Protein AF-A0A8C5HHT7-F1 (afdb_monomer)

Organism: Gouania willdenowi (NCBI:txid441366)

Structure (mmCIF, N/CA/C/O backbone):
data_AF-A0A8C5HHT7-F1
#
_entry.id   AF-A0A8C5HHT7-F1
#
loop_
_atom_site.group_PDB
_atom_site.id
_atom_site.type_symbol
_atom_site.label_atom_id
_atom_site.label_alt_id
_atom_site.label_comp_id
_atom_site.label_asym_id
_atom_site.label_entity_id
_atom_site.label_seq_id
_atom_site.pdbx_PDB_ins_code
_atom_site.Cartn_x
_atom_site.Cartn_y
_atom_site.Cartn_z
_atom_site.occupancy
_atom_site.B_iso_or_equiv
_atom_site.auth_seq_id
_atom_site.auth_comp_id
_atom_site.auth_asym_id
_atom_site.auth_atom_id
_atom_site.pdbx_PDB_model_num
ATOM 1 N N . MET A 1 1 ? 52.603 33.675 46.090 1.00 27.39 1 MET A N 1
ATOM 2 C CA . MET A 1 1 ? 52.675 33.431 44.634 1.00 27.39 1 MET A CA 1
ATOM 3 C C . MET A 1 1 ? 52.262 31.987 44.374 1.00 27.39 1 MET A C 1
ATOM 5 O O . MET A 1 1 ? 52.882 31.112 44.956 1.00 27.39 1 MET A O 1
ATOM 9 N N . TYR A 1 2 ? 51.151 31.808 43.638 1.00 26.16 2 TYR A N 1
ATOM 10 C CA . TYR A 1 2 ? 50.825 30.792 42.606 1.00 26.16 2 TYR A CA 1
ATOM 11 C C . TYR A 1 2 ? 51.716 29.531 42.473 1.00 26.16 2 TYR A C 1
ATOM 13 O O . TYR A 1 2 ? 52.927 29.668 42.537 1.00 26.16 2 TYR A O 1
ATOM 21 N N . THR A 1 3 ? 51.298 28.306 42.106 1.00 28.31 3 THR A N 1
ATOM 22 C CA . THR A 1 3 ? 50.046 27.519 41.890 1.00 28.31 3 THR A CA 1
ATOM 23 C C . THR A 1 3 ? 50.476 26.220 41.163 1.00 28.31 3 THR A C 1
ATOM 25 O O . THR A 1 3 ? 51.341 26.347 40.308 1.00 28.31 3 THR A O 1
ATOM 28 N N . LEU A 1 4 ? 49.760 25.091 41.374 1.00 27.69 4 LEU A N 1
ATOM 29 C CA . LEU A 1 4 ? 49.322 24.048 40.387 1.00 27.69 4 LEU A CA 1
ATOM 30 C C . LEU A 1 4 ? 50.412 23.299 39.556 1.00 27.69 4 LEU A C 1
ATOM 32 O O . LEU A 1 4 ? 51.443 23.858 39.237 1.00 27.69 4 LEU A O 1
ATOM 36 N N . LYS A 1 5 ? 50.292 22.053 39.066 1.00 24.30 5 LYS A N 1
ATOM 37 C CA . LYS A 1 5 ? 49.227 21.040 38.886 1.00 24.30 5 LYS A CA 1
ATOM 38 C C . LYS A 1 5 ? 49.927 19.733 38.441 1.00 24.30 5 LYS A C 1
ATOM 40 O O . LYS A 1 5 ? 50.866 19.818 37.658 1.00 24.30 5 LYS A O 1
ATOM 45 N N . HIS A 1 6 ? 49.427 18.555 38.815 1.00 22.86 6 HIS A N 1
ATOM 46 C CA . HIS A 1 6 ? 49.635 17.309 38.056 1.00 22.86 6 HIS A CA 1
ATOM 47 C C . HIS A 1 6 ? 48.533 16.309 38.414 1.00 22.86 6 HIS A C 1
ATOM 49 O O . HIS A 1 6 ? 48.326 16.046 39.592 1.00 22.86 6 HIS A O 1
ATOM 55 N N . GLU A 1 7 ? 47.860 15.736 37.415 1.00 23.72 7 GLU A N 1
ATOM 56 C CA . GLU A 1 7 ? 47.109 14.490 37.583 1.00 23.72 7 GLU A CA 1
ATOM 57 C C . GLU A 1 7 ? 46.971 13.767 36.238 1.00 23.72 7 GLU A C 1
ATOM 59 O O . GLU A 1 7 ? 46.416 14.290 35.271 1.00 23.72 7 GLU A O 1
ATOM 64 N N . SER A 1 8 ? 47.527 12.559 36.171 1.00 21.00 8 SER A N 1
ATOM 65 C CA . SER A 1 8 ? 47.179 11.493 35.225 1.00 21.00 8 SER A CA 1
ATOM 66 C C . SER A 1 8 ? 47.713 10.198 35.831 1.00 21.00 8 SER A C 1
ATOM 68 O O . SER A 1 8 ? 48.926 10.088 35.995 1.00 21.00 8 SER A O 1
ATOM 70 N N . ILE A 1 9 ? 46.860 9.226 36.167 1.00 25.23 9 ILE A N 1
ATOM 71 C CA . ILE A 1 9 ? 47.320 7.870 36.499 1.00 25.23 9 ILE A CA 1
ATOM 72 C C . ILE A 1 9 ? 46.430 6.815 35.833 1.00 25.23 9 ILE A C 1
ATOM 74 O O . ILE A 1 9 ? 45.208 6.803 35.958 1.00 25.23 9 ILE A O 1
ATOM 78 N N . TYR A 1 10 ? 47.140 5.945 35.117 1.00 22.02 10 TYR A N 1
ATOM 79 C CA . TYR A 1 10 ? 46.788 4.647 34.560 1.00 22.02 10 TYR A CA 1
ATOM 80 C C . TYR A 1 10 ? 46.412 3.613 35.639 1.00 22.02 10 TYR A C 1
ATOM 82 O O . TYR A 1 10 ? 47.063 3.529 36.675 1.00 22.02 10 TYR A O 1
ATOM 90 N N . PHE A 1 11 ? 45.464 2.726 35.330 1.00 22.64 11 PHE A N 1
ATOM 91 C CA . PHE A 1 11 ? 45.356 1.397 35.956 1.00 22.64 11 PHE A CA 1
ATOM 92 C C . PHE A 1 11 ? 46.316 0.413 35.272 1.00 22.64 11 PHE A C 1
ATOM 94 O O . PHE A 1 11 ? 46.563 0.573 34.070 1.00 22.64 11 PHE A O 1
ATOM 101 N N . PRO A 1 12 ? 46.835 -0.615 35.983 1.00 30.12 12 PRO A N 1
ATOM 102 C CA . PRO A 1 12 ? 46.270 -1.961 35.763 1.00 30.12 12 PRO A CA 1
ATOM 103 C C . PRO A 1 12 ? 46.412 -2.995 36.927 1.00 30.12 12 PRO A C 1
ATOM 105 O O . PRO A 1 12 ? 47.106 -2.763 37.909 1.00 30.12 12 PRO A O 1
ATOM 108 N N . VAL A 1 13 ? 45.812 -4.185 36.699 1.00 22.97 13 VAL A N 1
ATOM 109 C CA . VAL A 1 13 ? 46.287 -5.557 37.057 1.00 22.97 13 VAL A CA 1
ATOM 110 C C . VAL A 1 13 ? 45.857 -6.249 38.388 1.00 22.97 13 VAL A C 1
ATOM 112 O O . VAL A 1 13 ? 46.323 -5.940 39.473 1.00 22.97 13 VAL A O 1
ATOM 115 N N . HIS A 1 14 ? 45.043 -7.306 38.182 1.00 23.66 14 HIS A N 1
ATOM 116 C CA . HIS A 1 14 ? 45.068 -8.709 38.675 1.00 23.66 14 HIS A CA 1
ATOM 117 C C . HIS A 1 14 ? 44.703 -9.196 40.109 1.00 23.66 14 HIS A C 1
ATOM 119 O O . HIS A 1 14 ? 45.307 -8.852 41.111 1.00 23.66 14 HIS A O 1
ATOM 125 N N . HIS A 1 15 ? 43.809 -10.206 40.064 1.00 23.88 15 HIS A N 1
ATOM 126 C CA . HIS A 1 15 ? 43.691 -11.493 40.790 1.00 23.88 15 HIS A CA 1
ATOM 127 C C . HIS A 1 15 ? 43.529 -11.602 42.330 1.00 23.88 15 HIS A C 1
ATOM 129 O O . HIS A 1 15 ? 44.487 -11.578 43.084 1.00 23.88 15 HIS A O 1
ATOM 135 N N . ALA A 1 16 ? 42.313 -12.047 42.690 1.00 23.44 16 ALA A N 1
ATOM 136 C CA . ALA A 1 16 ? 41.980 -13.367 43.266 1.00 23.44 16 ALA A CA 1
ATOM 137 C C . ALA A 1 16 ? 41.905 -13.608 44.799 1.00 23.44 16 ALA A C 1
ATOM 139 O O . ALA A 1 16 ? 42.794 -13.280 45.568 1.00 23.44 16 ALA A O 1
ATOM 140 N N . PHE A 1 17 ? 40.851 -14.376 45.128 1.00 22.27 17 PHE A N 1
ATOM 141 C CA . PHE A 1 17 ? 40.592 -15.268 46.274 1.00 22.27 17 PHE A CA 1
ATOM 142 C C . PHE A 1 17 ? 40.062 -14.751 47.635 1.00 22.27 17 PHE A C 1
ATOM 144 O O . PHE A 1 17 ? 40.579 -13.835 48.254 1.00 22.27 17 PHE A O 1
ATOM 151 N N . HIS A 1 18 ? 39.078 -15.539 48.108 1.00 23.36 18 HIS A N 1
ATOM 152 C CA . HIS A 1 18 ? 38.628 -15.842 49.479 1.00 23.36 18 HIS A CA 1
ATOM 153 C C . HIS A 1 18 ? 37.491 -15.065 50.185 1.00 23.36 18 HIS A C 1
ATOM 155 O O . HIS A 1 18 ? 37.649 -13.981 50.720 1.00 23.36 18 HIS A O 1
ATOM 161 N N . SER A 1 19 ? 36.346 -15.766 50.248 1.00 21.31 19 SER A N 1
ATOM 162 C CA . SER A 1 19 ? 35.599 -16.231 51.436 1.00 21.31 19 SER A CA 1
ATOM 163 C C . SER A 1 19 ? 35.216 -15.298 52.596 1.00 21.31 19 SER A C 1
ATOM 165 O O . SER A 1 19 ? 36.049 -14.668 53.231 1.00 21.31 19 SER A O 1
ATOM 167 N N . MET A 1 20 ? 33.970 -15.545 53.023 1.00 20.56 20 MET A N 1
ATOM 168 C CA . MET A 1 20 ? 33.403 -15.477 54.376 1.00 20.56 20 MET A CA 1
ATOM 169 C C . MET A 1 20 ? 32.785 -14.161 54.876 1.00 20.56 20 MET A C 1
ATOM 171 O O . MET A 1 20 ? 33.430 -13.157 55.145 1.00 20.56 20 MET A O 1
ATOM 175 N N . SER A 1 21 ? 31.470 -14.286 55.086 1.00 22.47 21 SER A N 1
ATOM 176 C CA . SER A 1 21 ? 30.575 -13.519 55.949 1.00 22.47 21 SER A CA 1
ATOM 177 C C . SER A 1 21 ? 31.152 -13.187 57.325 1.00 22.47 21 SER A C 1
ATOM 179 O O . SER A 1 21 ? 31.913 -13.991 57.853 1.00 22.47 21 SER A O 1
ATOM 181 N N . ILE A 1 22 ? 30.611 -12.140 57.978 1.00 24.45 22 ILE A N 1
ATOM 182 C CA . ILE A 1 22 ? 30.045 -12.200 59.348 1.00 24.45 22 ILE A CA 1
ATOM 183 C C . ILE A 1 22 ? 29.486 -10.836 59.828 1.00 24.45 22 ILE A C 1
ATOM 185 O O . ILE A 1 22 ? 30.224 -9.866 59.908 1.00 24.45 22 ILE A O 1
ATOM 189 N N . LYS A 1 23 ? 28.202 -10.864 60.261 1.00 23.80 23 LYS A N 1
ATOM 190 C CA . LYS A 1 23 ? 27.564 -10.178 61.429 1.00 23.80 23 LYS A CA 1
ATOM 191 C C . LYS A 1 23 ? 27.488 -8.634 61.415 1.00 23.80 23 LYS A C 1
ATOM 193 O O . LYS A 1 23 ? 28.425 -7.971 61.025 1.00 23.80 23 LYS A O 1
ATOM 198 N N . ARG A 1 24 ? 26.452 -7.939 61.912 1.00 24.64 24 ARG A N 1
ATOM 199 C CA . ARG A 1 24 ? 25.537 -8.053 63.088 1.00 24.64 24 ARG A CA 1
ATOM 200 C C . ARG A 1 24 ? 24.637 -6.773 63.006 1.00 24.64 24 ARG A C 1
ATOM 202 O O . ARG A 1 24 ? 25.071 -5.819 62.386 1.00 24.64 24 ARG A O 1
ATOM 209 N N . LYS A 1 25 ? 23.464 -6.564 63.618 1.00 22.53 25 LYS A N 1
ATOM 210 C CA . LYS A 1 25 ? 22.625 -7.265 64.599 1.00 22.53 25 LYS A CA 1
ATOM 211 C C . LYS A 1 25 ? 21.262 -6.538 64.672 1.00 22.53 25 LYS A C 1
ATOM 213 O O . LYS A 1 25 ? 21.177 -5.337 64.461 1.00 22.53 25 LYS A O 1
ATOM 218 N N . VAL A 1 26 ? 20.254 -7.312 65.048 1.00 23.33 26 VAL A N 1
ATOM 219 C CA . VAL A 1 26 ? 18.851 -7.001 65.372 1.00 23.33 26 VAL A CA 1
ATOM 220 C C . VAL A 1 26 ? 18.696 -6.270 66.719 1.00 23.33 26 VAL A C 1
ATOM 222 O O . VAL A 1 26 ? 19.456 -6.583 67.634 1.00 23.33 26 VAL A O 1
ATOM 225 N N . SER A 1 27 ? 17.664 -5.420 66.877 1.00 20.89 27 SER A N 1
ATOM 226 C CA . SER A 1 27 ? 16.714 -5.436 68.022 1.00 20.89 27 SER A CA 1
ATOM 227 C C . SER A 1 27 ? 15.599 -4.387 67.872 1.00 20.89 27 SER A C 1
ATOM 229 O O . SER A 1 27 ? 15.909 -3.217 67.702 1.00 20.89 27 SER A O 1
ATOM 231 N N . PHE A 1 28 ? 14.323 -4.783 67.976 1.00 21.70 28 PHE A N 1
ATOM 232 C CA . PHE A 1 28 ? 13.414 -4.353 69.056 1.00 21.70 28 PHE A CA 1
ATOM 233 C C . PHE A 1 28 ? 12.138 -5.218 69.060 1.00 21.70 28 PHE A C 1
ATOM 235 O O . PHE A 1 28 ? 11.624 -5.611 68.015 1.00 21.70 28 PHE A O 1
ATOM 242 N N . LYS A 1 29 ? 11.672 -5.565 70.266 1.00 22.52 29 LYS A N 1
ATOM 243 C CA . LYS A 1 29 ? 10.615 -6.543 70.564 1.00 22.52 29 LYS A CA 1
ATOM 244 C C . LYS A 1 29 ? 9.430 -5.830 71.241 1.00 22.52 29 LYS A C 1
ATOM 246 O O . LYS A 1 29 ? 9.617 -5.233 72.291 1.00 22.52 29 LYS A O 1
ATOM 251 N N . ILE A 1 30 ? 8.258 -5.930 70.607 1.00 26.72 30 ILE A N 1
ATOM 252 C CA . ILE A 1 30 ? 6.866 -6.053 71.105 1.00 26.72 30 ILE A CA 1
ATOM 253 C C . ILE A 1 30 ? 6.465 -5.328 72.410 1.00 26.72 30 ILE A C 1
ATOM 255 O O . ILE A 1 30 ? 6.916 -5.717 73.486 1.00 26.72 30 ILE A O 1
ATOM 259 N N . LYS A 1 31 ? 5.426 -4.473 72.330 1.00 22.64 31 LYS A N 1
ATOM 260 C CA . LYS A 1 31 ? 4.270 -4.499 73.254 1.00 22.64 31 LYS A CA 1
ATOM 261 C C . LYS A 1 31 ? 3.055 -3.709 72.733 1.00 22.64 31 LYS A C 1
ATOM 263 O O . LYS A 1 31 ? 3.162 -2.549 72.368 1.00 22.64 31 LYS A O 1
ATOM 268 N N . ASP A 1 32 ? 1.921 -4.389 72.841 1.00 23.92 32 ASP A N 1
ATOM 269 C CA . ASP A 1 32 ? 0.562 -3.902 73.085 1.00 23.92 32 ASP A CA 1
ATOM 270 C C . ASP A 1 32 ? -0.441 -3.542 71.976 1.00 23.92 32 ASP A C 1
ATOM 272 O O . ASP A 1 32 ? -0.144 -3.037 70.897 1.00 23.92 32 ASP A O 1
ATOM 276 N N . LYS A 1 33 ? -1.672 -3.928 72.327 1.00 27.88 33 LYS A N 1
ATOM 277 C CA . LYS A 1 33 ? -2.928 -3.991 71.581 1.00 27.88 33 LYS A CA 1
ATOM 278 C C . LYS A 1 33 ? -3.506 -2.607 71.259 1.00 27.88 33 LYS A C 1
ATOM 280 O O . LYS A 1 33 ? -3.199 -1.617 71.908 1.00 27.88 33 LYS A O 1
ATOM 285 N N . SER A 1 34 ? -4.505 -2.632 70.370 1.00 26.14 34 SER A N 1
ATOM 286 C CA . SER A 1 34 ? -5.540 -1.612 70.121 1.00 26.14 34 SER A CA 1
ATOM 287 C C . SER A 1 34 ? -5.146 -0.389 69.281 1.00 26.14 34 SER A C 1
ATOM 289 O O . SER A 1 34 ? -4.580 0.572 69.778 1.00 26.14 34 SER A O 1
ATOM 291 N N . ASN A 1 35 ? -5.519 -0.410 67.994 1.00 25.34 35 ASN A N 1
ATOM 292 C CA . ASN A 1 35 ? -6.307 0.645 67.333 1.00 25.34 35 ASN A CA 1
ATOM 293 C C . ASN A 1 35 ? -6.354 0.416 65.817 1.00 25.34 35 ASN A C 1
ATOM 295 O O . ASN A 1 35 ? -5.503 0.872 65.060 1.00 25.34 35 ASN A O 1
ATOM 299 N N . MET A 1 36 ? -7.405 -0.269 65.370 1.00 22.73 36 MET A N 1
ATOM 300 C CA . MET A 1 36 ? -7.797 -0.314 63.966 1.00 22.73 36 MET A CA 1
ATOM 301 C C . MET A 1 36 ? -8.635 0.944 63.691 1.00 22.73 36 MET A C 1
ATOM 303 O O . MET A 1 36 ? -9.828 0.976 63.986 1.00 22.73 36 MET A O 1
ATOM 307 N N . ARG A 1 37 ? -8.010 2.018 63.190 1.00 23.33 37 ARG A N 1
ATOM 308 C CA . ARG A 1 37 ? -8.741 3.173 62.646 1.00 23.33 37 ARG A CA 1
ATOM 309 C C . ARG A 1 37 ? -9.033 2.928 61.171 1.00 23.33 37 ARG A C 1
ATOM 311 O O . ARG A 1 37 ? -8.178 3.079 60.308 1.00 23.33 37 ARG A O 1
ATOM 318 N N . VAL A 1 38 ? -10.279 2.545 60.934 1.00 22.14 38 VAL A N 1
ATOM 319 C CA . VAL A 1 38 ? -10.974 2.592 59.650 1.00 22.14 38 VAL A CA 1
ATOM 320 C C . VAL A 1 38 ? -11.179 4.062 59.273 1.00 22.14 38 VAL A C 1
ATOM 322 O O . VAL A 1 38 ? -11.833 4.790 60.019 1.00 22.14 38 VAL A O 1
ATOM 325 N N . ILE A 1 39 ? -10.667 4.497 58.121 1.00 23.69 39 ILE A N 1
ATOM 326 C CA . ILE A 1 39 ? -11.154 5.711 57.453 1.00 23.69 39 ILE A CA 1
ATOM 327 C C . ILE A 1 39 ? -12.006 5.263 56.267 1.00 23.69 39 ILE A C 1
ATOM 329 O O . ILE A 1 39 ? -11.535 4.618 55.335 1.00 23.69 39 ILE A O 1
ATOM 333 N N . LYS A 1 40 ? -13.299 5.570 56.393 1.00 22.20 40 LYS A N 1
ATOM 334 C CA . LYS A 1 40 ? -14.370 5.392 55.413 1.00 22.20 40 LYS A CA 1
ATOM 335 C C . LYS A 1 40 ? -14.135 6.283 54.189 1.00 22.20 40 LYS A C 1
ATOM 337 O O . LYS A 1 40 ? -13.880 7.469 54.365 1.00 22.20 40 LYS A O 1
ATOM 342 N N . TYR A 1 41 ? -14.419 5.762 52.997 1.00 23.52 41 TYR A N 1
ATOM 343 C CA . TYR A 1 41 ? -15.106 6.548 51.971 1.00 23.52 41 TYR A CA 1
ATOM 344 C C . TYR A 1 41 ? -16.543 6.039 51.851 1.00 23.52 41 TYR A C 1
ATOM 346 O O . TYR A 1 41 ? -16.806 4.840 51.777 1.00 23.52 41 TYR A O 1
ATOM 354 N N . LEU A 1 42 ? -17.463 6.989 51.967 1.00 22.48 42 LEU A N 1
ATOM 355 C CA . LEU A 1 42 ? -18.904 6.830 52.056 1.00 22.48 42 LEU A CA 1
ATOM 356 C C . LEU A 1 42 ? -19.476 6.912 50.631 1.00 22.48 42 LEU A C 1
ATOM 358 O O . LEU A 1 42 ? -19.337 7.952 49.997 1.00 22.48 42 LEU A O 1
ATOM 362 N N . PHE A 1 43 ? -20.147 5.869 50.146 1.00 23.94 43 PHE A N 1
ATOM 363 C CA . PHE A 1 43 ? -21.143 6.015 49.080 1.00 23.94 43 PHE A CA 1
ATOM 364 C C . PHE A 1 43 ? -22.513 5.720 49.687 1.00 23.94 43 PHE A C 1
ATOM 366 O O . PHE A 1 43 ? -22.836 4.586 50.035 1.00 23.94 43 PHE A O 1
ATOM 373 N N . LEU A 1 44 ? -23.285 6.788 49.882 1.00 22.30 44 LEU A N 1
ATOM 374 C CA . LEU A 1 44 ? -24.693 6.748 50.257 1.00 22.30 44 LEU A CA 1
ATOM 375 C C . LEU A 1 44 ? -25.510 6.396 49.012 1.00 22.30 44 LEU A C 1
ATOM 377 O O . LEU A 1 44 ? -25.632 7.215 48.107 1.00 22.30 44 LEU A O 1
ATOM 381 N N . THR A 1 45 ? -26.106 5.208 48.985 1.00 26.17 45 THR A N 1
ATOM 382 C CA . THR A 1 45 ? -27.359 4.987 48.254 1.00 26.17 45 THR A CA 1
ATOM 383 C C . THR A 1 45 ? -28.344 4.287 49.179 1.00 26.17 45 THR A C 1
ATOM 385 O O . THR A 1 45 ? -28.040 3.305 49.854 1.00 26.17 45 THR A O 1
ATOM 388 N N . SER A 1 46 ? -29.511 4.902 49.285 1.00 23.00 46 SER A N 1
ATOM 389 C CA . SER A 1 46 ? -30.557 4.637 50.258 1.00 23.00 46 SER A CA 1
ATOM 390 C C . SER A 1 46 ? -31.533 3.603 49.696 1.00 23.00 46 SER A C 1
ATOM 392 O O . SER A 1 46 ? -32.176 3.873 48.686 1.00 23.00 46 SER A O 1
ATOM 394 N N . CYS A 1 47 ? -31.721 2.462 50.365 1.00 23.92 47 CYS A N 1
ATOM 395 C CA . CYS A 1 47 ? -32.980 1.711 50.287 1.00 23.92 47 CYS A CA 1
ATOM 396 C C . CYS A 1 47 ? -33.185 0.819 51.531 1.00 23.92 47 CYS A C 1
ATOM 398 O O . CYS A 1 47 ? -32.220 0.196 51.978 1.00 23.92 47 CYS A O 1
ATOM 400 N N . PRO A 1 48 ? -34.395 0.756 52.129 1.00 31.89 48 PRO A N 1
ATOM 401 C CA . PRO A 1 48 ? -34.595 0.147 53.441 1.00 31.89 48 PRO A CA 1
ATOM 402 C C . PRO A 1 48 ? -35.297 -1.225 53.386 1.00 31.89 48 PRO A C 1
ATOM 404 O O . PRO A 1 48 ? -36.350 -1.349 52.769 1.00 31.89 48 PRO A O 1
ATOM 407 N N . ARG A 1 49 ? -34.775 -2.201 54.148 1.00 26.44 49 ARG A N 1
ATOM 408 C CA . ARG A 1 49 ? -35.451 -3.062 55.162 1.00 26.44 49 ARG A CA 1
ATOM 409 C C . ARG A 1 49 ? -34.882 -4.501 55.241 1.00 26.44 49 ARG A C 1
ATOM 411 O O . ARG A 1 49 ? -34.304 -4.971 54.269 1.00 26.44 49 ARG A O 1
ATOM 418 N N . PRO A 1 50 ? -34.990 -5.167 56.417 1.00 32.09 50 PRO A N 1
ATOM 419 C CA . PRO A 1 50 ? -34.140 -6.295 56.824 1.00 32.09 50 PRO A CA 1
ATOM 420 C C . PRO A 1 50 ? -34.870 -7.658 56.842 1.00 32.09 50 PRO A C 1
ATOM 422 O O . PRO A 1 50 ? -36.069 -7.697 56.587 1.00 32.09 50 PRO A O 1
ATOM 425 N N . THR A 1 51 ? -34.142 -8.710 57.274 1.00 24.11 51 THR A N 1
ATOM 426 C CA . THR A 1 51 ? -34.487 -10.145 57.528 1.00 24.11 51 THR A CA 1
ATOM 427 C C . THR A 1 51 ? -33.986 -11.078 56.407 1.00 24.11 51 THR A C 1
ATOM 429 O O . THR A 1 51 ? -34.140 -10.752 55.245 1.00 24.11 51 THR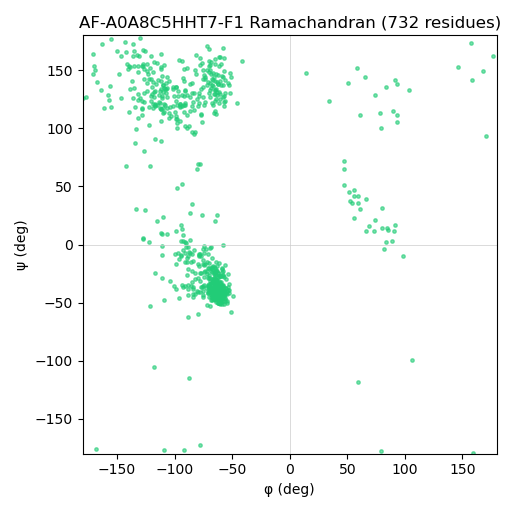 A O 1
ATOM 432 N N . GLN A 1 52 ? -33.324 -12.225 56.609 1.00 23.84 52 GLN A N 1
ATOM 433 C CA . GLN A 1 52 ? -32.944 -13.033 57.773 1.00 23.84 52 GLN A CA 1
ATOM 434 C C . GLN A 1 52 ? -31.975 -14.155 57.279 1.00 23.84 52 GLN A C 1
ATOM 436 O O . GLN A 1 52 ? -31.951 -14.465 56.095 1.00 23.84 52 GLN A O 1
ATOM 441 N N . TYR A 1 53 ? -31.253 -14.793 58.209 1.00 24.16 53 TYR A N 1
ATOM 442 C CA . TYR A 1 53 ? -30.529 -16.083 58.120 1.00 24.16 53 TYR A CA 1
ATOM 443 C C . TYR A 1 53 ? -29.152 -16.196 57.427 1.00 24.16 53 TYR A C 1
ATOM 445 O O . TYR A 1 53 ? -28.983 -16.155 56.215 1.00 24.16 53 TYR A O 1
ATOM 453 N N . ARG A 1 54 ? -28.163 -16.486 58.289 1.00 20.62 54 ARG A N 1
ATOM 454 C CA . ARG A 1 54 ? -26.881 -17.140 58.001 1.00 20.62 54 ARG A CA 1
ATOM 455 C C . ARG A 1 54 ? -27.111 -18.585 57.541 1.00 20.62 54 ARG A C 1
ATOM 457 O O . ARG A 1 54 ? -27.726 -19.346 58.280 1.00 20.62 54 ARG A O 1
ATOM 464 N N . PHE A 1 55 ? -26.457 -18.981 56.454 1.00 22.78 55 PHE A N 1
ATOM 465 C CA . PHE A 1 55 ? -25.867 -20.312 56.306 1.00 22.78 55 PHE A CA 1
ATOM 466 C C . PHE A 1 55 ? -24.435 -20.146 55.792 1.00 22.78 55 PHE A C 1
ATOM 468 O O . PHE A 1 55 ? -24.185 -19.466 54.801 1.00 22.78 55 PHE A O 1
ATOM 475 N N . VAL A 1 56 ? -23.490 -20.717 56.535 1.00 22.03 56 VAL A N 1
ATOM 476 C CA . VAL A 1 56 ? -22.080 -20.823 56.164 1.00 22.03 56 VAL A CA 1
ATOM 477 C C . VAL A 1 56 ? -21.920 -22.156 55.447 1.00 22.03 56 VAL A C 1
ATOM 479 O O . VAL A 1 56 ? -22.064 -23.204 56.068 1.00 22.03 56 VAL A O 1
ATOM 482 N N . THR A 1 57 ? -21.597 -22.120 54.160 1.00 22.44 57 THR A N 1
ATOM 483 C CA . THR A 1 57 ? -21.054 -23.269 53.428 1.00 22.44 57 THR A CA 1
ATOM 484 C C . THR A 1 57 ? -19.787 -22.819 52.721 1.00 22.44 57 THR A C 1
ATOM 486 O O . THR A 1 57 ? -19.823 -21.990 51.814 1.00 22.44 57 THR A O 1
ATOM 489 N N . HIS A 1 58 ? -18.655 -23.347 53.185 1.00 21.61 58 HIS A N 1
ATOM 490 C CA . HIS A 1 58 ? -17.357 -23.207 52.545 1.00 21.61 58 HIS A CA 1
ATOM 491 C C . HIS A 1 58 ? -17.388 -23.883 51.169 1.00 21.61 58 HIS A C 1
ATOM 493 O O . HIS A 1 58 ? -17.443 -25.106 51.093 1.00 21.61 58 HIS A O 1
ATOM 499 N N . PHE A 1 59 ? -17.298 -23.097 50.097 1.00 21.55 59 PHE A N 1
ATOM 500 C CA . PHE A 1 59 ? -16.853 -23.589 48.796 1.00 21.55 59 PHE A CA 1
ATOM 501 C C . PHE A 1 59 ? -15.441 -23.066 48.538 1.00 21.55 59 PHE A C 1
ATOM 503 O O . PHE A 1 59 ? -15.199 -21.861 48.494 1.00 21.55 59 PHE A O 1
ATOM 510 N N . TRP A 1 60 ? -14.504 -24.002 48.413 1.00 21.66 60 TRP A N 1
ATOM 511 C CA . TRP A 1 60 ? -13.178 -23.764 47.861 1.00 21.66 60 TRP A CA 1
ATOM 512 C C . TRP A 1 60 ? -13.328 -23.413 46.376 1.00 21.66 60 TRP A C 1
ATOM 514 O O . TRP A 1 60 ? -13.740 -24.256 45.583 1.00 21.66 60 TRP A O 1
ATOM 524 N N . VAL A 1 61 ? -13.000 -22.177 46.001 1.00 22.73 61 VAL A N 1
ATOM 525 C CA . VAL A 1 61 ? -12.848 -21.769 44.597 1.00 22.73 61 VAL A CA 1
ATOM 526 C C . VAL A 1 61 ? -11.352 -21.823 44.258 1.00 22.73 61 VAL A C 1
ATOM 528 O O . VAL A 1 61 ? -10.557 -21.248 45.008 1.00 22.73 61 VAL A O 1
ATOM 531 N N . PRO A 1 62 ? -10.929 -22.505 43.175 1.00 23.44 62 PRO A N 1
ATOM 532 C CA . PRO A 1 62 ? -9.529 -22.541 42.763 1.00 23.44 62 PRO A CA 1
ATOM 533 C C . PRO A 1 62 ? -9.002 -21.139 42.435 1.00 23.44 62 PRO A C 1
ATOM 535 O O . PRO A 1 62 ? -9.671 -20.327 41.799 1.00 23.44 62 PRO A O 1
ATOM 538 N N . THR A 1 63 ? -7.761 -20.879 42.830 1.00 24.98 63 THR A N 1
ATOM 539 C CA . THR A 1 63 ? -7.020 -19.605 42.807 1.00 24.98 63 THR A CA 1
ATOM 540 C C . THR A 1 63 ? -6.723 -19.001 41.419 1.00 24.98 63 THR A C 1
ATOM 542 O O . THR A 1 63 ? -5.853 -18.140 41.305 1.00 24.98 63 THR A O 1
ATOM 545 N N . HIS A 1 64 ? -7.451 -19.372 40.362 1.00 26.89 64 HIS A N 1
ATOM 546 C CA . HIS A 1 64 ? -7.228 -18.854 39.004 1.00 26.89 64 HIS A CA 1
ATOM 547 C C . HIS A 1 64 ? -8.090 -17.641 38.604 1.00 26.89 64 HIS A C 1
ATOM 549 O O . HIS A 1 64 ? -7.792 -17.009 37.597 1.00 26.89 64 HIS A O 1
ATOM 555 N N . GLN A 1 65 ? -9.091 -17.244 39.397 1.00 25.75 65 GLN A N 1
ATOM 556 C CA . GLN A 1 65 ? -10.023 -16.151 39.047 1.00 25.75 65 GLN A CA 1
ATOM 557 C C . GLN A 1 65 ? -9.638 -14.741 39.549 1.00 25.75 65 GLN A C 1
ATOM 559 O O . GLN A 1 65 ? -10.385 -13.793 39.337 1.00 25.75 65 GLN A O 1
ATOM 564 N N . LEU A 1 66 ? -8.487 -14.568 40.211 1.00 25.03 66 LEU A N 1
ATOM 565 C CA . LEU A 1 66 ? -8.146 -13.329 40.938 1.00 25.03 66 LEU A CA 1
ATOM 566 C C . LEU A 1 66 ? -6.992 -12.503 40.340 1.00 25.03 66 LEU A C 1
ATOM 568 O O . LEU A 1 66 ? -6.530 -11.559 40.979 1.00 25.03 66 LEU A O 1
ATOM 572 N N . ARG A 1 67 ? -6.511 -12.811 39.127 1.00 27.75 67 ARG A N 1
ATOM 573 C CA . ARG A 1 67 ? -5.313 -12.145 38.575 1.00 27.75 67 ARG A CA 1
ATOM 574 C C . ARG A 1 67 ? -5.529 -10.750 37.967 1.00 27.75 67 ARG A C 1
ATOM 576 O O . ARG A 1 67 ? -4.546 -10.030 37.856 1.00 27.75 67 ARG A O 1
ATOM 583 N N . ILE A 1 68 ? -6.756 -10.322 37.647 1.00 33.38 68 ILE A N 1
ATOM 584 C CA . ILE A 1 68 ? -6.988 -9.050 36.914 1.00 33.38 68 ILE A CA 1
ATOM 585 C C . ILE A 1 68 ? -7.650 -7.947 37.766 1.00 33.38 68 ILE A C 1
ATOM 587 O O . ILE A 1 68 ? -7.653 -6.779 37.393 1.00 33.38 68 ILE A O 1
ATOM 591 N N . THR A 1 69 ? -8.130 -8.235 38.978 1.00 25.52 69 THR A N 1
ATOM 592 C CA . THR A 1 69 ? -8.826 -7.221 39.801 1.00 25.52 69 THR A CA 1
ATOM 593 C C . THR A 1 69 ? -7.929 -6.158 40.454 1.00 25.52 69 THR A C 1
ATOM 595 O O . THR A 1 69 ? -8.455 -5.269 41.115 1.00 25.52 69 THR A O 1
ATOM 598 N N . ALA A 1 70 ? -6.602 -6.207 40.289 1.00 24.95 70 ALA A N 1
ATOM 599 C CA . ALA A 1 70 ? -5.676 -5.302 40.986 1.00 24.95 70 ALA A CA 1
ATOM 600 C C . ALA A 1 70 ? -4.963 -4.260 40.096 1.00 24.95 70 ALA A C 1
ATOM 602 O O . ALA A 1 70 ? -4.209 -3.454 40.629 1.00 24.95 70 ALA A O 1
ATOM 603 N N . LEU A 1 71 ? -5.195 -4.240 38.775 1.00 27.14 71 LEU A N 1
ATOM 604 C CA . LEU A 1 71 ? -4.496 -3.329 37.843 1.00 27.14 71 LEU A CA 1
ATOM 605 C C . LEU A 1 71 ? -5.421 -2.413 37.017 1.00 27.14 71 LEU A C 1
ATOM 607 O O . LEU A 1 71 ? -4.942 -1.627 36.207 1.00 27.14 71 LEU A O 1
ATOM 611 N N . THR A 1 72 ? -6.739 -2.458 37.224 1.00 31.20 72 THR A N 1
ATOM 612 C CA . THR A 1 72 ? -7.715 -1.734 36.386 1.00 31.20 72 THR A CA 1
ATOM 613 C C . THR A 1 72 ? -8.135 -0.360 36.919 1.00 31.20 72 THR A C 1
ATOM 615 O O . THR A 1 72 ? -9.160 0.159 36.482 1.00 31.20 72 THR A O 1
ATOM 618 N N . SER A 1 73 ? -7.406 0.258 37.855 1.00 26.39 73 SER A N 1
ATOM 619 C CA . SER A 1 73 ? -7.828 1.556 38.408 1.00 26.39 73 SER A CA 1
ATOM 620 C C . SER A 1 73 ? -7.677 2.745 37.449 1.00 26.39 73 SER A C 1
ATOM 622 O O . SER A 1 73 ? -8.331 3.749 37.695 1.00 26.39 73 SER A O 1
ATOM 624 N N . ASP A 1 74 ? -6.927 2.630 36.341 1.00 28.86 74 ASP A N 1
ATOM 625 C CA . ASP A 1 74 ? -6.618 3.790 35.477 1.00 28.86 74 ASP A CA 1
ATOM 626 C C . ASP A 1 74 ? -6.935 3.639 33.972 1.00 28.86 74 ASP A C 1
ATOM 628 O O . ASP A 1 74 ? -6.663 4.555 33.200 1.00 28.86 74 ASP A O 1
ATOM 632 N N . VAL A 1 75 ? -7.559 2.544 33.508 1.00 34.41 75 VAL A N 1
ATOM 633 C CA . VAL A 1 75 ? -7.931 2.400 32.079 1.00 34.41 75 VAL A CA 1
ATOM 634 C C . VAL A 1 75 ? -9.360 1.880 31.932 1.00 34.41 75 VAL A C 1
ATOM 636 O O . VAL A 1 75 ? -9.625 0.686 31.833 1.00 34.41 75 VAL A O 1
ATOM 639 N N . CYS A 1 76 ? -10.320 2.801 31.927 1.00 37.84 76 CYS A N 1
ATOM 640 C CA . CYS A 1 76 ? -11.732 2.481 31.760 1.00 37.84 76 CYS A CA 1
ATOM 641 C C . CYS A 1 76 ? -12.054 2.371 30.255 1.00 37.84 76 CYS A C 1
ATOM 643 O O . CYS A 1 76 ? -12.272 3.392 29.609 1.00 37.84 76 CYS A O 1
ATOM 645 N N . VAL A 1 77 ? -12.078 1.167 29.671 1.00 49.50 77 VAL A N 1
ATOM 646 C CA . VAL A 1 77 ? -12.421 0.933 28.245 1.00 49.50 77 VAL A CA 1
ATOM 647 C C . VAL A 1 77 ? -13.925 0.660 28.085 1.00 49.50 77 VAL A C 1
ATOM 649 O O . VAL A 1 77 ? -14.510 -0.040 28.908 1.00 49.50 77 VAL A O 1
ATOM 652 N N . SER A 1 78 ? -14.571 1.182 27.031 1.00 46.78 78 SER A N 1
ATOM 653 C CA . SER A 1 78 ? -16.031 1.077 26.808 1.00 46.78 78 SER A CA 1
ATOM 654 C C . SER A 1 78 ? -16.562 -0.358 26.810 1.00 46.78 78 SER A C 1
ATOM 656 O O . SER A 1 78 ? -17.639 -0.612 27.344 1.00 46.78 78 SER A O 1
ATOM 658 N N . VAL A 1 79 ? -15.786 -1.295 26.261 1.00 50.94 79 VAL A N 1
ATOM 659 C CA . VAL A 1 79 ? -16.114 -2.728 26.196 1.00 50.94 79 VAL A CA 1
ATOM 660 C C . VAL A 1 79 ? -16.130 -3.405 27.583 1.00 50.94 79 VAL A C 1
ATOM 662 O O . VAL A 1 79 ? -16.823 -4.402 27.757 1.00 50.94 79 VAL A O 1
ATOM 665 N N . CYS A 1 80 ? -15.463 -2.829 28.591 1.00 41.97 80 CYS A N 1
ATOM 666 C CA . CYS A 1 80 ? -15.368 -3.373 29.953 1.00 41.97 80 CYS A CA 1
ATOM 667 C C . CYS A 1 80 ? -16.522 -2.928 30.883 1.00 41.97 80 CYS A C 1
ATOM 669 O O . CYS A 1 80 ? -16.686 -3.454 31.986 1.00 41.97 80 CYS A O 1
ATOM 671 N N . ASN A 1 81 ? -17.363 -1.970 30.465 1.00 43.53 81 ASN A N 1
ATOM 672 C CA . ASN A 1 81 ? -18.489 -1.539 31.296 1.00 43.53 81 ASN A CA 1
ATOM 673 C C . ASN A 1 81 ? -19.514 -2.676 31.449 1.00 43.53 81 ASN A C 1
ATOM 675 O O . ASN A 1 81 ? -20.145 -3.084 30.478 1.00 43.53 81 ASN A O 1
ATOM 679 N N . ARG A 1 82 ? -19.773 -3.105 32.693 1.00 37.50 82 ARG A N 1
ATOM 680 C CA . ARG A 1 82 ? -20.862 -4.024 33.104 1.00 37.50 82 ARG A CA 1
ATOM 681 C C . ARG A 1 82 ? -22.287 -3.474 32.862 1.00 37.50 82 ARG A C 1
ATOM 683 O O . ARG A 1 82 ? -23.220 -3.870 33.548 1.00 37.50 82 ARG A O 1
ATOM 690 N N . CYS A 1 83 ? -22.468 -2.558 31.912 1.00 33.28 83 CYS A N 1
ATOM 691 C CA . CYS A 1 83 ? -23.756 -1.957 31.552 1.00 33.28 83 CYS A CA 1
ATOM 692 C C . CYS A 1 83 ? -24.403 -2.609 30.316 1.00 33.28 83 CYS A C 1
ATOM 694 O O . CYS A 1 83 ? -25.347 -2.051 29.764 1.00 33.28 83 CYS A O 1
ATOM 696 N N . PHE A 1 84 ? -23.900 -3.754 29.845 1.00 40.56 84 PHE A N 1
ATOM 697 C CA . PHE A 1 84 ? -24.511 -4.474 28.730 1.00 40.56 84 PHE A CA 1
ATOM 698 C C . PHE A 1 84 ? -25.569 -5.469 29.229 1.00 40.56 84 PHE A C 1
ATOM 700 O O . PHE A 1 84 ? -25.273 -6.314 30.068 1.00 40.56 84 PHE A O 1
ATOM 707 N N . ASN A 1 85 ? -26.780 -5.414 28.659 1.00 38.88 85 ASN A N 1
ATOM 708 C CA . ASN A 1 85 ? -27.836 -6.419 28.873 1.00 38.88 85 ASN A CA 1
ATOM 709 C C . ASN A 1 85 ? -27.529 -7.778 28.191 1.00 38.88 85 ASN A C 1
ATOM 711 O O . ASN A 1 85 ? -28.237 -8.749 28.435 1.00 38.88 85 ASN A O 1
ATOM 715 N N . LEU A 1 86 ? -26.475 -7.856 27.364 1.00 50.16 86 LEU A N 1
ATOM 716 C CA . LEU A 1 86 ? -25.901 -9.072 26.766 1.00 50.16 86 LEU A CA 1
ATOM 717 C C . LEU A 1 86 ? -24.380 -8.900 26.632 1.00 50.16 86 LEU A C 1
ATOM 719 O O . LEU A 1 86 ? -23.928 -7.923 26.033 1.00 50.16 86 LEU A O 1
ATOM 723 N N . SER A 1 87 ? -23.578 -9.828 27.160 1.00 65.38 87 SER A N 1
ATOM 724 C CA . SER A 1 87 ? -22.119 -9.764 27.001 1.00 65.38 87 SER A CA 1
ATOM 725 C C . SER A 1 87 ? -21.708 -10.050 25.544 1.00 65.38 87 SER A C 1
ATOM 727 O O . SER A 1 87 ? -22.348 -10.872 24.882 1.00 65.38 87 SER A O 1
ATOM 729 N N . PRO A 1 88 ? -20.612 -9.452 25.027 1.00 67.75 88 PRO A N 1
ATOM 730 C CA . PRO A 1 88 ? -20.081 -9.783 23.698 1.00 67.75 88 PRO A CA 1
ATOM 731 C C . PRO A 1 88 ? -19.845 -11.289 23.505 1.00 67.75 88 PRO A C 1
ATOM 733 O O . PRO A 1 88 ? -20.079 -11.828 22.428 1.00 67.75 88 PRO A O 1
ATOM 736 N N . SER A 1 89 ? -19.447 -11.992 24.570 1.00 69.62 89 SER A N 1
ATOM 737 C CA . SER A 1 89 ? -19.277 -13.447 24.578 1.00 69.62 89 SER A CA 1
ATOM 738 C C . SER A 1 89 ? -20.577 -14.215 24.324 1.00 69.62 89 SER A C 1
ATOM 740 O O . SER A 1 89 ? -20.539 -15.246 23.656 1.00 69.62 89 SER A O 1
ATOM 742 N N . GLN A 1 90 ? -21.721 -13.714 24.796 1.00 78.00 90 GLN A N 1
ATOM 743 C CA . GLN A 1 90 ? -23.025 -14.339 24.580 1.00 78.00 90 GLN A CA 1
ATOM 744 C C . GLN A 1 90 ? -23.522 -14.112 23.149 1.00 78.00 90 GLN A C 1
ATOM 746 O O . GLN A 1 90 ? -23.916 -15.062 22.481 1.00 78.00 90 GLN A O 1
ATOM 751 N N . ALA A 1 91 ? -23.379 -12.891 22.622 1.00 83.06 91 ALA A N 1
ATOM 752 C CA . ALA A 1 91 ? -23.691 -12.606 21.220 1.00 83.06 91 ALA A CA 1
ATOM 753 C C . ALA A 1 91 ? -22.860 -13.471 20.254 1.00 83.06 91 ALA A C 1
ATOM 755 O O . ALA A 1 91 ? -23.384 -13.963 19.255 1.00 83.06 91 ALA A O 1
ATOM 756 N N . VAL A 1 92 ? -21.577 -13.694 20.568 1.00 85.38 92 VAL A N 1
ATOM 757 C CA . VAL A 1 92 ? -20.713 -14.603 19.800 1.00 85.38 92 VAL A CA 1
ATOM 758 C C . VAL A 1 92 ? -21.101 -16.062 20.016 1.00 85.38 92 VAL A C 1
ATOM 760 O O . VAL A 1 92 ? -21.001 -16.845 19.083 1.00 85.38 92 VAL A O 1
ATOM 763 N N . HIS A 1 93 ? -21.549 -16.466 21.204 1.00 86.38 93 HIS A N 1
ATOM 764 C CA . HIS A 1 93 ? -22.000 -17.836 21.446 1.00 86.38 93 HIS A CA 1
ATOM 765 C C . HIS A 1 93 ? -23.217 -18.197 20.582 1.00 86.38 93 HIS A C 1
ATOM 767 O O . HIS A 1 93 ? -23.193 -19.226 19.902 1.00 86.38 93 HIS A O 1
ATOM 773 N N . ASP A 1 94 ? -24.212 -17.313 20.535 1.00 88.50 94 ASP A N 1
ATOM 774 C CA . ASP A 1 94 ? -25.508 -17.577 19.899 1.00 88.50 94 ASP A CA 1
ATOM 775 C C . ASP A 1 94 ? -25.472 -17.456 18.369 1.00 88.50 94 ASP A C 1
ATOM 777 O O . ASP A 1 94 ? -26.329 -18.004 17.682 1.00 88.50 94 ASP A O 1
ATOM 781 N N . ASN A 1 95 ? -24.454 -16.785 17.821 1.00 90.94 95 ASN A N 1
ATOM 782 C CA . ASN A 1 95 ? -24.335 -16.532 16.388 1.00 90.94 95 ASN A CA 1
ATOM 783 C C . ASN A 1 95 ? -23.054 -17.132 15.812 1.00 90.94 95 ASN A C 1
ATOM 785 O O . ASN A 1 95 ? -21.996 -17.131 16.442 1.00 90.94 95 ASN A O 1
ATOM 789 N N . GLN A 1 96 ? -23.136 -17.656 14.592 1.00 93.56 96 GLN A N 1
ATOM 790 C CA . GLN A 1 96 ? -21.954 -18.146 13.885 1.00 93.56 96 GLN A CA 1
ATOM 791 C C . GLN A 1 96 ? -21.167 -16.998 13.238 1.00 93.56 96 GLN A C 1
ATOM 793 O O . GLN A 1 96 ? -19.937 -16.991 13.286 1.00 93.56 96 GLN A O 1
ATOM 798 N N . ILE A 1 97 ? -21.882 -16.019 12.674 1.00 95.12 97 ILE A N 1
ATOM 799 C CA . ILE A 1 97 ? -21.325 -14.779 12.131 1.00 95.12 97 ILE A CA 1
ATOM 800 C C . ILE A 1 97 ? -21.881 -13.605 12.936 1.00 95.12 97 ILE A C 1
ATOM 802 O O . ILE A 1 97 ? -23.089 -13.531 13.154 1.00 95.12 97 ILE A O 1
ATOM 806 N N . LEU A 1 98 ? -21.015 -12.688 13.365 1.00 94.56 98 LEU A N 1
ATOM 807 C CA . LEU A 1 98 ? -21.407 -11.481 14.093 1.00 94.56 98 LEU A CA 1
ATOM 808 C C . LEU A 1 98 ? -20.726 -10.248 13.497 1.00 94.56 98 LEU A C 1
ATOM 810 O O . LEU A 1 98 ? -19.500 -10.215 13.357 1.00 94.56 98 LEU A O 1
ATOM 814 N N . ILE A 1 99 ? -21.512 -9.215 13.197 1.00 94.00 99 ILE A N 1
ATOM 815 C CA . ILE A 1 99 ? -20.989 -7.909 12.791 1.00 94.00 99 ILE A CA 1
ATOM 816 C C . ILE A 1 99 ? -20.884 -7.037 14.039 1.00 94.00 99 ILE A C 1
ATOM 818 O O . ILE A 1 99 ? -21.891 -6.767 14.686 1.00 94.00 99 ILE A O 1
ATOM 822 N N . VAL A 1 100 ? -19.685 -6.576 14.389 1.00 91.50 100 VAL A N 1
ATOM 823 C CA . VAL A 1 100 ? -19.478 -5.696 15.547 1.00 91.50 100 VAL A CA 1
ATOM 824 C C . VAL A 1 100 ? -19.124 -4.295 15.077 1.00 91.50 100 VAL A C 1
ATOM 826 O O . VAL A 1 100 ? -18.105 -4.075 14.419 1.00 91.50 100 VAL A O 1
ATOM 829 N N . ILE A 1 101 ? -19.944 -3.326 15.467 1.00 88.62 101 ILE A N 1
ATOM 830 C CA . ILE A 1 101 ? -19.673 -1.910 15.240 1.00 88.62 101 ILE A CA 1
ATOM 831 C C . ILE A 1 101 ? -19.150 -1.306 16.528 1.00 88.62 101 ILE A C 1
ATOM 833 O O . ILE A 1 101 ? -19.716 -1.503 17.599 1.00 88.62 101 ILE A O 1
ATOM 837 N N . GLY A 1 102 ? -18.108 -0.501 16.422 1.00 82.56 102 GLY A N 1
ATOM 838 C CA . GLY A 1 102 ? -17.712 0.378 17.510 1.00 82.56 102 GLY A CA 1
ATOM 839 C C . GLY A 1 102 ? -16.666 1.364 17.039 1.00 82.56 102 GLY A C 1
ATOM 840 O O . GLY A 1 102 ? -15.848 1.061 16.170 1.00 82.56 102 GLY A O 1
ATOM 841 N N . GLU A 1 103 ? -16.653 2.544 17.637 1.00 75.62 103 GLU A N 1
ATOM 842 C CA . GLU A 1 103 ? -15.681 3.580 17.301 1.00 75.62 103 GLU A CA 1
ATOM 843 C C . GLU A 1 103 ? -14.244 3.113 17.559 1.00 75.62 103 GLU A C 1
ATOM 845 O O . GLU A 1 103 ? -13.972 2.139 18.274 1.00 75.62 103 GLU A O 1
ATOM 850 N N . THR A 1 104 ? -13.280 3.791 16.953 1.00 73.38 104 THR A N 1
ATOM 851 C CA . THR A 1 104 ? -11.869 3.535 17.237 1.00 73.38 104 THR A CA 1
ATOM 852 C C . THR A 1 104 ? -11.572 3.869 18.702 1.00 73.38 104 THR A C 1
ATOM 854 O O . THR A 1 104 ? -12.067 4.863 19.223 1.00 73.38 104 THR A O 1
ATOM 857 N N . GLY A 1 105 ? -10.759 3.053 19.374 1.00 71.19 105 GLY A N 1
ATOM 858 C CA . GLY A 1 105 ? -10.461 3.237 20.801 1.00 71.19 105 GLY A CA 1
ATOM 859 C C . GLY A 1 105 ? -11.520 2.670 21.756 1.00 71.19 105 GLY A C 1
ATOM 860 O O . GLY A 1 105 ? -11.287 2.625 22.957 1.00 71.19 105 GLY A O 1
ATOM 861 N N . SER A 1 106 ? -12.638 2.134 21.250 1.00 74.94 106 SER A N 1
ATOM 862 C CA . SER A 1 106 ? -13.633 1.433 22.084 1.00 74.94 106 SER A CA 1
ATOM 863 C C . SER A 1 106 ? -13.135 0.105 22.673 1.00 74.94 106 SER A C 1
ATOM 865 O O . SER A 1 106 ? -13.783 -0.441 23.561 1.00 74.94 106 SER A O 1
ATOM 867 N N . GLY A 1 107 ? -11.989 -0.405 22.208 1.00 78.50 107 GLY A N 1
ATOM 868 C CA . GLY A 1 107 ? -11.394 -1.658 22.678 1.00 78.50 107 GLY A CA 1
ATOM 869 C C . GLY A 1 107 ? -11.801 -2.904 21.892 1.00 78.50 107 GLY A C 1
ATOM 870 O O . GLY A 1 107 ? -11.591 -4.001 22.393 1.00 78.50 107 GLY A O 1
ATOM 871 N N . LYS A 1 108 ? -12.361 -2.772 20.676 1.00 85.69 108 LYS A N 1
ATOM 872 C CA . LYS A 1 108 ? -12.775 -3.922 19.841 1.00 85.69 108 LYS A CA 1
ATOM 873 C C . LYS A 1 108 ? -11.655 -4.953 19.694 1.00 85.69 108 LYS A C 1
ATOM 875 O O . LYS A 1 108 ? -11.800 -6.094 20.103 1.00 85.69 108 LYS A O 1
ATOM 880 N N . THR A 1 109 ? -10.517 -4.525 19.165 1.00 85.94 109 THR A N 1
ATOM 881 C CA . THR A 1 109 ? -9.377 -5.389 18.840 1.00 85.94 109 THR A CA 1
ATOM 882 C C . THR A 1 109 ? -8.667 -5.957 20.063 1.00 85.94 109 THR A C 1
ATOM 884 O O . THR A 1 109 ? -8.158 -7.077 20.033 1.00 85.94 109 THR A O 1
ATOM 887 N N . THR A 1 110 ? -8.576 -5.156 21.125 1.00 85.94 110 THR A N 1
ATOM 888 C CA . THR A 1 110 ? -7.803 -5.501 22.319 1.00 85.94 110 THR A CA 1
ATOM 889 C C . THR A 1 110 ? -8.611 -6.369 23.270 1.00 85.94 110 THR A C 1
ATOM 891 O O . THR A 1 110 ? -8.091 -7.363 23.755 1.00 85.94 110 THR A O 1
ATOM 894 N N . GLN A 1 111 ? -9.877 -6.033 23.526 1.00 89.38 111 GLN A N 1
ATOM 895 C CA . GLN A 1 111 ? -10.673 -6.668 24.579 1.00 89.38 111 GLN A CA 1
ATOM 896 C C . GLN A 1 111 ? -11.501 -7.857 24.075 1.00 89.38 111 GLN A C 1
ATOM 898 O O . GLN A 1 111 ? -11.617 -8.851 24.787 1.00 89.38 111 GLN A O 1
ATOM 903 N N . ILE A 1 112 ? -12.051 -7.808 22.850 1.00 90.69 112 ILE A N 1
ATOM 904 C CA . ILE A 1 112 ? -12.919 -8.892 22.345 1.00 90.69 112 ILE A CA 1
ATOM 905 C C . ILE A 1 112 ? -12.145 -10.212 22.264 1.00 90.69 112 ILE A C 1
ATOM 907 O O . ILE A 1 112 ? -12.640 -11.239 22.715 1.00 90.69 112 ILE A O 1
ATOM 911 N N . THR A 1 113 ? -10.919 -10.199 21.744 1.00 93.19 113 THR A N 1
ATOM 912 C CA . THR A 1 113 ? -10.072 -11.399 21.645 1.00 93.19 113 THR A CA 1
ATOM 913 C C . THR A 1 113 ? -9.758 -12.010 23.014 1.00 93.19 113 THR A C 1
ATOM 915 O O . THR A 1 113 ? -9.812 -13.231 23.152 1.00 93.19 113 THR A O 1
ATOM 918 N N . GLN A 1 114 ? -9.491 -11.180 24.029 1.00 92.00 114 GLN A N 1
ATOM 919 C CA . GLN A 1 114 ? -9.241 -11.621 25.405 1.00 92.00 114 GLN A CA 1
ATOM 920 C C . GLN A 1 114 ? -10.498 -12.250 26.020 1.00 92.00 114 GLN A C 1
ATOM 922 O O . GLN A 1 114 ? -10.432 -13.361 26.540 1.00 92.00 114 GLN A O 1
ATOM 927 N N . TYR A 1 115 ? -11.669 -11.623 25.865 1.00 90.81 115 TYR A N 1
ATOM 928 C CA . TYR A 1 115 ? -12.934 -12.191 26.351 1.00 90.81 115 TYR A CA 1
ATOM 929 C C . TYR A 1 115 ? -13.289 -13.520 25.687 1.00 90.81 115 TYR A C 1
ATOM 931 O O . TYR A 1 115 ? -13.851 -14.406 26.328 1.00 90.81 115 TYR A O 1
ATOM 939 N N . LEU A 1 116 ? -12.961 -13.683 24.405 1.00 91.25 116 LEU A N 1
ATOM 940 C CA . LEU A 1 116 ? -13.153 -14.950 23.702 1.00 91.25 116 LEU A CA 1
ATOM 941 C C . LEU A 1 116 ? -12.187 -16.032 24.198 1.00 91.25 116 LEU A C 1
ATOM 943 O O . LEU A 1 116 ? -12.577 -17.197 24.295 1.00 91.25 116 LEU A O 1
ATOM 947 N N . ALA A 1 117 ? -10.955 -15.661 24.549 1.00 90.44 117 ALA A N 1
ATOM 948 C CA . ALA A 1 117 ? -10.015 -16.586 25.167 1.00 90.44 117 ALA A CA 1
ATOM 949 C C . ALA A 1 117 ? -10.498 -17.040 26.552 1.00 90.44 117 ALA A C 1
ATOM 951 O O . ALA A 1 117 ? -10.547 -18.241 26.815 1.00 90.44 117 ALA A O 1
ATOM 952 N N . GLU A 1 118 ? -10.955 -16.108 27.391 1.00 89.38 118 GLU A N 1
ATOM 953 C CA . GLU A 1 118 ? -11.516 -16.399 28.719 1.00 89.38 118 GLU A CA 1
ATOM 954 C C . GLU A 1 118 ? -12.808 -17.224 28.656 1.00 89.38 118 GLU A C 1
ATOM 956 O O . GLU A 1 118 ? -13.047 -18.075 29.513 1.00 89.38 118 GLU A O 1
ATOM 961 N N . ALA A 1 119 ? -13.623 -17.032 27.614 1.00 88.69 119 ALA A N 1
ATOM 962 C CA . ALA A 1 119 ? -14.819 -17.836 27.361 1.00 88.69 119 ALA A CA 1
ATOM 963 C C . ALA A 1 119 ? -14.509 -19.291 26.939 1.00 88.69 119 ALA A C 1
ATOM 965 O O . ALA A 1 119 ? -15.433 -20.086 26.766 1.00 88.69 119 ALA A O 1
ATOM 966 N N . GLY A 1 120 ? -13.230 -19.656 26.778 1.00 88.44 120 GLY A N 1
ATOM 967 C CA . GLY A 1 120 ? -12.784 -21.031 26.549 1.00 88.44 120 GLY A CA 1
ATOM 968 C C . GLY A 1 120 ? -12.683 -21.449 25.080 1.00 88.44 120 GLY A C 1
ATOM 969 O O . GLY A 1 120 ? -12.501 -22.635 24.798 1.00 88.44 120 GLY A O 1
ATOM 970 N N . TYR A 1 121 ? -12.764 -20.516 24.125 1.00 88.50 121 TYR A N 1
ATOM 971 C CA . TYR A 1 121 ? -12.628 -20.851 22.699 1.00 88.50 121 TYR A CA 1
ATOM 972 C C . TYR A 1 121 ? -11.215 -21.312 22.319 1.00 88.50 121 TYR A C 1
ATOM 974 O O . TYR A 1 121 ? -11.060 -22.081 21.370 1.00 88.50 121 TYR A O 1
ATOM 982 N N . THR A 1 122 ? -10.201 -20.927 23.097 1.00 89.12 122 THR A N 1
ATOM 983 C CA . THR A 1 122 ? -8.799 -21.337 22.907 1.00 89.12 122 THR A CA 1
ATOM 984 C C . THR A 1 122 ? -8.563 -22.832 23.126 1.00 89.12 122 THR A C 1
ATOM 986 O O . THR A 1 122 ? -7.596 -23.380 22.605 1.00 89.12 122 THR A O 1
ATOM 989 N N . ALA A 1 123 ? -9.468 -23.527 23.826 1.00 86.94 123 ALA A N 1
ATOM 990 C CA . ALA A 1 123 ? -9.407 -24.981 23.981 1.00 86.94 123 ALA A CA 1
ATOM 991 C C . ALA A 1 123 ? -9.749 -25.743 22.685 1.00 86.94 123 ALA A C 1
ATOM 993 O O . ALA A 1 123 ? -9.409 -26.918 22.559 1.00 86.94 123 ALA A O 1
ATOM 994 N N . ARG A 1 124 ? -10.435 -25.096 21.730 1.00 84.12 124 ARG A N 1
ATOM 995 C CA . ARG A 1 124 ? -10.869 -25.704 20.455 1.00 84.12 124 ARG A CA 1
ATOM 996 C C . ARG A 1 124 ? -9.945 -25.379 19.283 1.00 84.12 124 ARG A C 1
ATOM 998 O O . ARG A 1 124 ? -10.025 -26.027 18.248 1.00 84.12 124 ARG A O 1
ATOM 1005 N N . GLY A 1 125 ? -9.103 -24.363 19.429 1.00 91.00 125 GLY A N 1
ATOM 1006 C CA . GLY A 1 125 ? -8.237 -23.841 18.380 1.00 91.00 125 GLY A CA 1
ATOM 1007 C C . GLY A 1 125 ? -7.800 -22.417 18.703 1.00 91.00 125 GLY A C 1
ATOM 1008 O O . GLY A 1 125 ? -8.174 -21.852 19.727 1.00 91.00 125 GLY A O 1
ATOM 1009 N N . LYS A 1 126 ? -7.012 -21.812 17.820 1.00 95.50 126 LYS A N 1
ATOM 1010 C CA . LYS A 1 126 ? -6.519 -20.442 17.991 1.00 95.50 126 LYS A CA 1
ATOM 1011 C C . LYS A 1 126 ? -7.611 -19.415 17.693 1.00 95.50 126 LYS A C 1
ATOM 1013 O O . LYS A 1 126 ? -8.537 -19.668 16.918 1.00 95.50 126 LYS A O 1
ATOM 1018 N N . ILE A 1 127 ? -7.459 -18.229 18.271 1.00 96.75 127 ILE A N 1
ATOM 1019 C CA . ILE A 1 127 ? -8.222 -17.032 17.910 1.00 96.75 127 ILE A CA 1
ATOM 1020 C C . ILE A 1 127 ? -7.332 -16.192 16.998 1.00 96.75 127 ILE A C 1
ATOM 1022 O O . ILE A 1 127 ? -6.281 -15.708 17.423 1.00 96.75 127 ILE A O 1
ATOM 1026 N N . GLY A 1 128 ? -7.732 -16.042 15.738 1.00 96.81 128 GLY A N 1
ATOM 1027 C CA . GLY A 1 128 ? -7.026 -15.212 14.766 1.00 96.81 128 GLY A CA 1
ATOM 1028 C C . GLY A 1 128 ? -7.697 -13.852 14.628 1.00 96.81 128 GLY A C 1
ATOM 1029 O O . GLY A 1 128 ? -8.872 -13.791 14.290 1.00 96.81 128 GLY A O 1
ATOM 1030 N N . CYS A 1 129 ? -6.968 -12.763 14.853 1.00 96.88 129 CYS A N 1
ATOM 1031 C CA . CYS A 1 129 ? -7.442 -11.407 14.577 1.00 96.88 129 CYS A CA 1
ATOM 1032 C C . CYS A 1 129 ? -6.633 -10.815 13.427 1.00 96.88 129 CYS A C 1
ATOM 1034 O O . CYS A 1 129 ? -5.407 -10.710 13.527 1.00 96.88 129 CYS A O 1
ATOM 1036 N N . THR A 1 130 ? -7.298 -10.414 12.347 1.00 96.00 130 THR A N 1
ATOM 1037 C CA . THR A 1 130 ? -6.626 -9.738 11.239 1.00 96.00 130 THR A CA 1
ATOM 1038 C C . THR A 1 130 ? -6.601 -8.231 11.441 1.00 96.00 130 THR A C 1
ATOM 1040 O O . THR A 1 130 ? -7.438 -7.666 12.141 1.00 96.00 130 THR A O 1
ATOM 1043 N N . GLN A 1 131 ? -5.589 -7.593 10.868 1.00 91.38 131 GLN A N 1
ATOM 1044 C CA . GLN A 1 131 ? -5.400 -6.153 10.834 1.00 91.38 131 GLN A CA 1
ATOM 1045 C C . GLN A 1 131 ? -4.894 -5.758 9.444 1.00 91.38 131 GLN A C 1
ATOM 1047 O O . GLN A 1 131 ? -3.903 -6.333 8.977 1.00 91.38 131 GLN A O 1
ATOM 1052 N N . PRO A 1 132 ? -5.447 -4.715 8.807 1.00 86.62 132 PRO A N 1
ATOM 1053 C CA . PRO A 1 132 ? -4.978 -4.283 7.492 1.00 86.62 132 PRO A CA 1
ATOM 1054 C C . PRO A 1 132 ? -3.535 -3.753 7.540 1.00 86.62 132 PRO A C 1
ATOM 1056 O O . PRO A 1 132 ? -2.787 -3.835 6.562 1.00 86.62 132 PRO A O 1
ATOM 1059 N N . ARG A 1 133 ? -3.084 -3.247 8.700 1.00 84.31 133 ARG A N 1
ATOM 1060 C CA . ARG A 1 133 ? -1.770 -2.605 8.850 1.00 84.31 133 ARG A CA 1
ATOM 1061 C C . ARG A 1 133 ? -0.813 -3.396 9.735 1.00 84.31 133 ARG A C 1
ATOM 1063 O O . ARG A 1 133 ? -1.114 -3.739 10.873 1.00 84.31 133 ARG A O 1
ATOM 1070 N N . ARG A 1 134 ? 0.420 -3.570 9.240 1.00 82.94 134 ARG A N 1
ATOM 1071 C CA . ARG A 1 134 ? 1.514 -4.279 9.940 1.00 82.94 134 ARG A CA 1
ATOM 1072 C C . ARG A 1 134 ? 1.796 -3.713 11.333 1.00 82.94 134 ARG A C 1
ATOM 1074 O O . ARG A 1 134 ? 1.886 -4.469 12.289 1.00 82.94 134 ARG A O 1
ATOM 1081 N N . VAL A 1 135 ? 1.928 -2.388 11.438 1.00 78.31 135 VAL A N 1
ATOM 1082 C CA . VAL A 1 135 ? 2.256 -1.720 12.709 1.00 78.31 135 VAL A CA 1
ATOM 1083 C C . VAL A 1 135 ? 1.146 -1.932 13.735 1.00 78.31 135 VAL A C 1
ATOM 1085 O O . VAL A 1 135 ? 1.458 -2.228 14.881 1.00 78.31 135 VAL A O 1
ATOM 1088 N N . ALA A 1 136 ? -0.121 -1.867 13.308 1.00 81.56 136 ALA A N 1
ATOM 1089 C CA . ALA A 1 136 ? -1.268 -2.112 14.176 1.00 81.56 136 ALA A CA 1
ATOM 1090 C C . ALA A 1 136 ? -1.278 -3.556 14.702 1.00 81.56 136 ALA A C 1
ATOM 1092 O O . ALA A 1 136 ? -1.404 -3.757 15.906 1.00 81.56 136 ALA A O 1
ATOM 1093 N N . ALA A 1 137 ? -1.050 -4.554 13.838 1.00 87.19 137 ALA A N 1
ATOM 1094 C CA . ALA A 1 137 ? -0.957 -5.956 14.259 1.00 87.19 137 ALA A CA 1
ATOM 1095 C C . ALA A 1 137 ? 0.119 -6.167 15.342 1.00 87.19 137 ALA A C 1
ATOM 1097 O O . ALA A 1 137 ? -0.146 -6.795 16.364 1.00 87.19 137 ALA A O 1
ATOM 1098 N N . MET A 1 138 ? 1.313 -5.593 15.148 1.00 84.19 138 MET A N 1
ATOM 1099 C CA . MET A 1 138 ? 2.422 -5.697 16.106 1.00 84.19 138 MET A CA 1
ATOM 1100 C C . MET A 1 138 ? 2.131 -4.965 17.420 1.00 84.19 138 MET A C 1
ATOM 1102 O O . MET A 1 138 ? 2.353 -5.515 18.499 1.00 84.19 138 MET A O 1
ATOM 1106 N N . SER A 1 139 ? 1.655 -3.717 17.347 1.00 80.94 139 SER A N 1
ATOM 1107 C CA . SER A 1 139 ? 1.418 -2.890 18.534 1.00 80.94 139 SER A CA 1
ATOM 1108 C C . SER A 1 139 ? 0.271 -3.431 19.377 1.00 80.94 139 SER A C 1
ATOM 1110 O O . SER A 1 139 ? 0.380 -3.450 20.600 1.00 80.94 139 SER A O 1
ATOM 1112 N N . VAL A 1 140 ? -0.802 -3.904 18.735 1.00 87.56 140 VAL A N 1
ATOM 1113 C CA . VAL A 1 140 ? -1.937 -4.520 19.427 1.00 87.56 140 VAL A CA 1
ATOM 1114 C C . VAL A 1 140 ? -1.514 -5.836 20.068 1.00 87.56 140 VAL A C 1
ATOM 1116 O O . VAL A 1 140 ? -1.798 -6.027 21.244 1.00 87.56 140 VAL A O 1
ATOM 1119 N N . ALA A 1 141 ? -0.778 -6.701 19.363 1.00 91.81 141 ALA A N 1
ATOM 1120 C CA . ALA A 1 141 ? -0.280 -7.945 19.952 1.00 91.81 141 ALA A CA 1
ATOM 1121 C C . ALA A 1 141 ? 0.606 -7.689 21.173 1.00 91.81 141 ALA A C 1
ATOM 1123 O O . ALA A 1 141 ? 0.432 -8.330 22.207 1.00 91.81 141 ALA A O 1
ATOM 1124 N N . LYS A 1 142 ? 1.515 -6.709 21.083 1.00 87.56 142 LYS A N 1
ATOM 1125 C CA . LYS A 1 142 ? 2.352 -6.297 22.213 1.00 87.56 142 LYS A CA 1
ATOM 1126 C C . LYS A 1 142 ? 1.496 -5.802 23.380 1.00 87.56 142 LYS A C 1
ATOM 1128 O O . LYS A 1 142 ? 1.653 -6.289 24.495 1.00 87.56 142 LYS A O 1
ATOM 1133 N N . ARG A 1 143 ? 0.557 -4.891 23.120 1.00 86.06 143 ARG A N 1
ATOM 1134 C CA . ARG A 1 143 ? -0.333 -4.347 24.150 1.00 86.06 143 ARG A CA 1
ATOM 1135 C C . ARG A 1 143 ? -1.166 -5.437 24.825 1.00 86.06 143 ARG A C 1
ATOM 1137 O O . ARG A 1 143 ? -1.273 -5.455 26.042 1.00 86.06 143 ARG A O 1
ATOM 1144 N N . VAL A 1 144 ? -1.717 -6.360 24.045 1.00 92.25 144 VAL A N 1
ATOM 1145 C CA . VAL A 1 144 ? -2.535 -7.463 24.558 1.00 92.25 144 VAL A CA 1
ATOM 1146 C C . VAL A 1 144 ? -1.679 -8.470 25.315 1.00 92.25 144 VAL A C 1
ATOM 1148 O O . VAL A 1 144 ? -2.134 -8.973 26.328 1.00 92.25 144 VAL A O 1
ATOM 1151 N N . SER A 1 145 ? -0.422 -8.705 24.924 1.00 92.88 145 SER A N 1
ATOM 1152 C CA . SER A 1 145 ? 0.492 -9.528 25.730 1.00 92.88 145 SER A CA 1
ATOM 1153 C C . SER A 1 145 ? 0.786 -8.907 27.103 1.00 92.88 145 SER A C 1
ATOM 1155 O O . SER A 1 145 ? 0.801 -9.616 28.106 1.00 92.88 145 SER A O 1
ATOM 1157 N N . GLU A 1 146 ? 0.932 -7.577 27.168 1.00 91.00 146 GLU A N 1
ATOM 1158 C CA . GLU A 1 146 ? 1.113 -6.840 28.425 1.00 91.00 146 GLU A CA 1
ATOM 1159 C C . GLU A 1 146 ? -0.149 -6.897 29.305 1.00 91.00 146 GLU A C 1
ATOM 1161 O O . GLU A 1 146 ? -0.039 -7.114 30.510 1.00 91.00 146 GLU A O 1
ATOM 1166 N N . GLU A 1 147 ? -1.341 -6.747 28.714 1.00 89.75 147 GLU A N 1
ATOM 1167 C CA . GLU A 1 147 ? -2.631 -6.819 29.425 1.00 89.75 147 GLU A CA 1
ATOM 1168 C C . GLU A 1 147 ? -2.969 -8.241 29.899 1.00 89.75 147 GLU A C 1
ATOM 1170 O O . GLU A 1 147 ? -3.421 -8.423 31.029 1.00 89.75 147 GLU A O 1
ATOM 1175 N N . TYR A 1 148 ? -2.700 -9.246 29.063 1.00 89.62 148 TYR A N 1
ATOM 1176 C CA . TYR A 1 148 ? -2.932 -10.662 29.357 1.00 89.62 148 TYR A CA 1
ATOM 1177 C C . TYR A 1 148 ? -1.893 -11.233 30.340 1.00 89.62 148 TYR A C 1
ATOM 1179 O O . TYR A 1 148 ? -2.117 -12.267 30.968 1.00 89.62 148 TYR A O 1
ATOM 1187 N N . GLY A 1 149 ? -0.757 -10.544 30.514 1.00 91.06 149 GLY A N 1
ATOM 1188 C CA . GLY A 1 149 ? 0.306 -10.926 31.443 1.00 91.06 149 GLY A CA 1
ATOM 1189 C C . GLY A 1 149 ? 1.2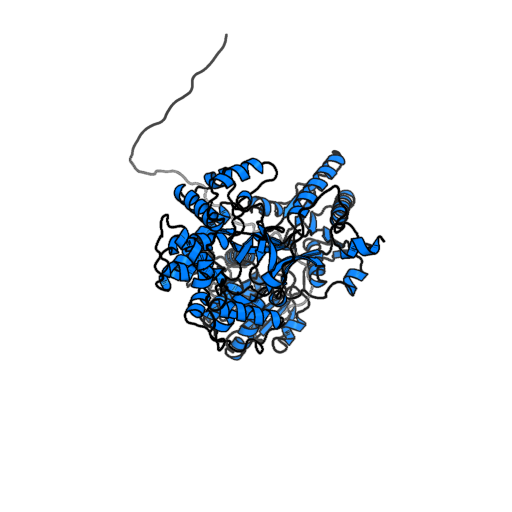39 -12.022 30.919 1.00 91.06 149 GLY A C 1
ATOM 1190 O O . GLY A 1 149 ? 1.762 -12.800 31.719 1.00 91.06 149 GLY A O 1
ATOM 1191 N N . CYS A 1 150 ? 1.463 -12.087 29.601 1.00 92.19 150 CYS A N 1
ATOM 1192 C CA . CYS A 1 150 ? 2.334 -13.072 28.953 1.00 92.19 150 CYS A CA 1
ATOM 1193 C C . CYS A 1 150 ? 3.483 -12.411 28.171 1.00 92.19 150 CYS A C 1
ATOM 1195 O O . CYS A 1 150 ? 3.436 -11.233 27.813 1.00 92.19 150 CYS A O 1
ATOM 1197 N N . CYS A 1 151 ? 4.526 -13.178 27.845 1.00 92.50 151 CYS A N 1
ATOM 1198 C CA . CYS A 1 151 ? 5.559 -12.698 26.929 1.00 92.50 151 CYS A CA 1
ATOM 1199 C C . CYS A 1 151 ? 5.043 -12.733 25.483 1.00 92.50 151 CYS A C 1
ATOM 1201 O O . CYS A 1 151 ? 4.464 -13.728 25.043 1.00 92.50 151 CYS A O 1
ATOM 1203 N N . LEU A 1 152 ? 5.299 -11.669 24.719 1.00 92.06 152 LEU A N 1
ATOM 1204 C CA . LEU A 1 152 ? 4.983 -11.629 23.291 1.00 92.06 152 LEU A CA 1
ATOM 1205 C C . LEU A 1 152 ? 5.667 -12.791 22.549 1.00 92.06 152 LEU A C 1
ATOM 1207 O O . LEU A 1 152 ? 6.878 -12.981 22.666 1.00 92.06 152 LEU A O 1
ATOM 1211 N N . GLY A 1 153 ? 4.883 -13.554 21.788 1.00 90.81 153 GLY A N 1
ATOM 1212 C CA . GLY A 1 153 ? 5.310 -14.760 21.075 1.00 90.81 153 GLY A CA 1
ATOM 1213 C C . GLY A 1 153 ? 4.991 -16.075 21.795 1.00 90.81 153 GLY A C 1
ATOM 1214 O O . GLY A 1 153 ? 5.104 -17.132 21.175 1.00 90.81 153 GLY A O 1
ATOM 1215 N N . GLN A 1 154 ? 4.560 -16.034 23.062 1.00 93.12 154 GLN A N 1
ATOM 1216 C CA . GLN A 1 154 ? 4.012 -17.192 23.784 1.00 93.12 154 GLN A CA 1
ATOM 1217 C C . GLN A 1 154 ? 2.506 -17.294 23.520 1.00 93.12 154 GLN A C 1
ATOM 1219 O O . GLN A 1 154 ? 2.127 -17.484 22.369 1.00 93.12 154 GLN A O 1
ATOM 1224 N N . GLU A 1 155 ? 1.652 -17.119 24.533 1.00 94.31 155 GLU A N 1
ATOM 1225 C CA . GLU A 1 155 ? 0.186 -17.224 24.437 1.00 94.31 155 GLU A CA 1
ATOM 1226 C C . GLU A 1 155 ? -0.427 -16.187 23.481 1.00 94.31 155 GLU A C 1
ATOM 1228 O O . GLU A 1 155 ? -1.362 -16.500 22.738 1.00 94.31 155 GLU A O 1
ATOM 1233 N N . VAL A 1 156 ? 0.133 -14.974 23.457 1.00 96.88 156 VAL A N 1
ATOM 1234 C CA . VAL A 1 156 ? -0.214 -13.909 22.508 1.00 96.88 156 VAL A CA 1
ATOM 1235 C C . VAL A 1 156 ? 0.954 -13.698 21.555 1.00 96.88 156 VAL A C 1
ATOM 1237 O O . VAL A 1 156 ? 2.081 -13.448 21.984 1.00 96.88 156 VAL A O 1
ATOM 1240 N N . GLY A 1 157 ? 0.689 -13.759 20.255 1.00 96.12 157 GLY A N 1
ATOM 1241 C CA . GLY A 1 157 ? 1.707 -13.590 19.220 1.00 96.12 157 GLY A CA 1
ATOM 1242 C C . GLY A 1 157 ? 1.183 -12.846 18.001 1.00 96.12 157 GLY A C 1
ATOM 1243 O O . GLY A 1 157 ? -0.011 -12.545 17.894 1.00 96.12 157 GLY A O 1
ATOM 1244 N N . TYR A 1 158 ? 2.083 -12.553 17.064 1.00 95.31 158 TYR A N 1
ATOM 1245 C CA . TYR A 1 158 ? 1.691 -11.975 15.786 1.00 95.31 158 TYR A CA 1
ATOM 1246 C C . TYR A 1 158 ? 2.443 -12.554 14.595 1.00 95.31 158 TYR A C 1
ATOM 1248 O O . TYR A 1 158 ? 3.601 -12.950 14.699 1.00 95.31 158 TYR A O 1
ATOM 1256 N N . THR A 1 159 ? 1.800 -12.517 13.432 1.00 92.88 159 THR A N 1
ATOM 1257 C CA . THR A 1 159 ? 2.408 -12.920 12.164 1.00 92.88 159 THR A CA 1
ATOM 1258 C C . THR A 1 159 ? 2.095 -11.887 11.088 1.00 92.88 159 THR A C 1
ATOM 1260 O O . THR A 1 159 ? 0.945 -11.653 10.718 1.00 92.88 159 THR A O 1
ATOM 1263 N N . ILE A 1 160 ? 3.129 -11.266 10.536 1.00 89.69 160 ILE A N 1
ATOM 1264 C CA . ILE A 1 160 ? 3.011 -10.310 9.434 1.00 89.69 160 ILE A CA 1
ATOM 1265 C C . ILE A 1 160 ? 3.914 -10.734 8.278 1.00 89.69 160 ILE A C 1
ATOM 1267 O O . ILE A 1 160 ? 4.801 -11.577 8.414 1.00 89.69 160 ILE A O 1
ATOM 1271 N N . ARG A 1 161 ? 3.726 -10.128 7.101 1.00 83.06 161 ARG A N 1
ATOM 1272 C CA . ARG A 1 161 ? 4.618 -10.407 5.970 1.00 83.06 161 ARG A CA 1
ATOM 1273 C C . ARG A 1 161 ? 6.068 -10.118 6.374 1.00 83.06 161 ARG A C 1
ATOM 1275 O O . ARG A 1 161 ? 6.395 -8.994 6.771 1.00 83.06 161 ARG A O 1
ATOM 1282 N N . PHE A 1 162 ? 6.902 -11.137 6.223 1.00 77.12 162 PHE A N 1
ATOM 1283 C CA . PHE A 1 162 ? 8.326 -11.140 6.538 1.00 77.12 162 PHE A CA 1
ATOM 1284 C C . PHE A 1 162 ? 8.737 -11.160 8.016 1.00 77.12 162 PHE A C 1
ATOM 1286 O O . PHE A 1 162 ? 9.921 -11.005 8.304 1.00 77.12 162 PHE A O 1
ATOM 1293 N N . GLU A 1 163 ? 7.811 -11.406 8.943 1.00 81.06 163 GLU A N 1
ATOM 1294 C CA . GLU A 1 163 ? 8.113 -11.466 10.379 1.00 81.06 163 GLU A CA 1
ATOM 1295 C C . GLU A 1 163 ? 7.051 -12.297 11.113 1.00 81.06 163 GLU A C 1
ATOM 1297 O O . GLU A 1 163 ? 5.858 -12.018 11.007 1.00 81.06 163 GLU A O 1
ATOM 1302 N N . ASP A 1 164 ? 7.480 -13.332 11.834 1.00 88.94 164 ASP A N 1
ATOM 1303 C CA . ASP A 1 164 ? 6.597 -14.220 12.593 1.00 88.94 164 ASP A CA 1
ATOM 1304 C C . ASP A 1 164 ? 7.101 -14.329 14.033 1.00 88.94 164 ASP A C 1
ATOM 1306 O O . ASP A 1 164 ? 8.226 -14.764 14.279 1.00 88.94 164 ASP A O 1
ATOM 1310 N N . CYS A 1 165 ? 6.274 -13.879 14.971 1.00 91.44 165 CYS A N 1
ATOM 1311 C CA . CYS A 1 165 ? 6.520 -13.895 16.404 1.00 91.44 165 CYS A CA 1
ATOM 1312 C C . CYS A 1 165 ? 5.396 -14.697 17.065 1.00 91.44 16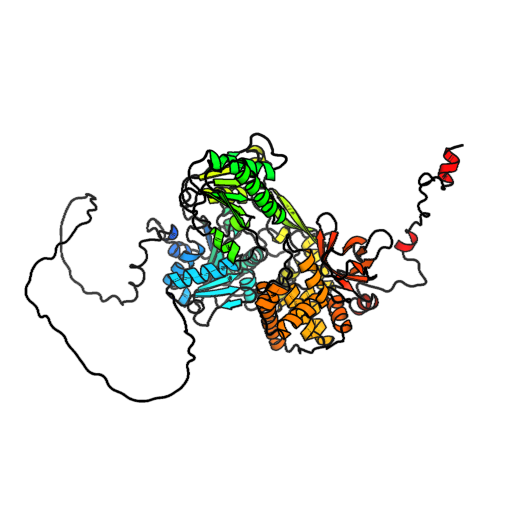5 CYS A C 1
ATOM 1314 O O . CYS A 1 165 ? 4.524 -14.157 17.750 1.00 91.44 165 CYS A O 1
ATOM 1316 N N . THR A 1 166 ? 5.389 -15.998 16.786 1.00 93.69 166 THR A N 1
ATOM 1317 C CA . THR A 1 166 ? 4.449 -16.970 17.345 1.00 93.69 166 THR A CA 1
ATOM 1318 C C . THR A 1 166 ? 5.187 -18.236 17.772 1.00 93.69 166 THR A C 1
ATOM 1320 O O . THR A 1 166 ? 6.324 -18.491 17.367 1.00 93.69 166 THR A O 1
ATOM 1323 N N . SER A 1 167 ? 4.540 -19.032 18.613 1.00 93.38 167 SER A N 1
ATOM 1324 C CA . SER A 1 167 ? 5.020 -20.327 19.085 1.00 93.38 167 SER A CA 1
ATOM 1325 C C . SER A 1 167 ? 3.879 -21.354 19.060 1.00 93.38 167 SER A C 1
ATOM 1327 O O . SER A 1 167 ? 2.719 -21.003 18.806 1.00 93.38 167 SER A O 1
ATOM 1329 N N . PRO A 1 168 ? 4.162 -22.645 19.313 1.00 91.75 168 PRO A N 1
ATOM 1330 C CA . PRO A 1 168 ? 3.112 -23.648 19.478 1.00 91.75 168 PRO A CA 1
ATOM 1331 C C . PRO A 1 168 ? 2.116 -23.318 20.603 1.00 91.75 168 PRO A C 1
ATOM 1333 O O . PRO A 1 168 ? 0.964 -23.729 20.514 1.00 91.75 168 PRO A O 1
ATOM 1336 N N . GLU A 1 169 ? 2.537 -22.545 21.610 1.00 92.69 169 GLU A N 1
ATOM 1337 C CA . GLU A 1 169 ? 1.712 -22.108 22.748 1.00 92.69 169 GLU A CA 1
ATOM 1338 C C . GLU A 1 169 ? 0.779 -20.934 22.401 1.00 92.69 169 GLU A C 1
ATOM 1340 O O . GLU A 1 169 ? -0.106 -20.595 23.184 1.00 92.69 169 GLU A O 1
ATOM 1345 N N . THR A 1 170 ? 0.943 -20.304 21.231 1.00 95.62 170 THR A N 1
ATOM 1346 C CA . THR A 1 170 ? 0.138 -19.141 20.841 1.00 95.62 170 THR A CA 1
ATOM 1347 C C . THR A 1 170 ? -1.329 -19.499 20.661 1.00 95.62 170 THR A C 1
ATOM 1349 O O . THR A 1 170 ? -1.698 -20.207 19.722 1.00 95.62 170 THR A O 1
ATOM 1352 N N . ALA A 1 171 ? -2.163 -18.924 21.525 1.00 95.25 171 ALA A N 1
ATOM 1353 C CA . ALA A 1 171 ? -3.609 -19.071 21.551 1.00 95.25 171 ALA A CA 1
ATOM 1354 C C . ALA A 1 171 ? -4.320 -17.889 20.871 1.00 95.25 171 ALA A C 1
ATOM 1356 O O . ALA A 1 171 ? -5.294 -18.097 20.146 1.00 95.25 171 ALA A O 1
ATOM 1357 N N . ILE A 1 172 ? -3.813 -16.663 21.054 1.00 96.75 172 ILE A N 1
ATOM 1358 C CA . ILE A 1 172 ? -4.321 -15.447 20.404 1.00 96.75 172 ILE A CA 1
ATOM 1359 C C . ILE A 1 172 ? -3.271 -14.954 19.413 1.00 96.75 172 ILE A C 1
ATOM 1361 O O . ILE A 1 172 ? -2.159 -14.575 19.788 1.00 96.75 172 ILE A O 1
ATOM 1365 N N . LYS A 1 173 ? -3.626 -14.946 18.130 1.00 97.19 173 LYS A N 1
ATOM 1366 C CA . LYS A 1 173 ? -2.724 -14.572 17.045 1.00 97.19 173 LYS A CA 1
ATOM 1367 C C . LYS A 1 173 ? -3.251 -13.354 16.301 1.00 97.19 173 LYS A C 1
ATOM 1369 O O . LYS A 1 173 ? -4.295 -13.412 15.654 1.00 97.19 173 LYS A O 1
ATOM 1374 N N . TYR A 1 174 ? -2.483 -12.274 16.334 1.00 96.81 174 TYR A N 1
ATOM 1375 C CA . TYR A 1 174 ? -2.724 -11.091 15.513 1.00 96.81 174 TYR A CA 1
ATOM 1376 C C . TYR A 1 174 ? -1.966 -11.201 14.196 1.00 96.81 174 TYR A C 1
ATOM 1378 O O . TYR A 1 174 ? -0.785 -11.527 14.174 1.00 96.81 174 TYR A O 1
ATOM 1386 N N . MET A 1 175 ? -2.598 -10.926 13.067 1.00 95.94 175 MET A N 1
ATOM 1387 C CA . MET A 1 175 ? -1.915 -11.053 11.783 1.00 95.94 175 MET A CA 1
ATOM 1388 C C . MET A 1 175 ? -2.382 -10.025 10.775 1.00 95.94 175 MET A C 1
ATOM 1390 O O . MET A 1 175 ? -3.434 -9.421 10.929 1.00 95.94 175 MET A O 1
ATOM 1394 N N . THR A 1 176 ? -1.598 -9.808 9.725 1.00 94.25 176 THR A N 1
ATOM 1395 C CA . THR A 1 176 ? -2.112 -9.036 8.588 1.00 94.25 176 THR A CA 1
ATOM 1396 C C . THR A 1 176 ? -3.070 -9.865 7.748 1.00 94.25 176 THR A C 1
ATOM 1398 O O . THR A 1 176 ? -2.843 -11.064 7.591 1.00 94.25 176 THR A O 1
ATOM 1401 N N . ASP A 1 177 ? -4.046 -9.222 7.112 1.00 93.44 177 ASP A N 1
ATOM 1402 C CA . ASP A 1 177 ? -5.021 -9.864 6.215 1.00 93.44 177 ASP A CA 1
ATOM 1403 C C . ASP A 1 177 ? -4.343 -10.766 5.168 1.00 93.44 177 ASP A C 1
ATOM 1405 O O . ASP A 1 177 ? -4.713 -11.923 4.981 1.00 93.44 177 ASP A O 1
ATOM 1409 N N . GLY A 1 178 ? -3.258 -10.286 4.550 1.00 91.50 178 GLY A N 1
ATOM 1410 C CA . GLY A 1 178 ? -2.490 -11.068 3.577 1.00 91.50 178 GLY A CA 1
ATOM 1411 C C . GLY A 1 178 ? -1.800 -12.317 4.152 1.00 91.50 178 GLY A C 1
ATOM 1412 O O . GLY A 1 178 ? -1.536 -13.255 3.404 1.00 91.50 178 GLY A O 1
ATOM 1413 N N . MET A 1 179 ? -1.516 -12.364 5.461 1.00 92.38 179 MET A N 1
ATOM 1414 C CA . MET A 1 179 ? -0.981 -13.572 6.108 1.00 92.38 179 MET A CA 1
ATOM 1415 C C . MET A 1 179 ? -2.079 -14.603 6.350 1.00 92.38 179 MET A C 1
ATOM 1417 O O . MET A 1 179 ? -1.845 -15.771 6.055 1.00 92.38 179 MET A O 1
ATOM 1421 N N . LEU A 1 180 ? -3.277 -14.182 6.776 1.00 94.75 180 LEU A N 1
ATOM 1422 C CA . LEU A 1 180 ? -4.417 -15.099 6.862 1.00 94.75 180 LEU A CA 1
ATOM 1423 C C . LEU A 1 180 ? -4.768 -15.658 5.478 1.00 94.75 180 LEU A C 1
ATOM 1425 O O . LEU A 1 180 ? -4.944 -16.861 5.331 1.00 94.75 180 LEU A O 1
ATOM 1429 N N . LEU A 1 181 ? -4.774 -14.810 4.442 1.00 92.44 181 LEU A N 1
ATOM 1430 C CA . LEU A 1 181 ? -5.004 -15.251 3.064 1.00 92.44 181 LEU A CA 1
ATOM 1431 C C . LEU A 1 181 ? -3.982 -16.306 2.616 1.00 92.44 181 LEU A C 1
ATOM 1433 O O . LEU A 1 181 ? -4.326 -17.245 1.902 1.00 92.44 181 LEU A O 1
ATOM 1437 N N . ARG A 1 182 ? -2.724 -16.172 3.047 1.00 88.69 182 ARG A N 1
ATOM 1438 C CA . ARG A 1 182 ? -1.682 -17.161 2.763 1.00 88.69 182 ARG A CA 1
ATOM 1439 C C . ARG A 1 182 ? -1.883 -18.461 3.532 1.00 88.69 182 ARG A C 1
ATOM 1441 O O . ARG A 1 182 ? -1.594 -19.522 2.997 1.00 88.69 182 ARG A O 1
ATOM 1448 N N . GLU A 1 183 ? -2.379 -18.399 4.759 1.00 91.62 183 GLU A N 1
ATOM 1449 C CA . GLU A 1 183 ? -2.757 -19.605 5.494 1.00 91.62 183 GLU A CA 1
ATOM 1450 C C . GLU A 1 183 ? -3.931 -20.315 4.815 1.00 91.62 183 GLU A C 1
ATOM 1452 O O . GLU A 1 183 ? -3.861 -21.529 4.660 1.00 91.62 183 GLU A O 1
ATOM 1457 N N . CYS A 1 184 ? -4.901 -19.575 4.261 1.00 91.19 184 CYS A N 1
ATOM 1458 C CA . CYS A 1 184 ? -5.966 -20.143 3.426 1.00 91.19 184 CYS A CA 1
ATOM 1459 C C . CYS A 1 184 ? -5.449 -20.844 2.152 1.00 91.19 184 CYS A C 1
ATOM 1461 O O . CYS A 1 184 ? -6.127 -21.732 1.641 1.00 91.19 184 CYS A O 1
ATOM 1463 N N . LEU A 1 185 ? -4.280 -20.454 1.612 1.00 86.31 185 LEU A N 1
ATOM 1464 C CA . LEU A 1 185 ? -3.656 -21.149 0.469 1.00 86.31 185 LEU A CA 1
ATOM 1465 C C . LEU A 1 185 ? -3.154 -22.546 0.852 1.00 86.31 185 LEU A C 1
ATOM 1467 O O . LEU A 1 185 ? -3.139 -23.440 0.011 1.00 86.31 185 LEU A O 1
ATOM 1471 N N . ILE A 1 186 ? -2.708 -22.710 2.098 1.00 86.94 186 ILE A N 1
ATOM 1472 C CA . ILE A 1 186 ? -2.146 -23.962 2.614 1.00 86.94 186 ILE A CA 1
ATOM 1473 C C . ILE A 1 186 ? -3.263 -24.845 3.181 1.00 86.94 186 ILE A C 1
ATOM 1475 O O . ILE A 1 186 ? -3.289 -26.047 2.933 1.00 86.94 186 ILE A O 1
ATOM 1479 N N . ASP A 1 187 ? -4.176 -24.237 3.934 1.00 90.12 187 ASP A N 1
ATOM 1480 C CA . ASP A 1 187 ? -5.312 -24.873 4.588 1.00 90.12 187 ASP A CA 1
ATOM 1481 C C . ASP A 1 187 ? -6.581 -24.047 4.338 1.00 90.12 187 ASP A C 1
ATOM 1483 O O . ASP A 1 187 ? -6.856 -23.056 5.018 1.00 90.12 187 ASP A O 1
ATOM 1487 N N . SER A 1 188 ? -7.382 -24.478 3.362 1.00 86.44 188 SER A N 1
ATOM 1488 C CA . SER A 1 188 ? -8.634 -23.811 2.989 1.00 86.44 188 SER A CA 1
ATOM 1489 C C . SER A 1 188 ? -9.727 -23.886 4.062 1.00 86.44 188 SER A C 1
ATOM 1491 O O . SER A 1 188 ? -10.690 -23.116 4.013 1.00 86.44 188 SER A O 1
ATOM 1493 N N . GLU A 1 189 ? -9.620 -24.829 5.003 1.00 88.56 189 GLU A N 1
ATOM 1494 C CA . GLU A 1 189 ? -10.599 -25.020 6.079 1.00 88.56 189 GLU A CA 1
ATOM 1495 C C . GLU A 1 189 ? -10.208 -24.290 7.366 1.00 88.56 189 GLU A C 1
ATOM 1497 O O . GLU A 1 189 ? -11.036 -24.178 8.273 1.00 88.56 189 GLU A O 1
ATOM 1502 N N . LEU A 1 190 ? -8.980 -23.760 7.440 1.00 93.06 190 LEU A N 1
ATOM 1503 C CA . LEU A 1 190 ? -8.440 -23.058 8.606 1.00 93.06 190 LEU A CA 1
ATOM 1504 C C . LEU A 1 190 ? -8.592 -23.882 9.896 1.00 93.06 190 LEU A C 1
ATOM 1506 O O . LEU A 1 190 ? -9.006 -23.364 10.937 1.00 93.06 190 LEU A O 1
ATOM 1510 N N . GLY A 1 191 ? -8.258 -25.176 9.838 1.00 92.31 191 GLY A N 1
ATOM 1511 C CA . GLY A 1 191 ? -8.444 -26.161 10.913 1.00 92.31 191 GLY A CA 1
ATOM 1512 C C . GLY A 1 191 ? -7.828 -25.752 12.253 1.00 92.31 191 GLY A C 1
ATOM 1513 O O . GLY A 1 191 ? -8.301 -26.150 13.312 1.00 92.31 191 GLY A O 1
ATOM 1514 N N . GLN A 1 192 ? -6.801 -24.903 12.219 1.00 92.56 192 GLN A N 1
ATOM 1515 C CA . GLN A 1 192 ? -6.110 -24.404 13.410 1.00 92.56 192 GLN A CA 1
ATOM 1516 C C . GLN A 1 192 ? -6.897 -23.343 14.194 1.00 92.56 192 GLN A C 1
ATOM 1518 O O . GLN A 1 192 ? -6.542 -23.065 15.341 1.00 92.56 192 GLN A O 1
ATOM 1523 N N . TYR A 1 193 ? -7.923 -22.730 13.597 1.00 95.75 193 TYR A N 1
ATOM 1524 C CA . TYR A 1 193 ? -8.662 -21.615 14.185 1.00 95.75 193 TYR A CA 1
ATOM 1525 C C . TYR A 1 193 ? -10.074 -22.027 14.596 1.00 95.75 193 TYR A C 1
ATOM 1527 O O . TYR A 1 193 ? -10.806 -22.659 13.833 1.00 95.75 193 TYR A O 1
ATOM 1535 N N . ALA A 1 194 ? -10.460 -21.619 15.805 1.00 95.25 194 ALA A N 1
ATOM 1536 C CA . ALA A 1 194 ? -11.837 -21.718 16.287 1.00 95.25 194 ALA A CA 1
ATOM 1537 C C . ALA A 1 194 ? -12.631 -20.443 15.959 1.00 95.25 194 ALA A C 1
ATOM 1539 O O . ALA A 1 194 ? -13.820 -20.501 15.644 1.00 95.25 194 ALA A O 1
ATOM 1540 N N . ILE A 1 195 ? -11.964 -19.285 16.019 1.00 95.94 195 ILE A N 1
ATOM 1541 C CA . ILE A 1 195 ? -12.555 -17.981 15.713 1.00 95.94 195 ILE A CA 1
ATOM 1542 C C . ILE A 1 195 ? -11.601 -17.183 14.833 1.00 95.94 195 ILE A C 1
ATOM 1544 O O . ILE A 1 195 ? -10.411 -17.073 15.140 1.00 95.94 195 ILE A O 1
ATOM 1548 N N . ILE A 1 196 ? -12.151 -16.574 13.785 1.00 97.06 196 ILE A N 1
ATOM 1549 C CA . ILE A 1 196 ? -11.484 -15.520 13.021 1.00 97.06 196 ILE A CA 1
ATOM 1550 C C . ILE A 1 196 ? -12.236 -14.204 13.220 1.00 97.06 196 ILE A C 1
ATOM 1552 O O . ILE A 1 196 ? -13.448 -14.126 13.032 1.00 97.06 196 ILE A O 1
ATOM 1556 N N . MET A 1 197 ? -11.495 -13.168 13.593 1.00 96.25 197 MET A N 1
ATOM 1557 C CA . MET A 1 197 ? -11.955 -11.791 13.697 1.00 96.25 197 MET A CA 1
ATOM 1558 C C . MET A 1 197 ? -11.301 -10.969 12.583 1.00 96.25 197 MET A C 1
ATOM 1560 O O . MET A 1 197 ? -10.086 -10.783 12.587 1.00 96.25 197 MET A O 1
ATOM 1564 N N . LEU A 1 198 ? -12.099 -10.495 11.628 1.00 95.31 198 LEU A N 1
ATOM 1565 C CA . LEU A 1 198 ? -11.667 -9.577 10.577 1.00 95.31 198 LEU A CA 1
ATOM 1566 C C . LEU A 1 198 ? -11.879 -8.143 11.052 1.00 95.31 198 LEU A C 1
ATOM 1568 O O . LEU A 1 198 ? -13.016 -7.663 11.057 1.00 95.31 198 LEU A O 1
ATOM 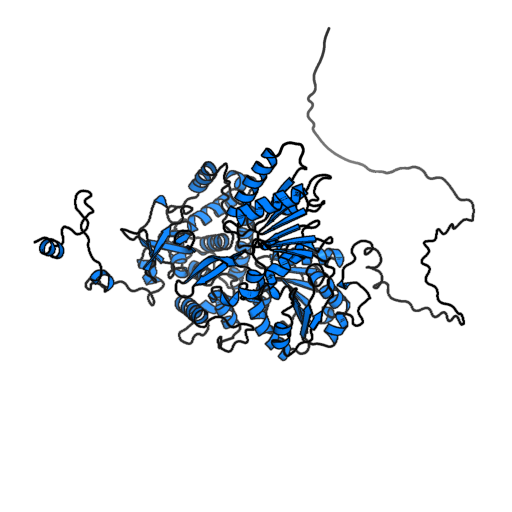1572 N N . ASP A 1 199 ? -10.803 -7.482 11.475 1.00 92.25 199 ASP A N 1
ATOM 1573 C CA . ASP A 1 199 ? -10.884 -6.134 12.034 1.00 92.25 199 ASP A CA 1
ATOM 1574 C C . ASP A 1 199 ? -10.609 -5.026 11.027 1.00 92.25 199 ASP A C 1
ATOM 1576 O O . ASP A 1 199 ? -10.021 -5.243 9.971 1.00 92.25 199 ASP A O 1
ATOM 1580 N N . GLU A 1 200 ? -11.088 -3.827 11.364 1.00 88.12 200 GLU A N 1
ATOM 1581 C CA . GLU A 1 200 ? -11.009 -2.630 10.530 1.00 88.12 200 GLU A CA 1
ATOM 1582 C C . GLU A 1 200 ? -11.557 -2.883 9.107 1.00 88.12 200 GLU A C 1
ATOM 1584 O O . GLU A 1 200 ? -11.087 -2.316 8.123 1.00 88.12 200 GLU A O 1
ATOM 1589 N N . ALA A 1 201 ? -12.625 -3.687 9.004 1.00 88.69 201 ALA A N 1
ATOM 1590 C CA . ALA A 1 201 ? -13.261 -4.108 7.749 1.00 88.69 201 ALA A CA 1
ATOM 1591 C C . ALA A 1 201 ? -13.710 -2.945 6.841 1.00 88.69 201 ALA A C 1
ATOM 1593 O O . ALA A 1 201 ? -13.933 -3.121 5.645 1.00 88.69 201 ALA A O 1
ATOM 1594 N N . HIS A 1 202 ? -13.828 -1.740 7.396 1.00 85.38 202 HIS A N 1
ATOM 1595 C CA . HIS A 1 202 ? -14.135 -0.518 6.662 1.00 85.38 202 HIS A CA 1
ATOM 1596 C C . HIS A 1 202 ? -12.969 0.020 5.817 1.00 85.38 202 HIS A C 1
ATOM 1598 O O . HIS A 1 202 ? -13.214 0.838 4.933 1.00 85.38 202 HIS A O 1
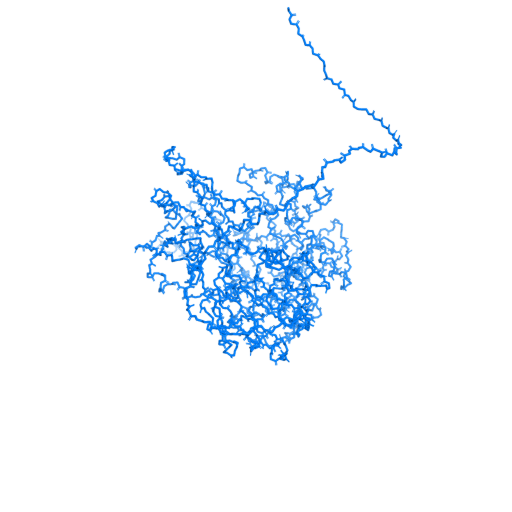ATOM 1604 N N . GLU A 1 203 ? -11.721 -0.415 6.050 1.00 80.94 203 GLU A N 1
ATOM 1605 C CA . GLU A 1 203 ? -10.603 -0.080 5.154 1.00 80.94 203 GLU A CA 1
ATOM 1606 C C . GLU A 1 203 ? -10.751 -0.772 3.784 1.00 80.94 203 GLU A C 1
ATOM 1608 O O . GLU A 1 203 ? -10.186 -0.283 2.807 1.00 80.94 203 GLU A O 1
ATOM 1613 N N . ARG A 1 204 ? -11.554 -1.852 3.690 1.00 88.50 204 ARG A N 1
ATOM 1614 C CA . ARG A 1 204 ? -11.909 -2.561 2.441 1.00 88.50 204 ARG A CA 1
ATOM 1615 C C . ARG A 1 204 ? -10.688 -2.844 1.554 1.00 88.50 204 ARG A C 1
ATOM 1617 O O . ARG A 1 204 ? -10.665 -2.504 0.364 1.00 88.50 204 ARG A O 1
ATOM 1624 N N . THR A 1 205 ? -9.656 -3.441 2.161 1.00 89.94 205 THR A N 1
ATOM 1625 C CA . THR A 1 205 ? -8.445 -3.849 1.436 1.00 89.94 205 THR A CA 1
ATOM 1626 C C . THR A 1 205 ? -8.743 -5.028 0.512 1.00 89.94 205 THR A C 1
ATOM 1628 O O . THR A 1 205 ? -9.685 -5.792 0.745 1.00 89.94 205 THR A O 1
ATOM 1631 N N . ILE A 1 206 ? -7.912 -5.228 -0.516 1.00 91.44 206 ILE A N 1
ATOM 1632 C CA . ILE A 1 206 ? -8.087 -6.350 -1.462 1.00 91.44 206 ILE A CA 1
ATOM 1633 C C . ILE A 1 206 ? -8.100 -7.693 -0.722 1.00 91.44 206 ILE A C 1
ATOM 1635 O O . ILE A 1 206 ? -8.902 -8.574 -1.024 1.00 91.44 206 ILE A O 1
ATOM 1639 N N . HIS A 1 207 ? -7.204 -7.858 0.256 1.00 92.56 207 HIS A N 1
ATOM 1640 C CA . HIS A 1 207 ? -7.090 -9.102 1.011 1.00 92.56 207 HIS A CA 1
ATOM 1641 C C . HIS A 1 207 ? -8.301 -9.330 1.917 1.00 92.56 207 HIS A C 1
ATOM 1643 O O . HIS A 1 207 ? -8.777 -10.460 1.982 1.00 92.56 207 HIS A O 1
ATOM 1649 N N . THR A 1 208 ? -8.828 -8.283 2.564 1.00 92.94 208 THR A N 1
ATOM 1650 C CA . THR A 1 208 ? -10.051 -8.379 3.379 1.00 92.94 208 THR A CA 1
ATOM 1651 C C . THR A 1 208 ? -11.246 -8.821 2.529 1.00 92.94 208 THR A C 1
ATOM 1653 O O . THR A 1 208 ? -11.960 -9.744 2.912 1.00 92.94 208 THR A O 1
ATOM 1656 N 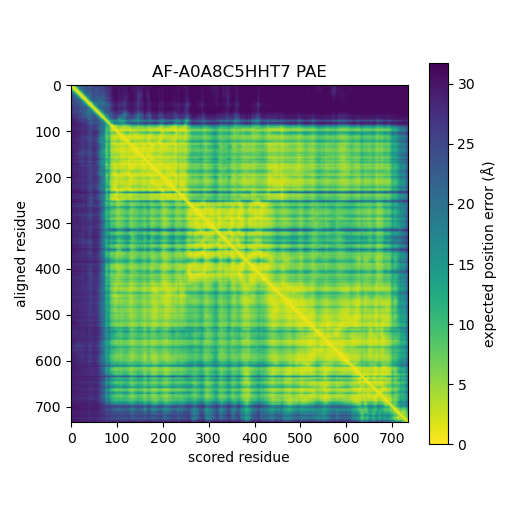N . ASP A 1 209 ? -11.425 -8.227 1.345 1.00 92.00 209 ASP A N 1
ATOM 1657 C CA . ASP A 1 209 ? -12.546 -8.545 0.450 1.00 92.00 209 ASP A CA 1
ATOM 1658 C C . ASP A 1 209 ? -12.474 -9.976 -0.095 1.00 92.00 209 ASP A C 1
ATOM 1660 O O . ASP A 1 209 ? -13.488 -10.671 -0.182 1.00 92.00 209 ASP A O 1
ATOM 1664 N N . VAL A 1 210 ? -11.269 -10.456 -0.414 1.00 93.00 210 VAL A N 1
ATOM 1665 C CA . VAL A 1 210 ? -11.063 -11.862 -0.786 1.00 93.00 210 VAL A CA 1
ATOM 1666 C C . VAL A 1 210 ? -11.357 -12.784 0.399 1.00 93.00 210 VAL A C 1
ATOM 1668 O O . VAL A 1 210 ? -12.029 -13.804 0.234 1.00 93.00 210 VAL A O 1
ATOM 1671 N N . LEU A 1 211 ? -10.894 -12.425 1.601 1.00 94.56 211 LEU A N 1
ATOM 1672 C CA . LEU A 1 211 ? -11.166 -13.184 2.820 1.00 94.56 211 LEU A CA 1
ATOM 1673 C C . LEU A 1 211 ? -12.663 -13.255 3.131 1.00 94.56 211 LEU A C 1
ATOM 1675 O O . LEU A 1 211 ? -13.107 -14.310 3.570 1.00 94.56 211 LEU A O 1
ATOM 1679 N N . PHE A 1 212 ? -13.452 -12.211 2.857 1.00 94.38 212 PHE A N 1
ATOM 1680 C CA . PHE A 1 212 ? -14.910 -12.268 3.002 1.00 94.38 212 PHE A CA 1
ATOM 1681 C C . PHE A 1 212 ? -15.521 -13.392 2.164 1.00 94.38 212 PHE A C 1
ATOM 1683 O O . PHE A 1 212 ? -16.227 -14.235 2.716 1.00 94.38 212 PHE A O 1
ATOM 1690 N N . GLY A 1 213 ? -15.188 -13.464 0.871 1.00 92.81 213 GLY A N 1
ATOM 1691 C CA . GLY A 1 213 ? -15.713 -14.505 -0.018 1.00 92.81 213 GLY A CA 1
ATOM 1692 C C . GLY A 1 213 ? -15.238 -15.914 0.351 1.00 92.81 213 GLY A C 1
ATOM 1693 O O . GLY A 1 213 ? -16.005 -16.875 0.264 1.00 92.81 213 GLY A O 1
ATOM 1694 N N . LEU A 1 214 ? -13.990 -16.051 0.812 1.00 93.19 214 LEU A N 1
ATOM 1695 C CA . LEU A 1 214 ? -13.445 -17.334 1.270 1.00 93.19 214 LEU A CA 1
ATOM 1696 C C . LEU A 1 214 ? -14.103 -17.792 2.574 1.00 93.19 214 LEU A C 1
ATOM 1698 O O . LEU A 1 214 ? -14.647 -18.892 2.640 1.00 93.19 214 LEU A O 1
ATOM 1702 N N . LEU A 1 215 ? -14.108 -16.935 3.594 1.00 94.19 215 LEU A N 1
ATOM 1703 C CA . LEU A 1 215 ? -14.615 -17.266 4.923 1.00 94.19 215 LEU A CA 1
ATOM 1704 C C . LEU A 1 215 ? -16.128 -17.462 4.917 1.00 94.19 215 LEU A C 1
ATOM 1706 O O . LEU A 1 215 ? -16.614 -18.349 5.611 1.00 94.19 215 LEU A O 1
ATOM 1710 N N . LYS A 1 216 ? -16.874 -16.732 4.081 1.00 93.12 216 LYS A N 1
ATOM 1711 C CA . LYS A 1 216 ? -18.310 -16.971 3.882 1.00 93.12 216 LYS A CA 1
ATOM 1712 C C . LYS A 1 216 ? -18.593 -18.403 3.412 1.00 93.12 216 LYS A C 1
ATOM 1714 O O . LYS A 1 216 ? -19.543 -19.016 3.894 1.00 93.12 216 LYS A O 1
ATOM 1719 N N . LYS A 1 217 ? -17.745 -18.966 2.541 1.00 91.31 217 LYS A N 1
ATOM 1720 C CA . LYS A 1 217 ? -17.819 -20.379 2.123 1.00 91.31 217 LYS A CA 1
ATOM 1721 C C . LYS A 1 217 ? -17.306 -21.336 3.202 1.00 91.31 217 LYS A C 1
ATOM 1723 O O . LYS A 1 217 ? -17.897 -22.396 3.396 1.00 91.31 217 LYS A O 1
ATOM 1728 N N . THR A 1 218 ? -16.229 -20.990 3.906 1.00 92.69 218 THR A N 1
ATOM 1729 C CA . THR A 1 218 ? -15.660 -21.839 4.968 1.00 92.69 218 THR A CA 1
ATOM 1730 C C . THR A 1 218 ? -16.627 -22.000 6.137 1.00 92.69 218 THR A C 1
ATOM 1732 O O . THR A 1 218 ? -16.847 -23.120 6.578 1.00 92.69 218 THR A O 1
ATOM 1735 N N . VAL A 1 219 ? -17.278 -20.925 6.582 1.00 93.56 219 VAL A N 1
ATOM 1736 C CA . VAL A 1 219 ? -18.259 -20.934 7.682 1.00 93.56 219 VAL A CA 1
ATOM 1737 C C . VAL A 1 219 ? -19.483 -21.799 7.346 1.00 93.56 219 VAL A C 1
ATOM 1739 O O . VAL A 1 219 ? -20.009 -22.483 8.219 1.00 93.56 219 VAL A O 1
ATOM 1742 N N . GLN A 1 220 ? -19.899 -21.863 6.075 1.00 91.50 220 GLN A N 1
ATOM 1743 C CA . GLN A 1 220 ? -20.953 -22.795 5.644 1.00 91.50 220 GLN A CA 1
ATOM 1744 C C . GLN A 1 220 ? -20.537 -24.268 5.750 1.00 91.50 220 GLN A C 1
ATOM 1746 O O . GLN A 1 220 ? -21.383 -25.125 5.993 1.00 91.50 220 GLN A O 1
ATOM 1751 N N . LYS A 1 221 ? -19.248 -24.574 5.556 1.00 91.94 221 LYS A N 1
ATOM 1752 C CA . LYS A 1 221 ? -18.707 -25.939 5.672 1.00 91.94 221 LYS A CA 1
ATOM 1753 C C . LYS A 1 221 ? -18.370 -26.313 7.117 1.00 91.94 221 LYS A C 1
ATOM 1755 O O . LYS A 1 221 ? -18.558 -27.460 7.508 1.00 91.94 221 LYS A O 1
ATOM 1760 N N . ARG A 1 222 ? -17.874 -25.351 7.897 1.00 92.56 222 ARG A N 1
ATOM 1761 C CA . ARG A 1 222 ? -17.428 -25.505 9.284 1.00 92.56 222 ARG A CA 1
ATOM 1762 C C . ARG A 1 222 ? -18.355 -24.773 10.243 1.00 92.56 222 ARG A C 1
ATOM 1764 O O . ARG A 1 222 ? -18.129 -23.615 10.594 1.00 92.56 222 ARG A O 1
ATOM 1771 N N . THR A 1 223 ? -19.385 -25.483 10.700 1.00 89.75 223 THR A N 1
ATOM 1772 C CA . THR A 1 223 ? -20.349 -24.984 11.696 1.00 89.75 223 THR A CA 1
ATOM 1773 C C . THR A 1 223 ? -19.732 -24.755 13.078 1.00 89.75 223 THR A C 1
ATOM 1775 O O . THR A 1 223 ? -20.302 -24.050 13.907 1.00 89.75 223 THR A O 1
ATOM 1778 N N . ASP A 1 224 ? -18.575 -25.364 13.345 1.00 91.12 224 ASP A N 1
ATOM 1779 C CA . ASP A 1 224 ? -17.807 -25.218 14.582 1.00 91.12 224 ASP A CA 1
ATOM 1780 C C . ASP A 1 224 ? -17.004 -23.907 14.644 1.00 91.12 224 ASP A C 1
ATOM 1782 O O . ASP A 1 224 ? -16.718 -23.412 15.737 1.00 91.12 224 ASP A O 1
ATOM 1786 N N . MET A 1 225 ? -16.670 -23.337 13.483 1.00 93.69 225 MET A N 1
ATOM 1787 C CA . MET A 1 225 ? -15.923 -22.091 13.356 1.00 93.69 225 MET A CA 1
ATOM 1788 C C . MET A 1 225 ? -16.853 -20.876 13.451 1.00 93.69 225 MET A C 1
ATOM 1790 O O . MET A 1 225 ? -17.926 -20.846 12.842 1.00 93.69 225 MET A O 1
ATOM 1794 N N . LYS A 1 226 ? -16.408 -19.837 14.168 1.00 95.06 226 LYS A N 1
ATOM 1795 C CA . LYS A 1 226 ? -17.111 -18.546 14.254 1.00 95.06 226 LYS A CA 1
ATOM 1796 C C . LYS A 1 226 ? -16.349 -17.431 13.538 1.00 95.06 226 LYS A C 1
ATOM 1798 O O . LYS A 1 226 ? -15.116 -17.391 13.556 1.00 95.06 226 LYS A O 1
ATOM 1803 N N . LEU A 1 227 ? -17.097 -16.509 12.938 1.00 96.12 227 LEU A N 1
ATOM 1804 C CA . LEU A 1 227 ? -16.577 -15.350 12.218 1.00 96.12 227 LEU A CA 1
ATOM 1805 C C . LEU A 1 227 ? -17.090 -14.058 12.854 1.00 96.12 227 LEU A C 1
ATOM 1807 O O . LEU A 1 227 ? -18.292 -13.858 13.012 1.00 96.12 227 LEU A O 1
ATOM 1811 N N . ILE A 1 228 ? -16.174 -13.155 13.180 1.00 95.56 228 ILE A N 1
ATOM 1812 C CA . ILE A 1 228 ? -16.500 -11.823 13.686 1.00 95.56 228 ILE A CA 1
ATOM 1813 C C . ILE A 1 228 ? -15.964 -10.805 12.687 1.00 95.56 228 ILE A C 1
ATOM 1815 O O . ILE A 1 228 ? -14.785 -10.834 12.350 1.00 95.56 228 ILE A O 1
ATOM 1819 N N . VAL A 1 229 ? -16.812 -9.896 12.217 1.00 94.62 229 VAL A N 1
ATOM 1820 C CA . VAL A 1 229 ? -16.397 -8.803 11.327 1.00 94.62 229 VAL A CA 1
ATOM 1821 C C . VAL A 1 229 ? -16.554 -7.501 12.083 1.00 94.62 229 VAL A C 1
ATOM 1823 O O . VAL A 1 229 ? -17.665 -7.147 12.480 1.00 94.62 229 VAL A O 1
ATOM 1826 N N . THR A 1 230 ? -15.453 -6.791 12.310 1.00 91.44 230 THR A N 1
ATOM 1827 C CA . THR A 1 230 ? -15.462 -5.571 13.117 1.00 91.44 230 THR A CA 1
ATOM 1828 C C . THR A 1 230 ? -15.194 -4.333 12.273 1.00 91.44 230 THR A C 1
ATOM 1830 O O . THR A 1 230 ? -14.311 -4.291 11.418 1.00 91.44 230 THR A O 1
ATOM 1833 N N . SER A 1 231 ? -16.008 -3.300 12.494 1.00 86.50 231 SER A N 1
ATOM 1834 C CA . SER A 1 231 ? -15.990 -2.067 11.709 1.00 86.50 231 SER A CA 1
ATOM 1835 C C . SER A 1 231 ? -16.194 -0.837 12.593 1.00 86.50 231 SER A C 1
ATOM 1837 O O . SER A 1 231 ? -16.832 -0.898 13.645 1.00 86.50 231 SER A O 1
ATOM 1839 N N . ALA A 1 232 ? -15.630 0.296 12.169 1.00 77.44 232 ALA A N 1
ATOM 1840 C CA . ALA A 1 232 ? -15.809 1.588 12.827 1.00 77.44 232 ALA A CA 1
ATOM 1841 C C . ALA A 1 232 ? -16.901 2.448 12.170 1.00 77.44 232 ALA A C 1
ATOM 1843 O O . ALA A 1 232 ? -17.234 3.511 12.685 1.00 77.44 232 ALA A O 1
ATOM 1844 N N . THR A 1 233 ? -17.441 2.024 11.025 1.00 70.19 233 THR A N 1
ATOM 1845 C CA . THR A 1 233 ? -18.379 2.820 10.222 1.00 70.19 233 THR A CA 1
ATOM 1846 C C . THR A 1 233 ? -19.800 2.272 10.279 1.00 70.19 233 THR A C 1
ATOM 1848 O O . THR A 1 233 ? -20.005 1.072 10.430 1.00 70.19 233 THR A O 1
ATOM 1851 N N . LEU A 1 234 ? -20.777 3.155 10.050 1.00 57.59 234 LEU A N 1
ATOM 1852 C CA . LEU A 1 234 ? -22.213 2.847 10.023 1.00 57.59 234 LEU A CA 1
ATOM 1853 C C . LEU A 1 234 ? -22.667 1.972 8.836 1.00 57.59 234 LEU A C 1
ATOM 1855 O O . LEU A 1 234 ? -23.831 1.592 8.792 1.00 57.59 234 LEU A O 1
ATOM 1859 N N . ASP A 1 235 ? -21.780 1.597 7.907 1.00 68.38 235 ASP A N 1
ATOM 1860 C CA . ASP A 1 235 ? -22.110 0.723 6.763 1.00 68.38 235 ASP A CA 1
ATOM 1861 C C . ASP A 1 235 ? -22.243 -0.772 7.140 1.00 68.38 235 ASP A C 1
ATOM 1863 O O . ASP A 1 235 ? -22.050 -1.684 6.341 1.00 68.38 235 ASP A O 1
ATOM 1867 N N . ALA A 1 236 ? -22.567 -1.050 8.401 1.00 77.69 236 ALA A N 1
ATOM 1868 C CA . ALA A 1 236 ? -22.766 -2.399 8.922 1.00 77.69 236 ALA A CA 1
ATOM 1869 C C . ALA A 1 236 ? -23.929 -3.141 8.266 1.00 77.69 236 ALA A C 1
ATOM 1871 O O . ALA A 1 236 ? -23.937 -4.369 8.257 1.00 77.69 236 ALA A O 1
ATOM 1872 N N . VAL A 1 237 ? -24.884 -2.405 7.692 1.00 85.50 237 VAL A N 1
ATOM 1873 C CA . VAL A 1 237 ? -26.010 -2.982 6.954 1.00 85.50 237 VAL A CA 1
ATOM 1874 C C . VAL A 1 237 ? -25.508 -3.752 5.736 1.00 85.50 237 VAL A C 1
ATOM 1876 O O . VAL A 1 237 ? -25.938 -4.883 5.525 1.00 85.50 237 VAL A O 1
ATOM 1879 N N . LYS A 1 238 ? -24.541 -3.205 4.987 1.00 88.31 238 LYS A N 1
ATOM 1880 C CA . LYS A 1 238 ? -23.957 -3.890 3.828 1.00 88.31 238 LYS A CA 1
ATOM 1881 C C . LYS A 1 238 ? -23.229 -5.172 4.235 1.00 88.31 238 LYS A C 1
ATOM 1883 O O . LYS A 1 238 ? -23.403 -6.207 3.595 1.00 88.31 238 LYS A O 1
ATOM 1888 N N . PHE A 1 239 ? -22.470 -5.126 5.334 1.00 90.75 239 PHE A N 1
ATOM 1889 C CA . PHE A 1 239 ? -21.821 -6.317 5.893 1.00 90.75 239 PHE A CA 1
ATOM 1890 C C . PHE A 1 239 ? -22.849 -7.367 6.335 1.00 90.75 239 PHE A C 1
ATOM 1892 O O . PHE A 1 239 ? -22.714 -8.534 5.979 1.00 90.75 239 PHE A O 1
ATOM 1899 N N . SER A 1 240 ? -23.893 -6.957 7.057 1.00 91.94 240 SER A N 1
ATOM 1900 C CA . SER A 1 240 ? -24.968 -7.847 7.508 1.00 91.94 240 SER A CA 1
ATOM 1901 C C . SER A 1 240 ? -25.666 -8.527 6.327 1.00 91.94 240 SER A C 1
ATOM 1903 O O . SER A 1 240 ? -25.719 -9.754 6.282 1.00 91.94 240 SER A O 1
ATOM 1905 N N . GLN A 1 241 ? -26.096 -7.761 5.318 1.00 92.56 241 GLN A N 1
ATOM 1906 C CA . GLN A 1 241 ? -26.736 -8.290 4.107 1.00 92.56 241 GLN A CA 1
ATOM 1907 C C . GLN A 1 241 ? -25.837 -9.282 3.361 1.00 92.56 241 GLN A C 1
ATOM 1909 O O . GLN A 1 241 ? -26.287 -10.353 2.959 1.00 92.56 241 GLN A O 1
ATOM 1914 N N . TYR A 1 242 ? -24.552 -8.957 3.207 1.00 93.00 242 TYR A N 1
ATOM 1915 C CA . TYR A 1 242 ? -23.603 -9.838 2.534 1.00 93.00 242 TYR A CA 1
ATOM 1916 C C . TYR A 1 242 ? -23.379 -11.160 3.293 1.00 93.00 242 TYR A C 1
ATOM 1918 O O . TYR A 1 242 ? -23.222 -12.208 2.661 1.00 93.00 242 TYR A O 1
ATOM 1926 N N . PHE A 1 243 ? -23.404 -11.131 4.629 1.00 93.88 243 PHE A N 1
ATOM 1927 C CA . PHE A 1 243 ? -23.243 -12.294 5.506 1.00 93.88 243 PHE A CA 1
ATOM 1928 C C . PHE A 1 243 ? -24.583 -12.869 6.003 1.00 93.88 243 PHE A C 1
ATOM 1930 O O . PHE A 1 243 ? -24.728 -13.153 7.188 1.00 93.88 243 PHE A O 1
ATOM 1937 N N . TYR A 1 244 ? -25.550 -13.087 5.106 1.00 92.38 244 TYR A N 1
ATOM 1938 C CA . TYR A 1 244 ? -26.824 -13.767 5.416 1.00 92.38 244 TYR A CA 1
ATOM 1939 C C . TYR A 1 244 ? -27.660 -13.086 6.512 1.00 92.38 244 TYR A C 1
ATOM 1941 O O . TYR A 1 244 ? -28.208 -13.758 7.381 1.00 92.38 244 TYR A O 1
ATOM 1949 N N . GLU A 1 245 ? -27.732 -11.754 6.488 1.00 92.56 245 GLU A N 1
ATOM 1950 C CA . GLU A 1 245 ? -28.418 -10.949 7.512 1.00 92.56 245 GLU A CA 1
ATOM 1951 C C . GLU A 1 245 ? -27.847 -11.165 8.925 1.00 92.56 245 GLU A C 1
ATOM 1953 O O . GLU A 1 245 ? -28.567 -11.144 9.924 1.00 92.56 245 GLU A O 1
ATOM 1958 N N . ALA A 1 246 ? -26.523 -11.358 9.022 1.00 92.50 246 ALA A N 1
ATOM 1959 C CA . ALA A 1 246 ? -25.836 -11.542 10.297 1.00 92.50 246 ALA A CA 1
ATOM 1960 C C . ALA A 1 246 ? -26.157 -10.399 11.282 1.00 92.50 246 ALA A C 1
ATOM 1962 O O . ALA A 1 246 ? -26.165 -9.225 10.884 1.00 92.50 246 ALA A O 1
ATOM 1963 N N . PRO A 1 247 ? -26.379 -10.708 12.572 1.00 93.56 247 PRO A N 1
ATOM 1964 C CA . PRO A 1 247 ? -26.755 -9.708 13.555 1.00 93.56 247 PRO A CA 1
ATOM 1965 C C . PRO A 1 247 ? -25.650 -8.678 13.767 1.00 93.56 247 PRO A C 1
ATOM 1967 O O . PRO A 1 247 ? -24.451 -8.970 13.718 1.00 93.56 247 PRO A O 1
ATOM 1970 N N . ILE A 1 248 ? -26.094 -7.456 14.040 1.00 91.38 248 ILE A N 1
ATOM 1971 C CA . ILE A 1 248 ? -25.235 -6.303 14.267 1.00 91.38 248 ILE A CA 1
ATOM 1972 C C . ILE A 1 248 ? -25.198 -6.012 15.766 1.00 91.38 248 ILE A C 1
ATOM 1974 O O . ILE A 1 248 ? -26.215 -5.681 16.375 1.00 91.38 248 ILE A O 1
ATOM 1978 N N . PHE A 1 249 ? -24.011 -6.100 16.356 1.00 89.25 249 PHE A N 1
ATOM 1979 C CA . PHE A 1 249 ? -23.746 -5.712 17.733 1.00 89.25 249 PHE A CA 1
ATOM 1980 C C . PHE A 1 249 ? -23.035 -4.359 17.768 1.00 89.25 249 PHE A C 1
ATOM 1982 O O . PHE A 1 249 ? -21.870 -4.240 17.383 1.00 89.25 249 PHE A O 1
ATOM 1989 N N . THR A 1 250 ? -23.734 -3.329 18.238 1.00 86.62 250 THR A N 1
ATOM 1990 C CA . THR A 1 250 ? -23.197 -1.966 18.314 1.00 86.62 250 THR A CA 1
ATOM 1991 C C . THR A 1 250 ? -22.686 -1.670 19.717 1.00 86.62 250 THR A C 1
ATOM 1993 O O . THR A 1 250 ? -23.443 -1.673 20.686 1.00 86.62 250 THR A O 1
ATOM 1996 N N . ILE A 1 251 ? -21.398 -1.358 19.818 1.00 82.69 251 ILE A N 1
ATOM 1997 C CA . ILE A 1 251 ? -20.760 -0.854 21.030 1.00 82.69 251 ILE A CA 1
ATOM 1998 C C . ILE A 1 251 ? -20.944 0.668 21.037 1.00 82.69 251 ILE A C 1
ATOM 2000 O O . ILE A 1 251 ? -20.398 1.338 20.153 1.00 82.69 251 ILE A O 1
ATOM 2004 N N . PRO A 1 252 ? -21.694 1.235 22.001 1.00 71.38 252 PRO A N 1
ATOM 2005 C CA . PRO A 1 252 ? -21.870 2.676 22.085 1.00 71.38 252 PRO A CA 1
ATOM 2006 C C . PRO A 1 252 ? -20.510 3.358 22.276 1.00 71.38 252 PRO A C 1
ATOM 2008 O O . PRO A 1 252 ? -19.699 2.965 23.122 1.00 71.38 252 PRO A O 1
ATOM 2011 N N . GLY A 1 253 ? -20.264 4.358 21.433 1.00 66.31 253 GLY A N 1
ATOM 2012 C CA . GLY A 1 253 ? -19.071 5.188 21.460 1.00 66.31 253 GLY A CA 1
ATOM 2013 C C . GLY A 1 253 ? -18.908 5.964 22.765 1.00 66.31 253 GLY A C 1
ATOM 2014 O O . GLY A 1 253 ? -19.858 6.158 23.523 1.00 66.31 253 GLY A O 1
ATOM 2015 N N . ARG A 1 254 ? -17.680 6.420 23.019 1.00 68.69 254 ARG A N 1
ATOM 2016 C CA . ARG A 1 254 ? -17.357 7.388 24.085 1.00 68.69 254 ARG A CA 1
ATOM 2017 C C . ARG A 1 254 ? -16.834 8.702 23.502 1.00 68.69 254 ARG A C 1
ATOM 2019 O O . ARG A 1 254 ? -16.147 9.443 24.195 1.00 68.69 254 ARG A O 1
ATOM 2026 N N . THR A 1 255 ? -17.112 8.993 22.233 1.00 72.69 255 THR A N 1
ATOM 2027 C CA . THR A 1 255 ? -16.737 10.286 21.666 1.00 72.69 255 THR A CA 1
ATOM 2028 C C . THR A 1 255 ? -17.565 11.401 22.275 1.00 72.69 255 THR A C 1
ATOM 2030 O O . THR A 1 255 ? -18.795 11.332 22.345 1.00 72.69 255 THR A O 1
ATOM 2033 N N . TYR A 1 256 ? -16.874 12.456 22.669 1.00 85.31 256 TYR A N 1
ATOM 2034 C CA . TYR A 1 256 ? -17.479 13.728 23.006 1.00 85.31 256 TYR A CA 1
ATOM 2035 C C . TYR A 1 256 ? -18.033 14.398 21.739 1.00 85.31 256 TYR A C 1
ATOM 2037 O O . TYR A 1 256 ? -17.549 14.127 20.634 1.00 85.31 256 TYR A O 1
ATOM 2045 N N . PRO A 1 257 ? -19.050 15.266 21.869 1.00 89.25 257 PRO A N 1
ATOM 2046 C CA . PRO A 1 257 ? -19.607 15.978 20.727 1.00 89.25 257 PRO A CA 1
ATOM 2047 C C . PRO A 1 257 ? -18.537 16.839 20.043 1.00 89.25 257 PRO A C 1
ATOM 2049 O O . PRO A 1 257 ? -17.754 17.519 20.708 1.00 89.25 257 PRO A O 1
ATOM 2052 N N . VAL A 1 258 ? -18.529 16.807 18.709 1.00 91.94 258 VAL A N 1
ATOM 2053 C CA . VAL A 1 258 ? -17.643 17.620 17.868 1.00 91.94 258 VAL A CA 1
ATOM 2054 C C . VAL A 1 258 ? -18.488 18.616 17.086 1.00 91.94 258 VAL A C 1
ATOM 2056 O O . VAL A 1 258 ? -19.387 18.217 16.344 1.00 91.94 258 VAL A O 1
ATOM 2059 N N . GLU A 1 259 ? -18.195 19.903 17.235 1.00 96.12 259 GLU A N 1
ATOM 2060 C CA . GLU A 1 259 ? -18.803 20.955 16.420 1.00 96.12 259 GLU A CA 1
ATOM 2061 C C . GLU A 1 259 ? -18.176 20.940 15.021 1.00 96.12 259 GLU A C 1
ATOM 2063 O O . GLU A 1 259 ? -16.954 20.974 14.883 1.00 96.12 259 GLU A O 1
ATOM 2068 N N . VAL A 1 260 ? -19.000 20.862 13.975 1.00 96.19 260 VAL A N 1
ATOM 2069 C CA . VAL A 1 260 ? -18.530 20.805 12.584 1.00 96.19 260 VAL A CA 1
ATOM 2070 C C . VAL A 1 260 ? -18.827 22.129 11.893 1.00 96.19 260 VAL A C 1
ATOM 2072 O O . VAL A 1 260 ? -19.984 22.526 11.772 1.00 96.19 260 VAL A O 1
ATOM 2075 N N . LEU A 1 261 ? -17.773 22.782 11.418 1.00 96.56 261 LEU A N 1
ATOM 2076 C CA . LEU A 1 261 ? -17.800 24.076 10.746 1.00 96.56 261 LEU A CA 1
ATOM 2077 C C . LEU A 1 261 ? -17.461 23.867 9.267 1.00 96.56 261 LEU A C 1
ATOM 2079 O O . LEU A 1 261 ? -16.541 23.115 8.952 1.00 96.56 261 LEU A O 1
ATOM 2083 N N . TYR A 1 262 ? -18.188 24.535 8.374 1.00 96.50 262 TYR A N 1
ATOM 2084 C CA . TYR A 1 262 ? -17.979 24.479 6.923 1.00 96.50 262 TYR A CA 1
ATOM 2085 C C . TYR A 1 262 ? -17.638 25.867 6.388 1.00 96.50 262 TYR A C 1
ATOM 2087 O O . TYR A 1 262 ? -18.148 26.873 6.896 1.00 96.50 262 TYR A O 1
ATOM 2095 N N . THR A 1 263 ? -16.834 25.932 5.329 1.00 95.19 263 THR A N 1
ATOM 2096 C CA . THR A 1 263 ? -16.660 27.180 4.580 1.00 95.19 263 THR A CA 1
ATOM 2097 C C . THR A 1 263 ? -17.941 27.528 3.824 1.00 95.19 263 THR A C 1
ATOM 2099 O O . THR A 1 263 ? -18.733 26.660 3.444 1.00 95.19 263 THR A O 1
ATOM 2102 N N . LYS A 1 264 ? -18.183 28.827 3.628 1.00 92.81 264 LYS A N 1
ATOM 2103 C CA . LYS A 1 264 ? -19.356 29.303 2.876 1.00 92.81 264 LYS A CA 1
ATOM 2104 C C . LYS A 1 264 ? -19.185 29.098 1.375 1.00 92.81 264 LYS A C 1
ATOM 2106 O O . LYS A 1 264 ? -20.152 28.776 0.691 1.00 92.81 264 LYS A O 1
ATOM 2111 N N . GLU A 1 265 ? -17.960 29.265 0.892 1.00 92.12 265 GLU A N 1
ATOM 2112 C CA . GLU A 1 265 ? -17.586 29.136 -0.512 1.00 92.12 265 GLU A CA 1
ATOM 2113 C C . GLU A 1 265 ? -16.453 28.102 -0.661 1.00 92.12 265 GLU A C 1
ATOM 2115 O O . GLU A 1 265 ? -15.748 27.818 0.315 1.00 92.12 265 GLU A O 1
ATOM 2120 N N . PRO A 1 266 ? -16.300 27.475 -1.841 1.00 89.94 266 PRO A N 1
ATOM 2121 C CA . PRO A 1 266 ? -15.196 26.558 -2.105 1.00 89.94 266 PRO A CA 1
ATOM 2122 C C . PRO A 1 266 ? -13.849 27.292 -2.096 1.00 89.94 266 PRO A C 1
ATOM 2124 O O . PRO A 1 266 ? -13.679 28.281 -2.806 1.00 89.94 266 PRO A O 1
ATOM 2127 N N . GLU A 1 267 ? -12.883 26.777 -1.339 1.00 90.19 267 GLU A N 1
ATOM 2128 C CA . GLU A 1 267 ? -11.530 27.336 -1.281 1.00 90.19 267 GLU A CA 1
ATOM 2129 C C . GLU A 1 267 ? -10.710 26.904 -2.506 1.00 90.19 267 GLU A C 1
ATOM 2131 O O . GLU A 1 267 ? -10.605 25.712 -2.804 1.00 90.19 267 GLU A O 1
ATOM 2136 N N . THR A 1 268 ? -10.103 27.858 -3.219 1.00 88.81 268 THR A N 1
ATOM 2137 C CA . THR A 1 268 ? -9.263 27.554 -4.394 1.00 88.81 268 THR A CA 1
ATOM 2138 C C . THR A 1 268 ? -7.892 27.008 -4.010 1.00 88.81 268 THR A C 1
ATOM 2140 O O . THR A 1 268 ? -7.365 26.139 -4.701 1.00 88.81 268 THR A O 1
ATOM 2143 N N . ASP A 1 269 ? -7.316 27.515 -2.917 1.00 93.19 269 ASP A N 1
ATOM 2144 C CA . ASP A 1 269 ? -6.053 27.040 -2.349 1.00 93.19 269 ASP A CA 1
ATOM 2145 C C . ASP A 1 269 ? -6.305 26.493 -0.942 1.00 93.19 269 ASP A C 1
ATOM 2147 O O . ASP A 1 269 ? -6.265 27.208 0.063 1.00 93.19 269 ASP A O 1
ATOM 2151 N N . TYR A 1 270 ? -6.585 25.191 -0.877 1.00 93.75 270 TYR A N 1
ATOM 2152 C CA . TYR A 1 270 ? -6.847 24.523 0.393 1.00 93.75 270 TYR A CA 1
ATOM 2153 C C . TYR A 1 270 ? -5.615 24.481 1.305 1.00 93.75 270 TYR A C 1
ATOM 2155 O O . TYR A 1 270 ? -5.779 24.327 2.519 1.00 93.75 270 TYR A O 1
ATOM 2163 N N . LEU A 1 271 ? -4.394 24.576 0.760 1.00 93.75 271 LEU A N 1
ATOM 2164 C CA . LEU A 1 271 ? -3.168 24.506 1.552 1.00 93.75 271 LEU A CA 1
ATOM 2165 C C . LEU A 1 271 ? -3.025 25.786 2.371 1.00 93.75 271 LEU A C 1
ATOM 2167 O O . LEU A 1 271 ? -2.894 25.716 3.594 1.00 93.75 271 LEU A O 1
ATOM 2171 N N . ASP A 1 272 ? -3.121 26.945 1.719 1.00 93.75 272 ASP A N 1
ATOM 2172 C CA . ASP A 1 272 ? -3.039 28.228 2.417 1.00 93.75 272 ASP A CA 1
ATOM 2173 C C . ASP A 1 272 ? -4.218 28.433 3.379 1.00 93.75 272 ASP A C 1
ATOM 2175 O O . ASP A 1 272 ? -4.007 28.780 4.545 1.00 93.75 272 ASP A O 1
ATOM 2179 N N . ALA A 1 273 ? -5.442 28.099 2.953 1.00 95.19 273 ALA A N 1
ATOM 2180 C CA . ALA A 1 273 ? -6.629 28.159 3.809 1.00 95.19 273 ALA A CA 1
ATOM 2181 C C . ALA A 1 273 ? -6.489 27.278 5.067 1.00 95.19 273 ALA A C 1
ATOM 2183 O O . ALA A 1 273 ? -6.865 27.694 6.170 1.00 95.19 273 ALA A O 1
ATOM 2184 N N . SER A 1 274 ? -5.885 26.087 4.939 1.00 96.06 274 SER A N 1
ATOM 2185 C CA . SER A 1 274 ? -5.585 25.217 6.087 1.00 96.06 274 SER A CA 1
ATOM 2186 C C . SER A 1 274 ? -4.627 25.889 7.061 1.00 96.06 274 SER A C 1
ATOM 2188 O O . SER A 1 274 ? -4.880 25.897 8.266 1.00 96.06 274 SER A O 1
ATOM 2190 N N . LEU A 1 275 ? -3.549 26.491 6.556 1.00 95.56 275 LEU A N 1
ATOM 2191 C CA . LEU A 1 275 ? -2.558 27.173 7.386 1.00 95.56 275 LEU A CA 1
ATOM 2192 C C . LEU A 1 275 ? -3.143 28.405 8.083 1.00 95.56 275 LEU A C 1
ATOM 2194 O O . LEU A 1 275 ? -2.895 28.602 9.270 1.00 95.56 275 LEU A O 1
ATOM 2198 N N . ILE A 1 276 ? -3.948 29.210 7.387 1.00 94.56 276 ILE A N 1
ATOM 2199 C CA . ILE A 1 276 ? -4.642 30.365 7.980 1.00 94.56 276 ILE A CA 1
ATOM 2200 C C . ILE A 1 276 ? -5.579 29.904 9.101 1.00 94.56 276 ILE A C 1
ATOM 2202 O O . ILE A 1 276 ? -5.560 30.473 10.193 1.00 94.56 276 ILE A O 1
ATOM 2206 N N . THR A 1 277 ? -6.337 28.831 8.868 1.00 96.00 277 THR A N 1
ATOM 2207 C CA . THR A 1 277 ? -7.253 28.259 9.866 1.00 96.00 277 THR A CA 1
ATOM 2208 C C . THR A 1 277 ? -6.497 27.779 11.107 1.00 96.00 277 THR A C 1
ATOM 2210 O O . THR A 1 277 ? -6.910 28.070 12.228 1.00 96.00 277 THR A O 1
ATOM 2213 N N . VAL A 1 278 ? -5.349 27.113 10.938 1.00 96.50 278 VAL A N 1
ATOM 2214 C CA . VAL A 1 278 ? -4.475 26.705 12.056 1.00 96.50 278 VAL A CA 1
ATOM 2215 C C . VAL A 1 278 ? -4.033 27.912 12.882 1.00 96.50 278 VAL A C 1
ATOM 2217 O O . VAL A 1 278 ? -4.110 27.871 14.110 1.00 96.50 278 VAL A O 1
ATOM 2220 N N . MET A 1 279 ? -3.606 28.992 12.225 1.00 93.75 279 MET A N 1
ATOM 2221 C CA . MET A 1 279 ? -3.180 30.219 12.905 1.00 93.75 279 MET A CA 1
ATOM 2222 C C . MET A 1 279 ? -4.333 30.870 13.667 1.00 93.75 279 MET A C 1
ATOM 2224 O O . MET A 1 279 ? -4.168 31.267 14.819 1.00 93.75 279 MET A O 1
ATOM 2228 N N . GLN A 1 280 ? -5.519 30.930 13.062 1.00 93.88 280 GLN A N 1
ATOM 2229 C CA . GLN A 1 280 ? -6.711 31.458 13.715 1.00 93.88 280 GLN A CA 1
ATOM 2230 C C . GLN A 1 280 ? -7.074 30.638 14.959 1.00 93.88 280 GLN A C 1
ATOM 2232 O O . GLN A 1 280 ? -7.304 31.218 16.022 1.00 93.88 280 GLN A O 1
ATOM 2237 N N . ILE A 1 281 ? -7.070 29.306 14.858 1.00 94.81 281 ILE A N 1
ATOM 2238 C CA . ILE A 1 281 ? -7.329 28.406 15.990 1.00 94.81 281 ILE A CA 1
ATOM 2239 C C . ILE A 1 281 ? -6.291 28.631 17.094 1.00 94.81 281 ILE A C 1
ATOM 2241 O O . ILE A 1 281 ? -6.657 28.749 18.261 1.00 94.81 281 ILE A O 1
ATOM 2245 N N . HIS A 1 282 ? -5.004 28.722 16.747 1.00 92.88 282 HIS A N 1
ATOM 2246 C CA . HIS A 1 282 ? -3.927 28.939 17.720 1.00 92.88 282 HIS A CA 1
ATOM 2247 C C . HIS A 1 282 ? -4.097 30.236 18.520 1.00 92.88 282 HIS A C 1
ATOM 2249 O O . HIS A 1 282 ? -3.863 30.244 19.726 1.00 92.88 282 HIS A O 1
ATOM 2255 N N . LEU A 1 283 ? -4.545 31.311 17.864 1.00 90.69 283 LEU A N 1
ATOM 2256 C CA . LEU A 1 283 ? -4.680 32.637 18.474 1.00 90.69 283 LEU A CA 1
ATOM 2257 C C . LEU A 1 283 ? -6.001 32.851 19.225 1.00 90.69 283 LEU A C 1
ATOM 2259 O O . LEU A 1 283 ? -6.031 33.614 20.187 1.00 90.69 283 LEU A O 1
ATOM 2263 N N . THR A 1 284 ? -7.096 32.236 18.770 1.00 92.25 284 THR A N 1
ATOM 2264 C CA . THR A 1 284 ? -8.452 32.568 19.252 1.00 92.25 284 THR A CA 1
ATOM 2265 C C . THR A 1 284 ? -9.109 31.472 20.082 1.00 92.25 284 THR A C 1
ATOM 2267 O O . THR A 1 284 ? -9.927 31.780 20.948 1.00 92.25 284 THR A O 1
ATOM 2270 N N . GLU A 1 285 ? -8.767 30.203 19.850 1.00 94.06 285 GLU A N 1
ATOM 2271 C CA . GLU A 1 285 ? -9.431 29.078 20.509 1.00 94.06 285 GLU A CA 1
ATOM 2272 C C . GLU A 1 285 ? -8.716 28.663 21.813 1.00 94.06 285 GLU A C 1
ATOM 2274 O O . GLU A 1 285 ? -7.492 28.798 21.919 1.00 94.06 285 GLU A O 1
ATOM 2279 N N . PRO A 1 286 ? -9.439 28.104 22.804 1.00 92.12 286 PRO A N 1
ATOM 2280 C CA . PRO A 1 286 ? -8.869 27.582 24.053 1.00 92.12 286 PRO A CA 1
ATOM 2281 C C . PRO A 1 286 ? -7.812 26.473 23.864 1.00 92.12 286 PRO A C 1
ATOM 2283 O O . PRO A 1 286 ? -7.689 25.923 22.767 1.00 92.12 286 PRO A O 1
ATOM 2286 N N . PRO A 1 287 ? -7.069 26.087 24.925 1.00 90.31 287 PRO A N 1
ATOM 2287 C CA . PRO A 1 287 ? -6.053 25.035 24.856 1.00 90.31 287 PRO A CA 1
ATOM 2288 C C . PRO A 1 287 ? -6.568 23.716 24.266 1.00 90.31 287 PRO A C 1
ATOM 2290 O O . PRO A 1 287 ? -7.650 23.250 24.610 1.00 90.31 287 PRO A O 1
ATOM 2293 N N . GLY A 1 288 ? -5.751 23.109 23.409 1.00 91.75 288 GLY A N 1
ATOM 2294 C CA . GLY A 1 288 ? -6.033 21.849 22.732 1.00 91.75 288 GLY A CA 1
ATOM 2295 C C . GLY A 1 288 ? -5.186 21.728 21.469 1.00 91.75 288 GLY A C 1
ATOM 2296 O O . GLY A 1 288 ? -4.955 22.725 20.781 1.00 91.75 288 GLY A O 1
ATOM 2297 N N . ASP A 1 289 ? -4.695 20.529 21.173 1.00 94.62 289 ASP A N 1
ATOM 2298 C CA . ASP A 1 289 ? -3.811 20.314 20.031 1.00 94.62 289 ASP A CA 1
ATOM 2299 C C . ASP A 1 289 ? -4.600 20.261 18.717 1.00 94.62 289 ASP A C 1
ATOM 2301 O O . ASP A 1 289 ? -5.795 19.931 18.679 1.00 94.62 289 ASP A O 1
ATOM 2305 N N . ILE A 1 290 ? -3.905 20.598 17.632 1.00 96.06 290 ILE A N 1
ATOM 2306 C CA . ILE A 1 290 ? -4.471 20.717 16.288 1.00 96.06 290 ILE A CA 1
ATOM 2307 C C . ILE A 1 290 ? -3.987 19.549 15.429 1.00 96.06 290 ILE A C 1
ATOM 2309 O O . ILE A 1 290 ? -2.792 19.251 15.388 1.00 96.06 290 ILE A O 1
ATOM 2313 N N . LEU A 1 291 ? -4.903 18.919 14.698 1.00 96.06 291 LEU A N 1
ATOM 2314 C CA . LEU A 1 291 ? -4.606 17.920 13.676 1.00 96.06 291 LEU A CA 1
ATOM 2315 C C . LEU A 1 291 ? -5.038 18.431 12.299 1.00 96.06 291 LEU A C 1
ATOM 2317 O O . LEU A 1 291 ? -6.217 18.688 12.067 1.00 96.06 291 LEU A O 1
ATOM 2321 N N . VAL A 1 292 ? -4.088 18.537 11.376 1.00 97.06 292 VAL A N 1
ATOM 2322 C CA . VAL A 1 292 ? -4.320 18.976 9.994 1.00 97.06 292 VAL A CA 1
ATOM 2323 C C . VAL A 1 292 ? -4.143 17.792 9.057 1.00 97.06 292 VAL A C 1
ATOM 2325 O O . VAL A 1 292 ? -3.128 17.096 9.131 1.00 97.06 292 VAL A O 1
ATOM 2328 N N . PHE A 1 293 ? -5.102 17.578 8.158 1.00 96.62 293 PHE A N 1
ATOM 2329 C CA . PHE A 1 293 ? -4.992 16.562 7.111 1.00 96.62 293 PHE A CA 1
ATOM 2330 C C . PHE A 1 293 ? -4.464 17.168 5.808 1.00 96.62 293 PHE A C 1
ATOM 2332 O O . PHE A 1 293 ? -5.110 18.036 5.240 1.00 96.62 293 PHE A O 1
ATOM 2339 N N . LEU A 1 294 ? -3.334 16.677 5.298 1.00 95.62 294 LEU A N 1
ATOM 2340 C CA . LEU A 1 294 ? -2.786 17.032 3.978 1.00 95.62 294 LEU A CA 1
ATOM 2341 C C . LEU A 1 294 ? -2.496 15.778 3.143 1.00 95.62 294 LEU A C 1
ATOM 2343 O O . LEU A 1 294 ? -2.536 14.651 3.647 1.00 95.62 294 LEU A O 1
ATOM 2347 N N . THR A 1 295 ? -2.235 15.939 1.844 1.00 92.00 295 THR A N 1
ATOM 2348 C CA . THR A 1 295 ? -2.265 14.795 0.919 1.00 92.00 295 THR A CA 1
ATOM 2349 C C . THR A 1 295 ? -0.928 14.068 0.785 1.00 92.00 295 THR A C 1
ATOM 2351 O O . THR A 1 295 ? -0.914 12.867 0.496 1.00 92.00 295 THR A O 1
ATOM 2354 N N . GLY A 1 296 ? 0.203 14.741 1.017 1.00 89.12 296 GLY A N 1
ATOM 2355 C CA . GLY A 1 296 ? 1.519 14.149 0.781 1.00 89.12 296 GLY A CA 1
ATOM 2356 C C . GLY A 1 296 ? 2.683 14.868 1.452 1.00 89.12 296 GLY A C 1
ATOM 2357 O O . GLY A 1 296 ? 2.534 15.941 2.020 1.00 89.12 296 GLY A O 1
ATOM 2358 N N . GLN A 1 297 ? 3.863 14.248 1.370 1.00 85.12 297 GLN A N 1
ATOM 2359 C CA . GLN A 1 297 ? 5.082 14.732 2.021 1.00 85.12 297 GLN A CA 1
ATOM 2360 C C . GLN A 1 297 ? 5.469 16.153 1.590 1.00 85.12 297 GLN A C 1
ATOM 2362 O O . GLN A 1 297 ? 5.748 16.975 2.450 1.00 85.12 297 GLN A O 1
ATOM 2367 N N . GLU A 1 298 ? 5.500 16.436 0.285 1.00 84.38 298 GLU A N 1
ATOM 2368 C CA . GLU A 1 298 ? 5.931 17.747 -0.224 1.00 84.38 298 GLU A CA 1
ATOM 2369 C C . GLU A 1 298 ? 5.035 18.871 0.309 1.00 84.38 298 GLU A C 1
ATOM 2371 O O . GLU A 1 298 ? 5.545 19.861 0.822 1.00 84.38 298 GLU A O 1
ATOM 2376 N N . GLU A 1 299 ? 3.713 18.670 0.286 1.00 90.06 299 GLU A N 1
ATOM 2377 C CA . GLU A 1 299 ? 2.747 19.610 0.865 1.00 90.06 299 GLU A CA 1
ATOM 2378 C C . GLU A 1 299 ? 2.941 19.784 2.373 1.00 90.06 299 GLU A C 1
ATOM 2380 O O . GLU A 1 299 ? 2.894 20.907 2.864 1.00 90.06 299 GLU A O 1
ATOM 2385 N N . ILE A 1 300 ? 3.171 18.691 3.109 1.00 92.81 300 ILE A N 1
ATOM 2386 C CA . ILE A 1 300 ? 3.373 18.723 4.564 1.00 92.81 300 ILE A CA 1
ATOM 2387 C C . ILE A 1 300 ? 4.653 19.479 4.923 1.00 92.81 300 ILE A C 1
ATOM 2389 O O . ILE A 1 300 ? 4.618 20.346 5.791 1.00 92.81 300 ILE A O 1
ATOM 2393 N N . ASP A 1 301 ? 5.770 19.176 4.261 1.00 88.94 301 ASP A N 1
ATOM 2394 C CA . ASP A 1 301 ? 7.051 19.826 4.540 1.00 88.94 301 ASP A CA 1
ATOM 2395 C C . ASP A 1 301 ? 6.960 21.335 4.223 1.00 88.94 301 ASP A C 1
ATOM 2397 O O . ASP A 1 301 ? 7.378 22.161 5.034 1.00 88.94 301 ASP A O 1
ATOM 2401 N N . THR A 1 302 ? 6.338 21.710 3.097 1.00 89.62 302 THR A N 1
ATOM 2402 C CA . THR A 1 302 ? 6.086 23.118 2.742 1.00 89.62 302 THR A CA 1
ATOM 2403 C C . THR A 1 302 ? 5.139 23.806 3.729 1.00 89.62 302 THR A C 1
ATOM 2405 O O . THR A 1 302 ? 5.401 24.932 4.144 1.00 89.62 302 THR A O 1
ATOM 2408 N N . ALA A 1 303 ? 4.073 23.131 4.165 1.00 94.31 303 ALA A N 1
ATOM 2409 C CA . ALA A 1 303 ? 3.163 23.639 5.188 1.00 94.31 303 ALA A CA 1
ATOM 2410 C C . ALA A 1 303 ? 3.886 23.908 6.516 1.00 94.31 303 ALA A C 1
ATOM 2412 O O . ALA A 1 303 ? 3.673 24.954 7.129 1.00 94.31 303 ALA A O 1
ATOM 2413 N N . CYS A 1 304 ? 4.764 22.997 6.945 1.00 93.12 304 CYS A N 1
ATOM 2414 C CA . CYS A 1 304 ? 5.572 23.176 8.149 1.00 93.12 304 CYS A CA 1
ATOM 2415 C C . CYS A 1 304 ? 6.510 24.386 8.039 1.00 93.12 304 CYS A C 1
ATOM 2417 O O . CYS A 1 304 ? 6.588 25.168 8.985 1.00 93.12 304 CYS A O 1
ATOM 2419 N N . GLU A 1 305 ? 7.199 24.547 6.904 1.00 91.62 305 GLU A N 1
ATOM 2420 C CA . GLU A 1 305 ? 8.104 25.677 6.641 1.00 91.62 305 GLU A CA 1
ATOM 2421 C C . GLU A 1 305 ? 7.346 27.019 6.694 1.00 91.62 305 GLU A C 1
ATOM 2423 O O . GLU A 1 305 ? 7.717 27.908 7.462 1.00 91.62 305 GLU A O 1
ATOM 2428 N N . ILE A 1 306 ? 6.225 27.134 5.971 1.00 93.44 306 ILE A N 1
ATOM 2429 C CA . ILE A 1 306 ? 5.403 28.357 5.935 1.00 93.44 306 ILE A CA 1
ATOM 2430 C C . ILE A 1 306 ? 4.840 28.686 7.321 1.00 93.44 306 ILE A C 1
ATOM 2432 O O . ILE A 1 306 ? 4.862 29.840 7.751 1.00 93.44 306 ILE A O 1
ATOM 2436 N N . LEU A 1 307 ? 4.328 27.683 8.038 1.00 93.12 307 LEU A N 1
ATOM 2437 C CA . LEU A 1 307 ? 3.758 27.885 9.367 1.00 93.12 307 LEU A CA 1
ATOM 2438 C C . LEU A 1 307 ? 4.834 28.330 10.369 1.00 93.12 307 LEU A C 1
ATOM 2440 O O . LEU A 1 307 ? 4.583 29.220 11.179 1.00 93.12 307 LEU A O 1
ATOM 2444 N N . TYR A 1 308 ? 6.045 27.776 10.274 1.00 91.62 308 TYR A N 1
ATOM 2445 C CA . TYR A 1 308 ? 7.180 28.184 11.101 1.00 91.62 308 TYR A CA 1
ATOM 2446 C C . TYR A 1 308 ? 7.595 29.640 10.835 1.00 91.62 308 TYR A C 1
ATOM 2448 O O . TYR A 1 308 ? 7.806 30.408 11.777 1.00 91.62 308 TYR A O 1
ATOM 2456 N N . GLU A 1 309 ? 7.658 30.054 9.567 1.00 91.06 309 GLU A N 1
ATOM 2457 C CA . GLU A 1 309 ? 7.945 31.445 9.193 1.00 91.06 309 GLU A CA 1
ATOM 2458 C C . GLU A 1 309 ? 6.859 32.413 9.683 1.00 91.06 309 GLU A C 1
ATOM 2460 O O . GLU A 1 309 ? 7.176 33.457 10.263 1.00 91.06 309 GLU A O 1
ATOM 2465 N N . ARG A 1 310 ? 5.579 32.043 9.533 1.00 90.44 310 ARG A N 1
ATOM 2466 C CA . ARG A 1 310 ? 4.439 32.828 10.039 1.00 90.44 310 ARG A CA 1
ATOM 2467 C C . ARG A 1 310 ? 4.487 32.976 11.558 1.00 90.44 310 ARG A C 1
ATOM 2469 O O . ARG A 1 310 ? 4.347 34.092 12.056 1.00 90.44 310 ARG A O 1
ATOM 2476 N N . MET A 1 311 ? 4.766 31.899 12.292 1.00 88.19 311 MET A N 1
ATOM 2477 C CA . MET A 1 311 ? 4.924 31.949 13.751 1.00 88.19 311 MET A CA 1
ATOM 2478 C C . MET A 1 311 ? 6.082 32.857 14.173 1.00 88.19 311 MET A C 1
ATOM 2480 O O . MET A 1 311 ? 5.930 33.658 15.092 1.00 88.19 311 MET A O 1
ATOM 2484 N N . LYS A 1 312 ? 7.214 32.811 13.461 1.00 87.69 312 LYS A N 1
ATOM 2485 C CA . LYS A 1 312 ? 8.359 33.693 13.732 1.00 87.69 312 LYS A CA 1
ATOM 2486 C C . LYS A 1 312 ? 8.028 35.175 13.509 1.00 87.69 312 LYS A C 1
ATOM 2488 O O . LYS A 1 312 ? 8.584 36.029 14.195 1.00 87.69 312 LYS A O 1
ATOM 2493 N N . SER A 1 313 ? 7.134 35.482 12.567 1.00 87.38 313 SER A N 1
ATOM 2494 C CA . SER A 1 313 ? 6.730 36.858 12.247 1.00 87.38 313 SER A CA 1
ATOM 2495 C C . SER A 1 313 ? 5.799 37.505 13.283 1.00 87.38 313 SER A C 1
ATOM 2497 O O . SER A 1 313 ? 5.778 38.727 13.390 1.00 87.38 313 SER A O 1
ATOM 2499 N N . LEU A 1 314 ? 5.069 36.705 14.069 1.00 82.75 314 LEU A N 1
ATOM 2500 C CA . LEU A 1 314 ? 4.093 37.188 15.057 1.00 82.75 314 LEU A CA 1
ATOM 2501 C C . LEU A 1 314 ? 4.717 37.708 16.363 1.00 82.75 314 LEU A C 1
ATOM 2503 O O . LEU A 1 314 ? 4.017 38.318 17.167 1.00 82.75 314 LEU A O 1
ATOM 2507 N N . GLY A 1 315 ? 6.026 37.524 16.558 1.00 76.31 315 GLY A N 1
ATOM 2508 C CA . GLY A 1 315 ? 6.748 38.016 17.732 1.00 76.31 315 GLY A CA 1
ATOM 2509 C C . GLY A 1 315 ? 6.573 37.151 18.996 1.00 76.31 315 GLY A C 1
ATOM 2510 O O . GLY A 1 315 ? 5.948 36.093 18.947 1.00 76.31 315 GLY A O 1
ATOM 2511 N N . PRO A 1 316 ? 7.168 37.567 20.132 1.00 77.19 316 PRO A N 1
ATOM 2512 C CA . PRO A 1 316 ? 7.230 36.776 21.368 1.00 77.19 316 PRO A CA 1
ATOM 2513 C C . PRO A 1 316 ? 5.940 36.782 22.209 1.00 77.19 316 PRO A C 1
ATOM 2515 O O . PRO A 1 316 ? 5.861 36.031 23.177 1.00 77.19 316 PRO A O 1
ATOM 2518 N N . ASP A 1 317 ? 4.945 37.605 21.865 1.00 77.62 317 ASP A N 1
ATOM 2519 C CA . ASP A 1 317 ? 3.695 37.735 22.633 1.00 77.62 317 ASP A CA 1
ATOM 2520 C C . ASP A 1 317 ? 2.702 36.585 22.375 1.00 77.62 317 ASP A C 1
ATOM 2522 O O . ASP A 1 317 ? 1.688 36.460 23.065 1.00 77.62 317 ASP A O 1
ATOM 2526 N N . VAL A 1 318 ? 2.983 35.727 21.387 1.00 82.12 318 VAL A N 1
ATOM 2527 C CA . VAL A 1 318 ? 2.143 34.582 21.022 1.00 82.12 318 VAL A CA 1
ATOM 2528 C C . VAL A 1 318 ? 2.693 33.293 21.650 1.00 82.12 318 VAL A C 1
ATOM 2530 O O . VAL A 1 318 ? 3.898 33.047 21.568 1.00 82.12 318 VAL A O 1
ATOM 2533 N N . PRO A 1 319 ? 1.834 32.431 22.232 1.00 83.44 319 PRO A N 1
ATOM 2534 C CA . PRO A 1 319 ? 2.229 31.108 22.711 1.00 83.44 319 PRO A CA 1
ATOM 2535 C C . PRO A 1 319 ? 2.990 30.289 21.662 1.00 83.44 319 PRO A C 1
ATOM 2537 O O . PRO A 1 319 ? 2.668 30.326 20.471 1.00 83.44 319 PRO A O 1
ATOM 2540 N N . GLU A 1 320 ? 3.970 29.503 22.104 1.00 88.50 320 GLU A N 1
ATOM 2541 C CA . GLU A 1 320 ? 4.767 28.664 21.207 1.00 88.50 320 GLU A CA 1
ATOM 2542 C C . GLU A 1 320 ? 3.894 27.591 20.530 1.00 88.50 320 GLU A C 1
ATOM 2544 O O . GLU A 1 320 ? 3.094 26.908 21.182 1.00 88.50 320 GLU A O 1
ATOM 2549 N N . LEU A 1 321 ? 4.059 27.439 19.212 1.00 91.06 321 LEU A N 1
ATOM 2550 C CA . LEU A 1 321 ? 3.396 26.416 18.404 1.00 91.06 321 LEU A CA 1
ATOM 2551 C C . LEU A 1 321 ? 4.419 25.365 17.960 1.00 91.06 321 LEU A C 1
ATOM 2553 O O . LEU A 1 321 ? 5.317 25.648 17.167 1.00 91.06 321 LEU A O 1
ATOM 2557 N N . ILE A 1 322 ? 4.264 24.136 18.445 1.00 92.88 322 ILE A N 1
ATOM 2558 C CA . ILE A 1 322 ? 5.141 23.008 18.120 1.00 92.88 322 ILE A CA 1
ATOM 2559 C C . ILE A 1 322 ? 4.607 22.307 16.874 1.00 92.88 322 ILE A C 1
ATOM 2561 O O . ILE A 1 322 ? 3.565 21.654 16.916 1.00 92.88 322 ILE A O 1
ATOM 2565 N N . ILE A 1 323 ? 5.341 22.420 15.770 1.00 94.12 323 ILE A N 1
ATOM 2566 C CA . ILE A 1 323 ? 4.941 21.897 14.460 1.00 94.12 323 ILE A CA 1
ATOM 2567 C C . ILE A 1 323 ? 5.564 20.517 14.237 1.00 94.12 323 ILE A C 1
ATOM 2569 O O . ILE A 1 323 ? 6.789 20.380 14.241 1.00 94.12 323 ILE A O 1
ATOM 2573 N N . LEU A 1 324 ? 4.732 19.492 14.020 1.00 92.94 324 LEU A N 1
ATOM 2574 C CA . LEU A 1 324 ? 5.180 18.109 13.827 1.00 92.94 324 LEU A CA 1
ATOM 2575 C C . LEU A 1 324 ? 4.577 17.481 12.554 1.00 92.94 324 LEU A C 1
ATOM 2577 O O . LEU A 1 324 ? 3.359 17.297 12.483 1.00 92.94 324 LEU A O 1
ATOM 2581 N N . PRO A 1 325 ? 5.401 17.102 11.559 1.00 92.00 325 PRO A N 1
ATOM 2582 C CA . PRO A 1 325 ? 4.930 16.410 10.361 1.00 92.00 325 PRO A CA 1
ATOM 2583 C C . PRO A 1 325 ? 4.747 14.904 10.598 1.00 92.00 325 PRO A C 1
ATOM 2585 O O . PRO A 1 325 ? 5.521 14.284 11.329 1.00 92.00 325 PRO A O 1
ATOM 2588 N N . VAL A 1 326 ? 3.765 14.287 9.929 1.00 87.69 326 VAL A N 1
ATOM 2589 C CA . VAL A 1 326 ? 3.531 12.830 9.956 1.00 87.69 326 VAL A CA 1
ATOM 2590 C C . VAL A 1 326 ? 3.157 12.287 8.577 1.00 87.69 326 VAL A C 1
ATOM 2592 O O . VAL A 1 326 ? 2.069 12.520 8.056 1.00 87.69 326 VAL A O 1
ATOM 2595 N N . TYR A 1 327 ? 4.037 11.461 8.012 1.00 83.69 327 TYR A N 1
ATOM 2596 C CA . TYR A 1 327 ? 3.797 10.721 6.771 1.00 83.69 327 TYR A CA 1
ATOM 2597 C C . TYR A 1 327 ? 4.561 9.388 6.756 1.00 83.69 327 TYR A C 1
ATOM 2599 O O . TYR A 1 327 ? 5.453 9.146 7.573 1.00 83.69 327 TYR A O 1
ATOM 2607 N N . SER A 1 328 ? 4.216 8.494 5.822 1.00 75.19 328 SER A N 1
ATOM 2608 C CA . SER A 1 328 ? 4.665 7.090 5.833 1.00 75.19 328 SER A CA 1
ATOM 2609 C C . SER A 1 328 ? 6.182 6.909 5.739 1.00 75.19 328 SER A C 1
ATOM 2611 O O . SER A 1 328 ? 6.705 5.945 6.290 1.00 75.19 328 SER A O 1
ATOM 2613 N N . ALA A 1 329 ? 6.881 7.814 5.049 1.00 69.06 329 ALA A N 1
ATOM 2614 C CA . ALA A 1 329 ? 8.333 7.764 4.861 1.00 69.06 329 ALA A CA 1
ATOM 2615 C C . ALA A 1 329 ? 9.141 8.362 6.034 1.00 69.06 329 ALA A C 1
ATOM 2617 O O . ALA A 1 329 ? 10.371 8.302 6.017 1.00 69.06 329 ALA A O 1
ATOM 2618 N N . LEU A 1 330 ? 8.479 8.945 7.041 1.00 71.50 330 LEU A N 1
ATOM 2619 C CA . LEU A 1 330 ? 9.153 9.632 8.143 1.00 71.50 330 LEU A CA 1
ATOM 2620 C C . LEU A 1 330 ? 9.903 8.634 9.062 1.00 71.50 330 LEU A C 1
ATOM 2622 O O . LEU A 1 330 ? 9.362 7.570 9.382 1.00 71.50 330 LEU A O 1
ATOM 2626 N N . PRO A 1 331 ? 11.127 8.949 9.535 1.00 68.12 331 PRO A N 1
ATOM 2627 C CA . PRO A 1 331 ? 11.840 8.116 10.508 1.00 68.12 331 PRO A CA 1
ATOM 2628 C C . PRO A 1 331 ? 11.052 7.927 11.815 1.00 68.12 331 PRO A C 1
ATOM 2630 O O . PRO A 1 331 ? 10.403 8.860 12.283 1.00 68.12 331 PRO A O 1
ATOM 2633 N N . SER A 1 332 ? 11.140 6.751 12.460 1.00 66.62 332 SER A N 1
ATOM 2634 C CA . SER A 1 332 ? 10.315 6.510 13.666 1.00 66.62 332 SER A CA 1
ATOM 2635 C C . SER A 1 332 ? 10.665 7.391 14.847 1.00 66.62 332 SER A C 1
ATOM 2637 O O . SER A 1 332 ? 9.770 7.686 15.616 1.00 66.62 332 SER A O 1
ATOM 2639 N N . GLU A 1 333 ? 11.918 7.819 14.998 1.00 72.19 333 GLU A N 1
ATOM 2640 C CA . GLU A 1 333 ? 12.285 8.744 16.080 1.00 72.19 333 GLU A CA 1
ATOM 2641 C C . GLU A 1 333 ? 11.454 10.030 15.998 1.00 72.19 333 GLU A C 1
ATOM 2643 O O . GLU A 1 333 ? 10.942 10.502 17.006 1.00 72.19 333 GLU A O 1
ATOM 2648 N N . MET A 1 334 ? 11.227 10.535 14.782 1.00 73.50 334 MET A N 1
ATOM 2649 C CA . MET A 1 334 ? 10.380 11.703 14.537 1.00 73.50 334 MET A CA 1
ATOM 2650 C C . MET A 1 334 ? 8.889 11.378 14.671 1.00 73.50 334 MET A C 1
ATOM 2652 O O . MET A 1 334 ? 8.139 12.206 15.174 1.00 73.50 334 MET A O 1
ATOM 2656 N N . GLN A 1 335 ? 8.458 10.173 14.277 1.00 74.12 335 GLN A N 1
ATOM 2657 C CA . GLN A 1 335 ? 7.070 9.739 14.481 1.00 74.12 335 GLN A CA 1
ATOM 2658 C C . GLN A 1 335 ? 6.723 9.589 15.964 1.00 74.12 335 GLN A C 1
ATOM 2660 O O . GLN A 1 335 ? 5.606 9.907 16.338 1.00 74.12 335 GLN A O 1
ATOM 2665 N N . THR A 1 336 ? 7.643 9.140 16.822 1.00 77.94 336 THR A N 1
ATOM 2666 C CA . THR A 1 336 ? 7.363 8.978 18.257 1.00 77.94 336 THR A CA 1
ATOM 2667 C C . THR A 1 336 ? 7.110 10.321 18.943 1.00 77.94 336 THR A C 1
ATOM 2669 O O . THR A 1 336 ? 6.250 10.402 19.814 1.00 77.94 336 THR A O 1
ATOM 2672 N N . ARG A 1 337 ? 7.773 11.394 18.489 1.00 82.56 337 ARG A N 1
ATOM 2673 C CA . ARG A 1 337 ? 7.630 12.745 19.060 1.00 82.56 337 ARG A CA 1
ATOM 2674 C C . ARG A 1 337 ? 6.206 13.296 19.019 1.00 82.56 337 ARG A C 1
ATOM 2676 O O . ARG A 1 337 ? 5.889 14.218 19.759 1.00 82.56 337 ARG A O 1
ATOM 2683 N N . ILE A 1 338 ? 5.335 12.759 18.166 1.00 85.19 338 ILE A N 1
ATOM 2684 C CA . ILE A 1 338 ? 3.940 13.217 18.080 1.00 85.19 338 ILE A CA 1
ATOM 2685 C C . ILE A 1 338 ? 3.102 12.790 19.283 1.00 85.19 338 ILE A C 1
ATOM 2687 O O . ILE A 1 338 ? 2.081 13.419 19.563 1.00 85.19 338 ILE A O 1
ATOM 2691 N N . PHE A 1 339 ? 3.525 11.735 19.982 1.00 84.50 339 PHE A N 1
ATOM 2692 C CA . PHE A 1 339 ? 2.864 11.236 21.184 1.00 84.50 339 PHE A CA 1
ATOM 2693 C C . PHE A 1 339 ? 3.304 11.982 22.443 1.00 84.50 339 PHE A C 1
ATOM 2695 O O . PHE A 1 339 ? 2.627 11.889 23.462 1.00 84.50 339 PHE A O 1
ATOM 2702 N N . ASP A 1 340 ? 4.397 12.744 22.373 1.00 85.69 340 ASP A N 1
ATOM 2703 C CA . ASP A 1 340 ? 4.855 13.532 23.507 1.00 85.69 340 ASP A CA 1
ATOM 2704 C C . ASP A 1 340 ? 3.847 14.668 23.796 1.00 85.69 340 ASP A C 1
ATOM 2706 O O . ASP A 1 340 ? 3.317 15.299 22.861 1.00 85.69 340 ASP A O 1
ATOM 2710 N N . PRO A 1 341 ? 3.530 14.926 25.078 1.00 85.62 341 PRO A N 1
ATOM 2711 C CA . PRO A 1 341 ? 2.631 16.005 25.458 1.00 85.62 341 PRO A CA 1
ATOM 2712 C C . PRO A 1 341 ? 3.278 17.367 25.189 1.00 85.62 341 PRO A C 1
ATOM 2714 O O . PRO A 1 341 ? 4.491 17.537 25.328 1.00 85.62 341 PRO A O 1
ATOM 2717 N N . ALA A 1 342 ? 2.457 18.354 24.829 1.00 85.19 342 ALA A N 1
ATOM 2718 C CA . ALA A 1 342 ? 2.924 19.724 24.673 1.00 85.19 342 ALA A CA 1
ATOM 2719 C C . ALA A 1 342 ? 3.362 20.302 26.041 1.00 85.19 342 ALA A C 1
ATOM 2721 O O . ALA A 1 342 ? 2.652 20.118 27.036 1.00 85.19 342 ALA A O 1
ATOM 2722 N N . PRO A 1 343 ? 4.506 21.007 26.120 1.00 86.56 343 PRO A N 1
ATOM 2723 C CA . PRO A 1 343 ? 4.889 21.785 27.291 1.00 86.56 343 PRO A CA 1
ATOM 2724 C C . PRO A 1 343 ? 3.777 22.749 27.748 1.00 86.56 343 PRO A C 1
ATOM 2726 O O . PRO A 1 343 ? 3.051 23.291 26.906 1.00 86.56 343 PRO A O 1
ATOM 2729 N N . PRO A 1 344 ? 3.649 23.024 29.060 1.00 82.50 344 PRO A N 1
ATOM 2730 C CA . PRO A 1 344 ? 2.644 23.950 29.573 1.00 82.50 344 PRO A CA 1
ATOM 2731 C C . PRO A 1 344 ? 2.752 25.332 28.918 1.00 82.50 344 PRO A C 1
ATOM 2733 O O . PRO A 1 344 ? 3.832 25.914 28.873 1.00 82.50 344 PRO A O 1
ATOM 2736 N N . GLY A 1 345 ? 1.629 25.863 28.430 1.00 83.69 345 GLY A N 1
ATOM 2737 C CA . GLY A 1 345 ? 1.582 27.162 27.748 1.00 83.69 345 GLY A CA 1
ATOM 2738 C C . GLY A 1 345 ? 1.938 27.125 26.258 1.00 83.69 345 GLY A C 1
ATOM 2739 O O . GLY A 1 345 ? 1.921 28.172 25.622 1.00 83.69 345 GLY A O 1
ATOM 2740 N N . SER A 1 346 ? 2.212 25.947 25.690 1.00 87.88 346 SER A N 1
ATOM 2741 C CA . SER A 1 346 ? 2.403 25.751 24.247 1.00 87.88 346 SER A CA 1
ATOM 2742 C C . SER A 1 346 ? 1.267 24.923 23.641 1.00 87.88 346 SER A C 1
ATOM 2744 O O . SER A 1 346 ? 0.505 24.267 24.358 1.00 87.88 346 SER A O 1
ATOM 2746 N N . ARG A 1 347 ? 1.148 24.956 22.312 1.00 92.38 347 ARG A N 1
ATOM 2747 C CA . ARG A 1 347 ? 0.207 24.124 21.550 1.00 92.38 347 ARG A CA 1
ATOM 2748 C C . ARG A 1 347 ? 0.963 23.276 20.543 1.00 92.38 347 ARG A C 1
ATOM 2750 O O . ARG A 1 347 ? 1.911 23.755 19.925 1.00 92.38 347 ARG A O 1
ATOM 2757 N N . LYS A 1 348 ? 0.531 22.035 20.330 1.00 93.94 348 LYS A N 1
ATOM 2758 C CA . LYS A 1 348 ? 1.076 21.172 19.278 1.00 93.94 348 LYS A CA 1
ATOM 2759 C C . LYS A 1 348 ? 0.160 21.196 18.057 1.00 93.94 348 LYS A C 1
ATOM 2761 O O . LYS A 1 348 ? -1.060 21.082 18.175 1.00 93.94 348 LYS A O 1
ATOM 2766 N N . VAL A 1 349 ? 0.755 21.307 16.874 1.00 95.44 349 VAL A N 1
ATOM 2767 C CA . VAL A 1 349 ? 0.079 21.094 15.592 1.00 95.44 349 VAL A CA 1
ATOM 2768 C C . VAL A 1 349 ? 0.721 19.920 14.874 1.00 95.44 349 VAL A C 1
ATOM 2770 O O . VAL A 1 349 ? 1.910 19.920 14.552 1.00 95.44 349 VAL A O 1
ATOM 2773 N N . VAL A 1 350 ? -0.091 18.898 14.629 1.00 95.06 350 VAL A N 1
ATOM 2774 C CA . VAL A 1 350 ? 0.305 17.714 13.880 1.00 95.06 350 VAL A CA 1
ATOM 2775 C C . VAL A 1 350 ? -0.240 17.837 12.466 1.00 95.06 350 VAL A C 1
ATOM 2777 O O . VAL A 1 350 ? -1.451 17.903 12.265 1.00 95.06 350 VAL A O 1
ATOM 2780 N N . ILE A 1 351 ? 0.654 17.849 11.482 1.00 95.50 351 ILE A N 1
ATOM 2781 C CA . ILE A 1 351 ? 0.296 17.913 10.064 1.00 95.50 351 ILE A CA 1
ATOM 2782 C C . ILE A 1 351 ? 0.514 16.524 9.468 1.00 95.50 351 ILE A C 1
ATOM 2784 O O . ILE A 1 351 ? 1.650 16.062 9.341 1.00 95.50 351 ILE A O 1
ATOM 2788 N N . ALA A 1 352 ? -0.577 15.828 9.154 1.00 93.06 352 ALA A N 1
ATOM 2789 C CA . ALA A 1 352 ? -0.562 14.403 8.857 1.00 93.06 352 ALA A CA 1
ATOM 2790 C C . ALA A 1 352 ? -1.259 14.050 7.541 1.00 93.06 352 ALA A C 1
ATOM 2792 O O . ALA A 1 352 ? -2.197 14.712 7.104 1.00 93.06 352 ALA A O 1
ATOM 2793 N N . THR A 1 353 ? -0.848 12.933 6.940 1.00 91.75 353 THR A N 1
ATOM 2794 C CA . THR A 1 353 ? -1.650 12.269 5.902 1.00 91.75 353 THR A CA 1
ATOM 2795 C C . THR A 1 353 ? -2.809 11.470 6.517 1.00 91.75 353 THR A C 1
ATOM 2797 O O . THR A 1 353 ? -3.022 11.453 7.733 1.00 91.75 353 THR A O 1
ATOM 2800 N N . ASN A 1 354 ? -3.527 10.700 5.695 1.00 86.81 354 ASN A N 1
ATOM 2801 C CA . ASN A 1 354 ? -4.554 9.744 6.129 1.00 86.81 354 ASN A CA 1
ATOM 2802 C C . ASN A 1 354 ? -4.053 8.648 7.106 1.00 86.81 354 ASN A C 1
ATOM 2804 O O . ASN A 1 354 ? -4.835 7.819 7.565 1.00 86.81 354 ASN A O 1
ATOM 2808 N N . ILE A 1 355 ? -2.770 8.630 7.482 1.00 82.12 355 ILE A N 1
ATOM 2809 C CA . ILE A 1 355 ? -2.263 7.791 8.580 1.00 82.12 355 ILE A CA 1
ATOM 2810 C C . ILE A 1 355 ? -2.971 8.116 9.902 1.00 82.12 355 ILE A C 1
ATOM 2812 O O . ILE A 1 355 ? -3.289 7.197 10.660 1.00 82.12 355 ILE A O 1
ATOM 2816 N N . ALA A 1 356 ? -3.259 9.397 10.156 1.00 84.06 356 ALA A N 1
ATOM 2817 C CA . ALA A 1 356 ? -3.957 9.832 11.365 1.00 84.06 356 ALA A CA 1
ATOM 2818 C C . ALA A 1 356 ? -5.472 9.534 11.336 1.00 84.06 356 ALA A C 1
ATOM 2820 O O . ALA A 1 356 ? -6.126 9.582 12.376 1.00 84.06 356 ALA A O 1
ATOM 2821 N N . GLU A 1 357 ? -6.029 9.186 10.168 1.00 80.56 357 GLU A N 1
ATOM 2822 C CA . GLU A 1 357 ? -7.469 8.979 9.954 1.00 80.56 357 GLU A CA 1
ATOM 2823 C C . GLU A 1 357 ? -8.008 7.731 10.652 1.00 80.56 357 GLU A C 1
ATOM 2825 O O . GLU A 1 357 ? -9.083 7.798 11.244 1.00 80.56 357 GLU A O 1
ATOM 2830 N N . THR A 1 358 ? -7.258 6.622 10.631 1.00 66.25 358 THR A N 1
ATOM 2831 C CA . THR A 1 358 ? -7.639 5.338 11.253 1.00 66.25 358 THR A CA 1
ATOM 2832 C C . THR A 1 358 ? -6.614 4.894 12.296 1.00 66.25 358 THR A C 1
ATOM 2834 O O . THR A 1 358 ? -6.960 4.721 13.466 1.00 66.25 358 THR A O 1
ATOM 2837 N N . SER A 1 359 ? -5.334 4.833 11.933 1.00 60.78 359 SER A N 1
ATOM 2838 C CA . SER A 1 359 ? -4.347 4.000 12.644 1.00 60.78 359 SER A CA 1
ATOM 2839 C C . SER A 1 359 ? -3.576 4.626 13.780 1.00 60.78 359 SER A C 1
ATOM 2841 O O . SER A 1 359 ? -2.818 3.915 14.435 1.00 60.78 359 SER A O 1
ATOM 2843 N N . LEU A 1 360 ? -3.715 5.929 14.002 1.00 68.50 360 LEU A N 1
ATOM 2844 C CA . LEU A 1 360 ? -2.934 6.604 15.025 1.00 68.50 360 LEU A CA 1
ATOM 2845 C C . LEU A 1 360 ? -3.841 7.404 15.952 1.00 68.50 360 LEU A C 1
ATOM 2847 O O . LEU A 1 360 ? -4.657 8.218 15.516 1.00 68.50 360 LEU A O 1
ATOM 2851 N N . THR A 1 361 ? -3.748 7.112 17.242 1.00 73.69 361 THR A N 1
ATOM 2852 C CA . THR A 1 361 ? -4.445 7.826 18.310 1.00 73.69 361 THR A CA 1
ATOM 2853 C C . THR A 1 361 ? -3.461 8.825 18.901 1.00 73.69 361 THR A C 1
ATOM 2855 O O . THR A 1 361 ? -2.526 8.427 19.587 1.00 73.69 361 THR A O 1
ATOM 2858 N N . ILE A 1 362 ? -3.625 10.104 18.566 1.00 82.56 362 ILE A N 1
ATOM 2859 C CA . ILE A 1 362 ? -2.866 11.188 19.194 1.00 82.56 362 ILE A CA 1
ATOM 2860 C C . ILE A 1 362 ? -3.743 11.730 20.310 1.00 82.56 362 ILE A C 1
ATOM 2862 O O . ILE A 1 362 ? -4.853 12.196 20.044 1.00 82.56 362 ILE A O 1
ATOM 2866 N N . ASP A 1 363 ? -3.260 11.629 21.538 1.00 82.69 363 ASP A N 1
ATOM 2867 C CA . ASP A 1 363 ? -3.960 12.179 22.690 1.00 82.69 363 ASP A CA 1
ATOM 2868 C C . ASP A 1 363 ? -3.815 13.704 22.708 1.00 82.69 363 ASP A C 1
ATOM 2870 O O . ASP A 1 363 ? -2.785 14.245 22.299 1.00 82.69 363 ASP A O 1
ATOM 2874 N N . GLY A 1 364 ? -4.859 14.399 23.168 1.00 87.50 364 GLY A N 1
ATOM 2875 C CA . GLY A 1 364 ? -4.852 15.858 23.291 1.00 87.50 364 GLY A CA 1
ATOM 2876 C C . GLY A 1 364 ? -5.316 16.623 22.050 1.00 87.50 364 GLY A C 1
ATOM 2877 O O . GLY A 1 364 ? -5.315 17.850 22.086 1.00 87.50 364 GLY A O 1
ATOM 2878 N N . ILE A 1 365 ? -5.756 15.946 20.982 1.00 92.25 365 ILE A N 1
ATOM 2879 C CA . ILE A 1 365 ? -6.355 16.603 19.808 1.00 92.25 365 ILE A CA 1
ATOM 2880 C C . ILE A 1 365 ? -7.779 17.071 20.133 1.00 92.25 365 ILE A C 1
ATOM 2882 O O . ILE A 1 365 ? -8.651 16.252 20.419 1.00 92.25 365 ILE A O 1
ATOM 2886 N N . TYR A 1 366 ? -8.013 18.379 20.015 1.00 94.56 366 TYR A N 1
ATOM 2887 C CA . TYR A 1 366 ? -9.336 19.010 20.160 1.00 94.56 366 TYR A CA 1
ATOM 2888 C C . TYR A 1 366 ? -9.803 19.682 18.869 1.00 94.56 366 TYR A C 1
ATOM 2890 O O . TYR A 1 366 ? -11.005 19.836 18.654 1.00 94.56 366 TYR A O 1
ATOM 2898 N N . TYR A 1 367 ? -8.867 20.070 18.001 1.00 96.56 367 TYR A N 1
ATOM 2899 C CA . TYR A 1 367 ? -9.164 20.790 16.770 1.00 96.56 367 TYR A CA 1
ATOM 2900 C C . TYR A 1 367 ? -8.696 19.987 15.561 1.00 96.56 367 TYR A C 1
ATOM 2902 O O . TYR A 1 367 ? -7.545 19.558 15.497 1.00 96.56 367 TYR A O 1
ATOM 2910 N N . VAL A 1 368 ? -9.579 19.797 14.586 1.00 96.94 368 VAL A N 1
ATOM 2911 C CA . VAL A 1 368 ? -9.258 19.141 13.312 1.00 96.94 368 VAL A CA 1
ATOM 2912 C C . VAL A 1 368 ? -9.474 20.120 12.167 1.00 96.94 368 VAL A C 1
ATOM 2914 O O . VAL A 1 368 ? -10.541 20.719 12.078 1.00 96.94 368 VAL A O 1
ATOM 2917 N N . VAL A 1 369 ? -8.498 20.234 11.269 1.00 97.50 369 VAL A N 1
ATOM 2918 C CA . VAL A 1 369 ? -8.613 20.970 10.003 1.00 97.50 369 VAL A CA 1
ATOM 2919 C C . VAL A 1 369 ? -8.612 19.958 8.858 1.00 97.50 369 VAL A C 1
ATOM 2921 O O . VAL A 1 369 ? -7.650 19.204 8.683 1.00 97.50 369 VAL A O 1
ATOM 2924 N N . ASP A 1 370 ? -9.712 19.909 8.109 1.00 96.94 370 ASP A N 1
ATOM 2925 C CA . ASP A 1 370 ? -9.947 18.942 7.036 1.00 96.94 370 ASP A CA 1
ATOM 2926 C C . ASP A 1 370 ? -10.209 19.651 5.694 1.00 96.94 370 ASP A C 1
ATOM 2928 O O . ASP A 1 370 ? -11.322 20.127 5.456 1.00 96.94 370 ASP A O 1
ATOM 2932 N N . PRO A 1 371 ? -9.220 19.691 4.783 1.00 95.81 371 PRO A N 1
ATOM 2933 C CA . PRO A 1 371 ? -9.413 20.217 3.437 1.00 95.81 371 PRO A CA 1
ATOM 2934 C C . PRO A 1 371 ? -10.195 19.274 2.513 1.00 95.81 371 PRO A C 1
ATOM 2936 O O . PRO A 1 371 ? -10.541 19.668 1.408 1.00 95.81 371 PRO A O 1
ATOM 2939 N N . GLY A 1 372 ? -10.494 18.035 2.928 1.00 95.06 372 GLY A N 1
ATOM 2940 C CA . GLY A 1 372 ? -11.359 17.143 2.150 1.00 95.06 372 GLY A CA 1
ATOM 2941 C C . GLY A 1 372 ? -10.664 16.346 1.042 1.00 95.06 372 GLY A C 1
ATOM 2942 O O . GLY A 1 372 ? -11.345 15.754 0.209 1.00 95.06 372 GLY A O 1
ATOM 2943 N N . PHE A 1 373 ? -9.329 16.277 1.033 1.00 94.81 373 PHE A N 1
ATOM 2944 C CA . PHE A 1 373 ? -8.560 15.541 0.020 1.00 94.81 373 PHE A CA 1
ATOM 2945 C C . PHE A 1 373 ? -7.729 14.390 0.599 1.00 94.81 373 PHE A C 1
ATOM 2947 O O . PHE A 1 373 ? -7.379 14.347 1.788 1.00 94.81 373 PHE A O 1
ATOM 2954 N N . VAL A 1 374 ? -7.418 13.423 -0.262 1.00 92.62 374 VAL A N 1
ATOM 2955 C CA . VAL A 1 374 ? -6.527 12.292 0.013 1.00 92.62 374 VAL A CA 1
ATOM 2956 C C . VAL A 1 374 ? -5.813 11.876 -1.270 1.00 92.62 374 VAL A C 1
ATOM 2958 O O . VAL A 1 374 ? -6.372 11.962 -2.358 1.00 92.62 374 VAL A O 1
ATOM 2961 N N . LYS A 1 375 ? -4.571 11.401 -1.161 1.00 88.94 375 LYS A N 1
ATOM 2962 C CA . LYS A 1 375 ? -3.861 10.799 -2.293 1.00 88.94 375 LYS A CA 1
ATOM 2963 C C . LYS A 1 375 ? -4.126 9.298 -2.316 1.00 88.94 375 LYS A C 1
ATOM 2965 O O . LYS A 1 375 ? -3.818 8.605 -1.346 1.00 88.94 375 LYS A O 1
ATOM 2970 N N . GLN A 1 376 ? -4.710 8.798 -3.399 1.00 85.12 376 GLN A N 1
ATOM 2971 C CA . GLN A 1 376 ? -5.089 7.393 -3.548 1.00 85.12 376 GLN A CA 1
ATOM 2972 C C . GLN A 1 376 ? -4.430 6.777 -4.781 1.00 85.12 376 GLN A C 1
ATOM 2974 O O . GLN A 1 376 ? -4.192 7.443 -5.788 1.00 85.12 376 GLN A O 1
ATOM 2979 N N . LYS A 1 377 ? -4.106 5.485 -4.676 1.00 82.94 377 LYS A N 1
ATOM 2980 C CA . LYS A 1 377 ? -3.574 4.698 -5.787 1.00 82.94 377 LYS A CA 1
ATOM 2981 C C . LYS A 1 377 ? -4.737 4.266 -6.682 1.00 82.94 377 LYS A C 1
ATOM 2983 O O . LYS A 1 377 ? -5.699 3.681 -6.189 1.00 82.94 377 LYS A O 1
ATOM 2988 N N . VAL A 1 378 ? -4.644 4.577 -7.970 1.00 86.25 378 VAL A N 1
ATOM 2989 C CA . VAL A 1 378 ? -5.629 4.242 -8.999 1.00 86.25 378 VAL A CA 1
ATOM 2990 C C . VAL A 1 378 ? -4.913 3.522 -10.132 1.00 86.25 378 VAL A C 1
ATOM 2992 O O . VAL A 1 378 ? -3.967 4.048 -10.716 1.00 86.25 378 VAL A O 1
ATOM 2995 N N . TYR A 1 379 ? -5.368 2.315 -10.438 1.00 84.31 379 TYR A N 1
ATOM 2996 C CA . TYR A 1 379 ? -4.880 1.516 -11.548 1.00 84.31 379 TYR A CA 1
ATOM 2997 C C . TYR A 1 379 ? -5.707 1.781 -12.801 1.00 84.31 379 TYR A C 1
ATOM 2999 O O . TYR A 1 379 ? -6.935 1.671 -12.787 1.00 84.31 379 TYR A O 1
ATOM 3007 N N . ASN A 1 380 ? -5.027 2.093 -13.900 1.00 83.12 380 ASN A N 1
ATOM 3008 C CA . ASN A 1 380 ? -5.650 2.187 -15.210 1.00 83.12 380 ASN A CA 1
ATOM 3009 C C . ASN A 1 380 ? -5.394 0.888 -15.986 1.00 83.12 380 ASN A C 1
ATOM 3011 O O . ASN A 1 380 ? -4.271 0.621 -16.410 1.00 83.12 380 ASN A O 1
ATOM 3015 N N . SER A 1 381 ? -6.444 0.091 -16.196 1.00 77.94 381 SER A N 1
ATOM 3016 C CA . SER A 1 381 ? -6.382 -1.202 -16.896 1.00 77.94 381 SER A CA 1
ATOM 3017 C C . SER A 1 381 ? -5.936 -1.093 -18.356 1.00 77.94 381 SER A C 1
ATOM 3019 O O . SER A 1 381 ? -5.346 -2.038 -18.877 1.00 77.94 381 SER A O 1
ATOM 3021 N N . LYS A 1 382 ? -6.193 0.048 -19.012 1.00 77.75 382 LYS A N 1
ATOM 3022 C CA . LYS A 1 382 ? -5.871 0.271 -20.430 1.00 77.75 382 LYS A CA 1
ATOM 3023 C C . LYS A 1 382 ? -4.409 0.613 -20.640 1.00 77.75 382 LYS A C 1
ATOM 3025 O O . LYS A 1 382 ? -3.812 0.153 -21.601 1.00 77.75 382 LYS A O 1
ATOM 3030 N N . THR A 1 383 ? -3.850 1.441 -19.761 1.00 74.12 383 THR A N 1
ATOM 3031 C CA . THR A 1 383 ? -2.435 1.825 -19.835 1.00 74.12 383 THR A CA 1
ATOM 3032 C C . THR A 1 383 ? -1.540 0.893 -19.023 1.00 74.12 383 THR A C 1
ATOM 3034 O O . THR A 1 383 ? -0.328 0.909 -19.190 1.00 74.12 383 THR A O 1
ATOM 3037 N N . GLY A 1 384 ? -2.117 0.086 -18.129 1.00 74.00 384 GLY A N 1
ATOM 3038 C CA . GLY A 1 384 ? -1.378 -0.779 -17.215 1.00 74.00 384 GLY A CA 1
ATOM 3039 C C . GLY A 1 384 ? -0.593 -0.016 -16.145 1.00 74.00 384 GLY A C 1
ATOM 3040 O O . GLY A 1 384 ? 0.292 -0.603 -15.523 1.00 74.00 384 GLY A O 1
ATOM 3041 N N . ILE A 1 385 ? -0.891 1.273 -15.937 1.00 75.50 385 ILE A N 1
ATOM 3042 C CA . ILE A 1 385 ? -0.142 2.165 -15.045 1.00 75.50 385 ILE A CA 1
ATOM 3043 C C . ILE A 1 385 ? -0.887 2.335 -13.721 1.00 75.50 385 ILE A C 1
ATOM 3045 O O . ILE A 1 385 ? -2.082 2.634 -13.687 1.00 75.50 385 ILE A O 1
ATOM 3049 N N . ASP A 1 386 ? -0.135 2.212 -12.630 1.00 78.50 386 ASP A N 1
ATOM 3050 C CA . ASP A 1 386 ? -0.547 2.642 -11.301 1.00 78.50 386 ASP A CA 1
ATOM 3051 C C . ASP A 1 386 ? -0.254 4.139 -11.117 1.00 78.50 386 ASP A C 1
ATOM 3053 O O . ASP A 1 386 ? 0.889 4.587 -11.227 1.00 78.50 386 ASP A O 1
ATOM 3057 N N . GLN A 1 387 ? -1.278 4.929 -10.805 1.00 79.50 387 GLN A N 1
ATOM 3058 C CA . GLN A 1 387 ? -1.165 6.377 -10.631 1.00 79.50 387 GLN A CA 1
ATOM 3059 C C . GLN A 1 387 ? -1.557 6.778 -9.210 1.00 79.50 387 GLN A C 1
ATOM 3061 O O . GLN A 1 387 ? -2.512 6.253 -8.643 1.00 79.50 387 GLN A O 1
ATOM 3066 N N . LEU A 1 388 ? -0.820 7.718 -8.616 1.00 81.75 388 LEU A N 1
ATOM 3067 C CA . LEU A 1 388 ? -1.180 8.319 -7.332 1.00 81.75 388 LEU A CA 1
ATOM 3068 C C . LEU A 1 388 ? -1.876 9.653 -7.586 1.00 81.75 388 LEU A C 1
ATOM 3070 O O . LEU A 1 388 ? -1.213 10.665 -7.821 1.00 81.75 388 LEU A O 1
ATOM 3074 N N . VAL A 1 389 ? -3.202 9.643 -7.516 1.00 85.62 389 VAL A N 1
ATOM 3075 C CA . VAL A 1 389 ? -4.050 10.798 -7.826 1.00 85.62 389 VAL A CA 1
ATOM 3076 C C . VAL A 1 389 ? -4.585 11.396 -6.529 1.00 85.62 389 VAL A C 1
ATOM 3078 O O . VAL A 1 389 ? -4.910 10.672 -5.586 1.00 85.62 389 VAL A O 1
ATOM 3081 N N . VAL A 1 390 ? -4.643 12.726 -6.461 1.00 89.88 390 VAL A N 1
ATOM 3082 C CA . VAL A 1 390 ? -5.336 13.429 -5.376 1.00 89.88 390 VAL A CA 1
ATOM 3083 C C . VAL A 1 390 ? -6.829 13.401 -5.680 1.00 89.88 390 VAL A C 1
ATOM 3085 O O . VAL A 1 390 ? -7.256 13.859 -6.737 1.00 89.88 390 VAL A O 1
ATOM 3088 N N . THR A 1 391 ? -7.614 12.840 -4.770 1.00 91.25 391 THR A N 1
ATOM 3089 C CA . THR A 1 391 ? -9.064 12.694 -4.905 1.00 91.25 391 THR A CA 1
ATOM 3090 C C . THR A 1 391 ? -9.772 13.284 -3.685 1.00 91.25 391 THR A C 1
ATOM 3092 O O . THR A 1 391 ? -9.209 13.263 -2.582 1.00 91.25 391 THR A O 1
ATOM 3095 N N . PRO A 1 392 ? -11.011 13.782 -3.840 1.00 93.88 392 PRO A N 1
ATOM 3096 C CA . PRO A 1 392 ? -11.864 14.099 -2.703 1.00 93.88 392 PRO A CA 1
ATOM 3097 C C . PRO A 1 392 ? -12.068 12.874 -1.804 1.00 93.88 392 PRO A C 1
ATOM 3099 O O . PRO A 1 392 ? -12.061 11.731 -2.273 1.00 93.88 392 PRO A O 1
ATOM 3102 N N . ILE A 1 393 ? -12.241 13.110 -0.508 1.00 94.38 393 ILE A N 1
ATOM 3103 C CA . ILE A 1 393 ? -12.561 12.059 0.463 1.00 94.38 393 ILE A CA 1
ATOM 3104 C C . ILE A 1 393 ? -14.040 11.670 0.394 1.00 94.38 393 ILE A C 1
ATOM 3106 O O . ILE A 1 393 ? -14.877 12.433 -0.086 1.00 94.38 393 ILE A O 1
ATOM 3110 N N . SER A 1 394 ? -14.384 10.492 0.918 1.00 92.56 394 SER A N 1
ATOM 3111 C CA . SER A 1 394 ? -15.793 10.138 1.134 1.00 92.56 394 SER A CA 1
ATOM 3112 C C . SER A 1 394 ? -16.352 10.747 2.424 1.00 92.56 394 SER A C 1
ATOM 3114 O O . SER A 1 394 ? -15.616 11.100 3.352 1.00 92.56 394 SER A O 1
ATOM 3116 N N . GLN A 1 395 ? -17.679 10.778 2.538 1.00 91.94 395 GLN A N 1
ATOM 3117 C CA . GLN A 1 395 ? -18.383 11.178 3.755 1.00 91.94 395 GLN A CA 1
ATOM 3118 C C . GLN A 1 395 ? -17.989 10.305 4.956 1.00 91.94 395 GLN A C 1
ATOM 3120 O O . GLN A 1 395 ? -17.892 10.805 6.080 1.00 91.94 395 GLN A O 1
ATOM 3125 N N . ALA A 1 396 ? -17.732 9.010 4.739 1.00 87.38 396 ALA A N 1
ATOM 3126 C CA . ALA A 1 396 ? -17.253 8.109 5.784 1.00 87.38 396 ALA A CA 1
ATOM 3127 C C . ALA A 1 396 ? -15.877 8.541 6.322 1.00 87.38 396 ALA A C 1
ATOM 3129 O O . ALA A 1 396 ? -15.700 8.624 7.539 1.00 87.38 396 ALA A O 1
ATOM 3130 N N . GLN A 1 397 ? -14.938 8.898 5.441 1.00 89.50 397 GLN A N 1
ATOM 3131 C CA . GLN A 1 397 ? -13.619 9.406 5.843 1.00 89.50 397 GLN A CA 1
ATOM 3132 C C . GLN A 1 397 ? -13.729 10.750 6.559 1.00 89.50 397 GLN A C 1
ATOM 3134 O O . GLN A 1 397 ? -13.147 10.932 7.625 1.00 89.50 397 GLN A O 1
ATOM 3139 N N . ALA A 1 398 ? -14.537 11.671 6.032 1.00 92.50 398 ALA A N 1
ATOM 3140 C CA . ALA A 1 398 ? -14.772 12.978 6.642 1.00 92.50 398 ALA A CA 1
ATOM 3141 C C . ALA A 1 398 ? -15.344 12.860 8.068 1.00 92.50 398 ALA A C 1
ATOM 3143 O O . ALA A 1 398 ? -15.000 13.646 8.955 1.00 92.50 398 ALA A O 1
ATOM 3144 N N . LYS A 1 399 ? -16.218 11.872 8.318 1.00 89.06 399 LYS A N 1
ATOM 3145 C CA . LYS A 1 399 ? -16.724 11.556 9.666 1.00 89.06 399 LYS A CA 1
ATOM 3146 C C . LYS A 1 399 ? -15.621 11.007 10.572 1.00 89.06 399 LYS A C 1
ATOM 3148 O O . LYS A 1 399 ? -15.532 11.424 11.723 1.00 89.06 399 LYS A O 1
ATOM 3153 N N . GLN A 1 400 ? -14.759 10.123 10.066 1.00 87.31 400 GLN A N 1
ATOM 3154 C CA . GLN A 1 400 ? -13.627 9.600 10.840 1.00 87.31 400 GLN A CA 1
ATOM 3155 C C . GLN A 1 400 ? -12.610 10.686 11.199 1.00 87.31 400 GLN A C 1
ATOM 3157 O O . GLN A 1 400 ? -12.145 10.722 12.338 1.00 87.31 400 GLN A O 1
ATOM 3162 N N . ARG A 1 401 ? -12.302 11.589 10.259 1.00 92.06 401 ARG A N 1
ATOM 3163 C CA . ARG A 1 401 ? -11.438 12.757 10.489 1.00 92.06 401 ARG A CA 1
ATOM 3164 C C . ARG A 1 401 ? -12.018 13.661 11.571 1.00 92.06 401 ARG A C 1
ATOM 3166 O O . ARG A 1 401 ? -11.323 13.948 12.541 1.00 92.06 401 ARG A O 1
ATOM 3173 N N . ALA A 1 402 ? -13.301 14.015 11.468 1.00 91.56 402 ALA A N 1
ATOM 3174 C CA . ALA A 1 402 ? -13.989 14.811 12.486 1.00 91.56 402 ALA A CA 1
ATOM 3175 C C . ALA A 1 402 ? -13.989 14.124 13.864 1.00 91.56 402 ALA A C 1
ATOM 3177 O O . ALA A 1 402 ? -13.712 14.764 14.876 1.00 91.56 402 ALA A O 1
ATOM 3178 N N . GLY A 1 403 ? -14.201 12.805 13.907 1.00 88.38 403 GLY A 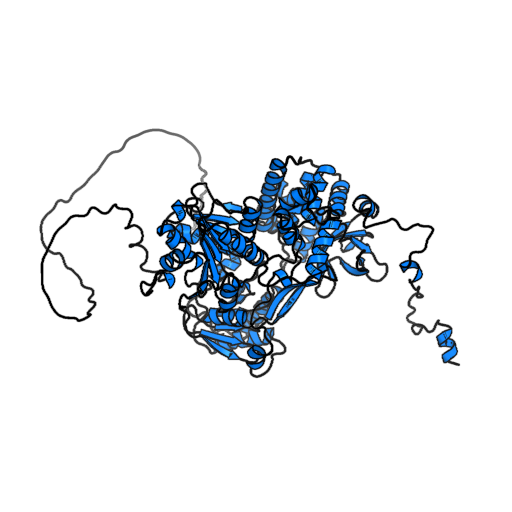N 1
ATOM 3179 C CA . GLY A 1 403 ? -14.181 12.019 15.143 1.00 88.38 403 GLY A CA 1
ATOM 3180 C C . GLY A 1 403 ? -12.837 12.020 15.884 1.00 88.38 403 GLY A C 1
ATOM 3181 O O . GLY A 1 403 ? -12.803 11.686 17.068 1.00 88.38 403 GLY A O 1
ATOM 3182 N N . ARG A 1 404 ? -11.726 12.424 15.244 1.00 88.50 404 ARG A N 1
ATOM 3183 C CA . ARG A 1 404 ? -10.421 12.568 15.918 1.00 88.50 404 ARG A CA 1
ATOM 3184 C C . ARG A 1 404 ? -10.415 13.706 16.942 1.00 88.50 404 ARG A C 1
ATOM 3186 O O . ARG A 1 404 ? -9.724 13.568 17.943 1.00 88.50 404 ARG A O 1
ATOM 3193 N N . ALA A 1 405 ? -11.217 14.754 16.735 1.00 90.12 405 ALA A N 1
ATOM 3194 C CA . ALA A 1 405 ? -11.363 15.871 17.673 1.00 90.12 405 ALA A CA 1
ATOM 3195 C C . ALA A 1 405 ? -12.136 15.494 18.951 1.00 90.12 405 ALA A C 1
ATOM 3197 O O . ALA A 1 405 ? -11.958 16.122 19.986 1.00 90.12 405 ALA A O 1
ATOM 3198 N N . GLY A 1 406 ? -12.998 14.473 18.891 1.00 85.94 406 GLY A N 1
ATOM 3199 C CA . GLY A 1 406 ? -13.924 14.119 19.975 1.00 85.94 406 GLY A CA 1
ATOM 3200 C C . GLY A 1 406 ? -13.407 13.063 20.950 1.00 85.94 406 GLY A C 1
ATOM 3201 O O . GLY A 1 406 ? -14.201 12.469 21.676 1.00 85.94 406 GLY A O 1
ATOM 3202 N N . ARG A 1 407 ? -12.108 12.741 20.936 1.00 82.62 407 ARG A N 1
ATOM 3203 C CA . ARG A 1 407 ? -11.567 11.613 21.718 1.00 82.62 407 ARG A CA 1
ATOM 3204 C C . ARG A 1 407 ? -11.251 11.950 23.161 1.00 82.62 407 ARG A C 1
ATOM 3206 O O . ARG A 1 407 ? -11.517 11.139 24.041 1.00 82.62 407 ARG A O 1
ATOM 3213 N N . THR A 1 408 ? -10.650 13.111 23.388 1.00 82.44 408 THR A N 1
ATOM 3214 C CA . THR A 1 408 ? -10.223 13.538 24.725 1.00 82.44 408 THR A CA 1
ATOM 3215 C C . THR A 1 408 ? -11.295 14.386 25.406 1.00 82.44 408 THR A C 1
ATOM 3217 O O . THR A 1 408 ? -11.489 14.276 26.612 1.00 82.44 408 THR A O 1
ATOM 3220 N N . GLY A 1 409 ? -12.018 15.196 24.636 1.00 86.44 409 GLY A N 1
ATOM 3221 C CA . GLY A 1 409 ? -13.061 16.086 25.127 1.00 86.44 409 GLY A CA 1
ATOM 3222 C C . GLY A 1 409 ? -13.884 16.661 23.971 1.00 86.44 409 GLY A C 1
ATOM 3223 O O . GLY A 1 409 ? -13.670 16.266 22.822 1.00 86.44 409 GLY A O 1
ATOM 3224 N N . PRO A 1 410 ? -14.840 17.564 24.254 1.00 91.75 410 PRO A N 1
ATOM 3225 C CA . PRO A 1 410 ? -15.585 18.275 23.219 1.00 91.75 410 PRO A CA 1
ATOM 3226 C C . PRO A 1 410 ? -14.629 19.054 22.315 1.00 91.75 410 PRO A C 1
ATOM 3228 O O . PRO A 1 410 ? -13.810 19.823 22.814 1.00 91.75 410 PRO A O 1
ATOM 3231 N N . GLY A 1 411 ? -14.731 18.849 21.005 1.00 94.25 411 GLY A N 1
ATOM 3232 C CA . GLY A 1 411 ? -13.787 19.393 20.027 1.00 94.25 411 GLY A CA 1
ATOM 3233 C C . GLY A 1 411 ? -14.471 20.116 18.870 1.00 94.25 411 GLY A C 1
ATOM 3234 O O . GLY A 1 411 ? -15.699 20.143 18.773 1.00 94.25 411 GLY A O 1
ATOM 3235 N N . LYS A 1 412 ? -13.670 20.675 17.960 1.00 96.56 412 LYS A N 1
ATOM 3236 C CA . LYS A 1 412 ? -14.149 21.333 16.734 1.00 96.56 412 LYS A CA 1
ATOM 3237 C C . LYS A 1 412 ? -13.472 20.753 15.495 1.00 96.56 412 LYS A C 1
ATOM 3239 O O . LYS A 1 412 ? -12.278 20.451 15.499 1.00 96.56 412 LYS A O 1
ATOM 3244 N N . CYS A 1 413 ? -14.229 20.624 14.414 1.00 97.06 413 CYS A N 1
ATOM 3245 C CA . CYS A 1 413 ? -13.742 20.206 13.107 1.00 97.06 413 CYS A CA 1
ATOM 3246 C C . CYS A 1 413 ? -14.057 21.287 12.069 1.00 97.06 413 CYS A C 1
ATOM 3248 O O . CYS A 1 413 ? -15.220 21.588 11.812 1.00 97.06 413 CYS A O 1
ATOM 3250 N N . TYR A 1 414 ? -13.012 21.843 11.464 1.00 97.31 414 TYR A N 1
ATOM 3251 C CA . TYR A 1 414 ? -13.074 22.861 10.423 1.00 97.31 414 TYR A CA 1
ATOM 3252 C C . TYR A 1 414 ? -12.907 22.187 9.063 1.00 97.31 414 TYR A C 1
ATOM 3254 O O . TYR A 1 414 ? -11.818 21.726 8.718 1.00 97.31 414 TYR A O 1
ATOM 3262 N N . ARG A 1 415 ? -13.997 22.107 8.302 1.00 96.94 415 ARG A N 1
ATOM 3263 C CA . ARG A 1 415 ? -14.033 21.553 6.948 1.00 96.94 415 ARG A CA 1
ATOM 3264 C C . ARG A 1 415 ? -13.901 22.684 5.940 1.00 96.94 415 ARG A C 1
ATOM 3266 O O . ARG A 1 415 ? -14.756 23.566 5.892 1.00 96.94 415 ARG A O 1
ATOM 3273 N N . LEU A 1 416 ? -12.857 22.647 5.115 1.00 95.88 416 LEU A N 1
ATOM 3274 C CA . LEU A 1 416 ? -12.574 23.700 4.123 1.00 95.88 416 LEU A CA 1
ATOM 3275 C C . LEU A 1 416 ? -13.337 23.496 2.808 1.00 95.88 416 LEU A C 1
ATOM 3277 O O . LEU A 1 416 ? -12.838 23.750 1.715 1.00 95.88 416 LEU A O 1
ATOM 3281 N N . TYR A 1 417 ? -14.548 22.971 2.929 1.00 95.88 417 TYR A N 1
ATOM 3282 C CA . TYR A 1 417 ? -15.476 22.723 1.843 1.00 95.88 417 TYR A CA 1
ATOM 3283 C C . TYR A 1 417 ? -16.886 23.044 2.322 1.00 95.88 417 TYR A C 1
ATOM 3285 O O . TYR A 1 417 ? -17.187 22.995 3.518 1.00 95.88 417 TYR A O 1
ATOM 3293 N N . THR A 1 418 ? -17.766 23.357 1.374 1.00 95.94 418 THR A N 1
ATOM 3294 C CA . THR A 1 418 ? -19.143 23.725 1.695 1.00 95.94 418 THR A CA 1
ATOM 3295 C C . THR A 1 418 ? -19.938 22.524 2.198 1.00 95.94 418 THR A C 1
ATOM 3297 O O . THR A 1 418 ? -19.688 21.370 1.833 1.00 95.94 418 THR A O 1
ATOM 3300 N N . GLU A 1 419 ? -20.960 22.789 3.011 1.00 95.19 419 GLU A N 1
ATOM 3301 C CA . GLU A 1 419 ? -21.871 21.738 3.473 1.00 95.19 419 GLU A CA 1
ATOM 3302 C C . GLU A 1 419 ? -22.587 21.045 2.300 1.00 95.19 419 GLU A C 1
ATOM 3304 O O . GLU A 1 419 ? -22.846 19.841 2.346 1.00 95.19 419 GLU A O 1
ATOM 3309 N N . ARG A 1 420 ? -22.854 21.788 1.218 1.00 94.81 420 ARG A N 1
ATOM 3310 C CA . ARG A 1 420 ? -23.438 21.243 -0.009 1.00 94.81 420 ARG A CA 1
ATOM 3311 C C . ARG A 1 420 ? -22.495 20.253 -0.691 1.00 94.81 420 ARG A C 1
ATOM 3313 O O . ARG A 1 420 ? -22.925 19.148 -1.000 1.00 94.81 420 ARG A O 1
ATOM 3320 N N . ALA A 1 421 ? -21.217 20.603 -0.847 1.00 94.19 421 ALA A N 1
ATOM 3321 C CA . ALA A 1 421 ? -20.221 19.704 -1.431 1.00 94.19 421 ALA A CA 1
ATOM 3322 C C . ALA A 1 421 ? -20.090 18.401 -0.620 1.00 94.19 421 ALA A C 1
ATOM 3324 O O . ALA A 1 421 ? -20.049 17.308 -1.182 1.00 94.19 421 ALA A O 1
ATOM 3325 N N . TYR A 1 422 ? -20.126 18.493 0.713 1.00 94.56 422 TYR A N 1
ATOM 3326 C CA . TYR A 1 422 ? -20.118 17.314 1.583 1.00 94.56 422 TYR A CA 1
ATOM 3327 C C . TYR A 1 422 ? -21.320 16.379 1.362 1.00 94.56 422 TYR A C 1
ATOM 3329 O O . TYR A 1 422 ? -21.159 15.159 1.409 1.00 94.56 422 TYR A O 1
ATOM 3337 N N . ARG A 1 423 ? -22.524 16.928 1.158 1.00 93.06 423 ARG A N 1
ATOM 3338 C CA . ARG A 1 423 ? -23.755 16.133 1.016 1.00 93.06 423 ARG A CA 1
ATOM 3339 C C . ARG A 1 423 ? -23.955 15.585 -0.397 1.00 93.06 423 ARG A C 1
ATOM 3341 O O . ARG A 1 423 ? -24.326 14.420 -0.524 1.00 93.06 423 ARG A O 1
ATOM 3348 N N . ASP A 1 424 ? -23.701 16.409 -1.413 1.00 93.06 424 ASP A N 1
ATOM 3349 C CA . ASP A 1 424 ? -24.110 16.140 -2.797 1.00 93.06 424 ASP A CA 1
ATOM 3350 C C . ASP A 1 424 ? -22.949 15.670 -3.694 1.00 93.06 424 ASP A C 1
ATOM 3352 O O . ASP A 1 424 ? -23.174 14.896 -4.622 1.00 93.06 424 ASP A O 1
ATOM 3356 N N . GLU A 1 425 ? -21.714 16.124 -3.443 1.00 92.81 425 GLU A N 1
ATOM 3357 C CA . GLU A 1 425 ? -20.559 15.852 -4.320 1.00 92.81 425 GLU A CA 1
ATOM 3358 C C . GLU A 1 425 ? -19.668 14.719 -3.789 1.00 92.81 425 GLU A C 1
ATOM 3360 O O . GLU A 1 425 ? -19.127 13.929 -4.566 1.00 92.81 425 GLU A O 1
ATOM 3365 N N . MET A 1 426 ? -19.510 14.613 -2.465 1.00 93.25 426 MET A N 1
ATOM 3366 C CA . MET A 1 426 ? -18.701 13.559 -1.847 1.00 93.25 426 MET A CA 1
ATOM 3367 C C . MET A 1 426 ? -19.430 12.213 -1.834 1.00 93.25 426 MET A C 1
ATOM 3369 O O . MET A 1 426 ? -20.576 12.102 -1.393 1.00 93.25 426 MET A O 1
ATOM 3373 N N . LEU A 1 427 ? -18.711 11.155 -2.222 1.00 91.69 427 LEU A N 1
ATOM 3374 C CA . LEU A 1 427 ? -19.197 9.776 -2.147 1.00 91.69 427 LEU A CA 1
ATOM 3375 C C . LEU A 1 427 ? -19.571 9.405 -0.708 1.00 91.69 427 LEU A C 1
ATOM 3377 O O . LEU A 1 427 ? -18.891 9.788 0.241 1.00 91.69 427 LEU A O 1
ATOM 3381 N N . THR A 1 428 ? -20.621 8.606 -0.528 1.00 88.75 428 THR A N 1
ATOM 3382 C CA . THR A 1 428 ? -21.079 8.182 0.806 1.00 88.75 428 THR A CA 1
ATOM 3383 C C . THR A 1 428 ? -20.059 7.288 1.513 1.00 88.75 428 THR A C 1
ATOM 3385 O O . THR A 1 428 ? -19.791 7.449 2.706 1.00 88.75 428 THR A O 1
ATOM 3388 N N . THR A 1 429 ? -19.463 6.362 0.766 1.00 84.94 429 THR A N 1
ATOM 3389 C CA . THR A 1 429 ? -18.497 5.367 1.236 1.00 84.94 429 THR A CA 1
ATOM 3390 C C . THR A 1 429 ? -17.270 5.345 0.333 1.00 84.94 429 THR A C 1
ATOM 3392 O O . THR A 1 429 ? -17.275 5.868 -0.783 1.00 84.94 429 THR A O 1
ATOM 3395 N N . ASN A 1 430 ? -16.182 4.768 0.838 1.00 84.00 430 ASN A N 1
ATOM 3396 C CA . ASN A 1 430 ? -14.966 4.604 0.057 1.00 84.00 430 ASN A CA 1
ATOM 3397 C C . ASN A 1 430 ? -15.155 3.536 -1.016 1.00 84.00 430 ASN A C 1
ATOM 3399 O O . ASN A 1 430 ? -15.655 2.449 -0.734 1.00 84.00 430 ASN A O 1
ATOM 3403 N N . VAL A 1 431 ? -14.655 3.816 -2.219 1.00 88.19 431 VAL A N 1
ATOM 3404 C CA . VAL A 1 431 ? -14.500 2.786 -3.249 1.00 88.19 431 VAL A CA 1
ATOM 3405 C C . VAL A 1 431 ? -13.490 1.743 -2.739 1.00 88.19 431 VAL A C 1
ATOM 3407 O O . VAL A 1 431 ? -12.397 2.129 -2.308 1.00 88.19 431 VAL A O 1
ATOM 3410 N N . PRO A 1 432 ? -13.811 0.441 -2.757 1.00 88.88 432 PRO A N 1
ATOM 3411 C CA . PRO A 1 432 ? -12.928 -0.598 -2.236 1.00 88.88 432 PRO A CA 1
ATOM 3412 C C . PRO A 1 432 ? -11.630 -0.699 -3.048 1.00 88.88 432 PRO A C 1
ATOM 3414 O O . PRO A 1 432 ? -11.558 -0.310 -4.219 1.00 88.88 432 PRO A O 1
ATOM 3417 N N . GLU A 1 433 ? -10.570 -1.213 -2.428 1.00 89.00 433 GLU A N 1
ATOM 3418 C CA . GLU A 1 433 ? -9.249 -1.298 -3.063 1.00 89.00 433 GLU A CA 1
ATOM 3419 C C . GLU A 1 433 ? -9.243 -2.255 -4.270 1.00 89.00 433 GLU A C 1
ATOM 3421 O O . GLU A 1 433 ? -8.567 -1.991 -5.269 1.00 89.00 433 GLU A O 1
ATOM 3426 N N . ILE A 1 434 ? -10.062 -3.313 -4.230 1.00 90.44 434 ILE A N 1
ATOM 3427 C CA . ILE A 1 434 ? -10.186 -4.314 -5.303 1.00 90.44 434 ILE A CA 1
ATOM 3428 C C . ILE A 1 434 ? -10.638 -3.716 -6.646 1.00 90.44 434 ILE A C 1
ATOM 3430 O O . ILE A 1 434 ? -10.285 -4.227 -7.704 1.00 90.44 434 ILE A O 1
ATOM 3434 N N . GLN A 1 435 ? -11.369 -2.600 -6.630 1.00 90.94 435 GLN A N 1
ATOM 3435 C CA . GLN A 1 435 ? -11.834 -1.928 -7.848 1.00 90.94 435 GLN A CA 1
ATOM 3436 C C . GLN A 1 435 ? -10.816 -0.932 -8.422 1.00 90.94 435 GLN A C 1
ATOM 3438 O O . GLN A 1 435 ? -11.041 -0.385 -9.499 1.00 90.94 435 GLN A O 1
ATOM 3443 N N . ARG A 1 436 ? -9.710 -0.667 -7.714 1.00 88.44 436 ARG A N 1
ATOM 3444 C CA . ARG A 1 436 ? -8.795 0.450 -8.014 1.00 88.44 436 ARG A CA 1
ATOM 3445 C C . ARG A 1 436 ? -7.333 0.046 -8.154 1.00 88.44 436 ARG A C 1
ATOM 3447 O O . ARG A 1 436 ? -6.481 0.915 -8.292 1.00 88.44 436 ARG A O 1
ATOM 3454 N N . THR A 1 437 ? -7.025 -1.243 -8.110 1.00 88.12 437 THR A N 1
ATOM 3455 C CA . THR A 1 437 ? -5.651 -1.760 -8.080 1.00 88.12 437 THR A CA 1
ATOM 3456 C C . THR A 1 437 ? -5.450 -2.885 -9.092 1.00 88.12 437 THR A C 1
ATOM 3458 O O . THR A 1 437 ? -6.410 -3.469 -9.595 1.00 88.12 437 THR A O 1
ATOM 3461 N N . ASN A 1 438 ? -4.188 -3.189 -9.410 1.00 87.06 438 ASN A N 1
ATOM 3462 C CA . ASN A 1 438 ? -3.845 -4.340 -10.240 1.00 87.06 438 ASN A CA 1
ATOM 3463 C C . ASN A 1 438 ? -4.129 -5.654 -9.488 1.00 87.06 438 ASN A C 1
ATOM 3465 O O . ASN A 1 438 ? -3.623 -5.882 -8.389 1.00 87.06 438 ASN A O 1
ATOM 3469 N N . LEU A 1 439 ? -4.899 -6.543 -10.117 1.00 90.88 439 LEU A N 1
ATOM 3470 C CA . LEU A 1 439 ? -5.362 -7.800 -9.530 1.00 90.88 439 LEU A CA 1
ATOM 3471 C C . LEU A 1 439 ? -4.476 -9.013 -9.848 1.00 90.88 439 LEU A C 1
ATOM 3473 O O . LEU A 1 439 ? -4.814 -10.116 -9.429 1.00 90.88 439 LEU A O 1
ATOM 3477 N N . ALA A 1 440 ? -3.349 -8.860 -10.551 1.00 91.50 440 ALA A N 1
ATOM 3478 C CA . ALA A 1 440 ? -2.523 -9.991 -10.993 1.00 91.50 440 ALA A CA 1
ATOM 3479 C C . ALA A 1 440 ? -2.061 -10.910 -9.843 1.00 91.50 440 ALA A C 1
ATOM 3481 O O . ALA A 1 440 ? -2.110 -12.133 -9.967 1.00 91.50 440 ALA A O 1
ATOM 3482 N N . SER A 1 441 ? -1.642 -10.352 -8.704 1.00 91.00 441 SER A N 1
ATOM 3483 C CA . SER A 1 441 ? -1.247 -11.138 -7.521 1.00 91.00 441 SER A CA 1
ATOM 3484 C C . SER A 1 441 ? -2.441 -11.836 -6.854 1.00 91.00 441 SER A C 1
ATOM 3486 O O . SER A 1 441 ? -2.344 -12.995 -6.440 1.00 91.00 441 SER A O 1
ATOM 3488 N N . THR A 1 442 ? -3.582 -11.150 -6.784 1.00 91.00 442 THR A N 1
ATOM 3489 C CA . THR A 1 442 ? -4.828 -11.667 -6.210 1.00 91.00 442 THR A CA 1
ATOM 3490 C C . THR A 1 442 ? -5.400 -12.802 -7.048 1.00 91.00 442 THR A C 1
ATOM 3492 O O . THR A 1 442 ? -5.717 -13.856 -6.506 1.00 91.00 442 THR A O 1
ATOM 3495 N N . VAL A 1 443 ? -5.463 -12.632 -8.370 1.00 93.31 443 VAL A N 1
ATOM 3496 C CA . VAL A 1 443 ? -5.919 -13.660 -9.316 1.00 93.31 443 VAL A CA 1
ATOM 3497 C C . VAL A 1 443 ? -5.027 -14.898 -9.241 1.00 93.31 443 VAL A C 1
ATOM 3499 O O . VAL A 1 443 ? -5.544 -16.012 -9.189 1.00 93.31 443 VAL A O 1
ATOM 3502 N N . LEU A 1 444 ? -3.701 -14.721 -9.163 1.00 93.50 444 LEU A N 1
ATOM 3503 C CA . LEU A 1 444 ? -2.768 -15.837 -8.985 1.00 93.50 444 LEU A CA 1
ATOM 3504 C C . LEU A 1 444 ? -3.057 -16.614 -7.693 1.00 93.50 444 LEU A C 1
ATOM 3506 O O . LEU A 1 444 ? -3.082 -17.843 -7.707 1.00 93.50 444 LEU A O 1
ATOM 3510 N N . SER A 1 445 ? -3.314 -15.897 -6.597 1.00 90.75 445 SER A N 1
ATOM 3511 C CA . SER A 1 445 ? -3.639 -16.500 -5.300 1.00 90.75 445 SER A CA 1
ATOM 3512 C C . SER A 1 445 ? -4.980 -17.242 -5.346 1.00 90.75 445 SER A C 1
ATOM 3514 O O . SER A 1 445 ? -5.048 -18.399 -4.946 1.00 90.75 445 SER A O 1
ATOM 3516 N N . LEU A 1 446 ? -6.032 -16.638 -5.907 1.00 91.62 446 LEU A N 1
ATOM 3517 C CA . LEU A 1 446 ? -7.351 -17.269 -6.061 1.00 91.62 446 LEU A CA 1
ATOM 3518 C C . LEU A 1 446 ? -7.280 -18.550 -6.907 1.00 91.62 446 LEU A C 1
ATOM 3520 O O . LEU A 1 446 ? -7.828 -19.584 -6.523 1.00 91.62 446 LEU A O 1
ATOM 3524 N N . LYS A 1 447 ? -6.544 -18.512 -8.024 1.00 92.06 447 LYS A N 1
ATOM 3525 C CA . LYS A 1 447 ? -6.314 -19.690 -8.873 1.00 92.06 447 LYS A CA 1
ATOM 3526 C C . LYS A 1 447 ? -5.525 -20.777 -8.142 1.00 92.06 447 LYS A C 1
ATOM 3528 O O . LYS A 1 447 ? -5.839 -21.954 -8.294 1.00 92.06 447 LYS A O 1
ATOM 3533 N N . ALA A 1 448 ? -4.548 -20.405 -7.314 1.00 90.94 448 ALA A N 1
ATOM 3534 C CA . ALA A 1 448 ? -3.810 -21.355 -6.480 1.00 90.94 448 ALA A CA 1
ATOM 3535 C C . ALA A 1 448 ? -4.685 -22.020 -5.403 1.00 90.94 448 ALA A C 1
ATOM 3537 O O . ALA A 1 448 ? -4.467 -23.189 -5.103 1.00 90.94 448 ALA A O 1
ATOM 3538 N N . MET A 1 449 ? -5.722 -21.335 -4.904 1.00 88.31 449 MET A N 1
ATOM 3539 C CA . MET A 1 449 ? -6.748 -21.918 -4.019 1.00 88.31 449 MET A CA 1
ATOM 3540 C C . MET A 1 449 ? -7.724 -22.864 -4.741 1.00 88.31 449 MET A C 1
ATOM 3542 O O . MET A 1 449 ? -8.603 -23.441 -4.106 1.00 88.31 449 MET A O 1
ATOM 3546 N N . GLY A 1 450 ? -7.616 -23.011 -6.066 1.00 87.69 450 GLY A N 1
ATOM 3547 C CA . GLY A 1 450 ? -8.527 -23.825 -6.873 1.00 87.69 450 GLY A CA 1
ATOM 3548 C C . GLY A 1 450 ? -9.805 -23.102 -7.310 1.00 87.69 450 GLY A C 1
ATOM 3549 O O . GLY A 1 450 ? -10.734 -23.740 -7.805 1.00 87.69 450 GLY A O 1
ATOM 3550 N N . ILE A 1 451 ? -9.874 -21.774 -7.160 1.00 89.25 451 ILE A N 1
ATOM 3551 C CA . ILE A 1 451 ? -11.005 -20.975 -7.642 1.00 89.25 451 ILE A CA 1
ATOM 3552 C C . ILE A 1 451 ? -10.793 -20.693 -9.129 1.00 89.25 451 ILE A C 1
ATOM 3554 O O . ILE A 1 451 ? -10.055 -19.786 -9.520 1.00 89.25 451 ILE A O 1
ATOM 3558 N N . ASN A 1 452 ? -11.431 -21.508 -9.968 1.00 86.25 452 ASN A N 1
ATOM 3559 C CA . ASN A 1 452 ? -11.304 -21.398 -11.419 1.00 86.25 452 ASN A CA 1
ATOM 3560 C C . ASN A 1 452 ? -12.253 -20.362 -12.022 1.00 86.25 452 ASN A C 1
ATOM 3562 O O . ASN A 1 452 ? -11.836 -19.640 -12.930 1.00 86.25 452 ASN A O 1
ATOM 3566 N N . ASP A 1 453 ? -13.478 -20.273 -11.502 1.00 87.31 453 ASP A N 1
ATOM 3567 C CA . ASP A 1 453 ? -14.450 -19.257 -11.898 1.00 87.31 453 ASP A CA 1
ATOM 3568 C C . ASP A 1 453 ? -14.284 -18.009 -11.025 1.00 87.31 453 ASP A C 1
ATOM 3570 O O . ASP A 1 453 ? -14.700 -17.958 -9.865 1.00 87.31 453 ASP A O 1
ATOM 3574 N N . LEU A 1 454 ? -13.597 -17.019 -11.590 1.00 87.19 454 LEU A N 1
ATOM 3575 C CA . LEU A 1 454 ? -13.342 -15.735 -10.941 1.00 87.19 454 LEU A CA 1
ATOM 3576 C C . LEU A 1 454 ? -14.527 -14.775 -11.087 1.00 87.19 454 LEU A C 1
ATOM 3578 O O . LEU A 1 454 ? -14.667 -13.871 -10.268 1.00 87.19 454 LEU A O 1
ATOM 3582 N N . LEU A 1 455 ? -15.364 -14.960 -12.115 1.00 85.69 455 LEU A N 1
ATOM 3583 C CA . LEU A 1 455 ? -16.514 -14.096 -12.388 1.00 85.69 455 LEU A CA 1
ATOM 3584 C C . LEU A 1 455 ? -17.666 -14.412 -11.435 1.00 85.69 455 LEU A C 1
ATOM 3586 O O . LEU A 1 455 ? -18.351 -13.500 -10.982 1.00 85.69 455 LEU A O 1
ATOM 3590 N N . SER A 1 456 ? -17.843 -15.689 -11.091 1.00 86.75 456 SER A N 1
ATOM 3591 C CA . SER A 1 456 ? -18.832 -16.130 -10.105 1.00 86.75 456 SER A CA 1
ATOM 3592 C C . SER A 1 456 ? -18.319 -16.086 -8.660 1.00 86.75 456 SER A C 1
ATOM 3594 O O . SER A 1 456 ? -18.986 -16.606 -7.758 1.00 86.75 456 SER A O 1
ATOM 3596 N N . PHE A 1 457 ? -17.102 -15.588 -8.415 1.00 90.56 457 PHE A N 1
ATOM 3597 C CA . PHE A 1 457 ? -16.598 -15.494 -7.051 1.00 90.56 457 PHE A CA 1
ATOM 3598 C C . PHE A 1 457 ? -17.404 -14.449 -6.275 1.00 90.56 457 PHE A C 1
ATOM 3600 O O . PHE A 1 457 ? -17.670 -13.355 -6.766 1.00 90.56 457 PHE A O 1
ATOM 3607 N N . ASP A 1 458 ? -17.790 -14.802 -5.051 1.00 90.38 458 ASP A N 1
ATOM 3608 C CA . ASP A 1 458 ? -18.701 -14.024 -4.213 1.00 90.38 458 ASP A CA 1
ATOM 3609 C C . ASP A 1 458 ? -17.978 -12.832 -3.569 1.00 90.38 458 ASP A C 1
ATOM 3611 O O . ASP A 1 458 ? -17.699 -12.820 -2.372 1.00 90.38 458 ASP A O 1
ATOM 3615 N N . PHE A 1 459 ? -17.601 -11.843 -4.378 1.00 91.00 459 PHE A N 1
ATOM 3616 C CA . PHE A 1 459 ? -17.090 -10.566 -3.889 1.00 91.00 459 PHE A CA 1
ATOM 3617 C C . PHE A 1 459 ? -18.237 -9.713 -3.342 1.00 91.00 459 PHE A C 1
ATOM 3619 O O . PHE A 1 459 ? -19.307 -9.647 -3.940 1.00 91.00 459 PHE A O 1
ATOM 3626 N N . MET A 1 460 ? -17.989 -8.984 -2.251 1.00 89.19 460 MET A N 1
ATOM 3627 C CA . MET A 1 460 ? -18.944 -7.980 -1.764 1.00 89.19 460 MET A CA 1
ATOM 3628 C C . MET A 1 460 ? -19.154 -6.855 -2.783 1.00 89.19 460 MET A C 1
ATOM 3630 O O . MET A 1 460 ? -20.278 -6.426 -3.015 1.00 89.19 460 MET A O 1
ATOM 3634 N N . ASP A 1 461 ? -18.061 -6.389 -3.386 1.00 89.50 461 ASP A N 1
ATOM 3635 C CA . ASP A 1 461 ? -18.063 -5.457 -4.506 1.00 89.50 461 ASP A CA 1
ATOM 3636 C C . ASP A 1 461 ? -17.120 -6.018 -5.575 1.00 89.50 461 ASP A C 1
ATOM 3638 O O . ASP A 1 461 ? -15.904 -6.065 -5.380 1.00 89.50 461 ASP A O 1
ATOM 3642 N N . ALA A 1 462 ? -17.674 -6.491 -6.691 1.00 90.56 462 ALA A N 1
ATOM 3643 C CA . ALA A 1 462 ? -16.878 -7.125 -7.735 1.00 90.56 462 ALA A CA 1
ATOM 3644 C C . ALA A 1 462 ? -15.941 -6.114 -8.431 1.00 90.56 462 ALA A C 1
ATOM 3646 O O . ALA A 1 462 ? -16.329 -4.957 -8.649 1.00 90.56 462 ALA A O 1
ATOM 3647 N N . PRO A 1 463 ? -14.710 -6.521 -8.798 1.00 91.19 463 PRO A N 1
ATOM 3648 C CA . PRO A 1 463 ? -13.832 -5.695 -9.617 1.00 91.19 463 PRO A CA 1
ATOM 3649 C C . PRO A 1 463 ? -14.360 -5.542 -11.053 1.00 91.19 463 PRO A C 1
ATOM 3651 O O . PRO A 1 463 ? -15.083 -6.413 -11.544 1.00 91.19 463 PRO A O 1
ATOM 3654 N N . PRO A 1 464 ? -13.956 -4.481 -11.777 1.00 90.75 464 PRO A N 1
ATOM 3655 C CA . PRO A 1 464 ? -14.266 -4.346 -13.196 1.00 90.75 464 PRO A CA 1
ATOM 3656 C C . PRO A 1 464 ? -13.740 -5.537 -14.009 1.00 90.75 464 PRO A C 1
ATOM 3658 O O . PRO A 1 464 ? -12.590 -5.954 -13.840 1.00 90.75 464 PRO A O 1
ATOM 3661 N N . MET A 1 465 ? -14.556 -6.044 -14.941 1.00 89.56 465 MET A N 1
ATOM 3662 C CA . MET A 1 465 ? -14.187 -7.193 -15.782 1.00 89.56 465 MET A CA 1
ATOM 3663 C C . MET A 1 465 ? -12.917 -6.936 -16.601 1.00 89.56 465 MET A C 1
ATOM 3665 O O . MET A 1 465 ? -12.083 -7.827 -16.717 1.00 89.56 465 MET A O 1
ATOM 3669 N N . GLU A 1 466 ? -12.731 -5.714 -17.111 1.00 89.69 466 GLU A N 1
ATOM 3670 C CA . GLU A 1 466 ? -11.520 -5.334 -17.852 1.00 89.69 466 GLU A CA 1
ATOM 3671 C C . GLU A 1 466 ? -10.249 -5.562 -17.019 1.00 89.69 466 GLU A C 1
ATOM 3673 O O . GLU A 1 466 ? -9.282 -6.137 -17.508 1.00 89.69 466 GLU A O 1
ATOM 3678 N N . THR A 1 467 ? -10.257 -5.182 -15.736 1.00 90.38 467 THR A N 1
ATOM 3679 C CA . THR A 1 467 ? -9.106 -5.357 -14.837 1.00 90.38 467 THR A CA 1
ATOM 3680 C C . THR A 1 467 ? -8.808 -6.835 -14.576 1.00 90.38 467 THR A C 1
ATOM 3682 O O . THR A 1 467 ? -7.640 -7.225 -14.537 1.00 90.38 467 THR A O 1
ATOM 3685 N N . LEU A 1 468 ? -9.845 -7.669 -14.425 1.00 90.56 468 LEU A N 1
ATOM 3686 C CA . LEU A 1 468 ? -9.682 -9.120 -14.276 1.00 90.56 468 LEU A CA 1
ATOM 3687 C C . LEU A 1 468 ? -9.091 -9.763 -15.537 1.00 90.56 468 LEU A C 1
ATOM 3689 O O . LEU A 1 468 ? -8.164 -10.565 -15.426 1.00 90.56 468 LEU A O 1
ATOM 3693 N N . ILE A 1 469 ? -9.583 -9.386 -16.722 1.00 90.56 469 ILE A N 1
ATOM 3694 C CA . ILE A 1 469 ? -9.088 -9.901 -18.007 1.00 90.56 469 ILE A CA 1
ATOM 3695 C C . ILE A 1 469 ? -7.618 -9.519 -18.192 1.00 90.56 469 ILE A C 1
ATOM 3697 O O . ILE A 1 469 ? -6.785 -10.402 -18.392 1.00 90.56 469 ILE A O 1
ATOM 3701 N N . THR A 1 470 ? -7.264 -8.243 -18.010 1.00 89.31 470 THR A N 1
ATOM 3702 C CA . THR A 1 470 ? -5.871 -7.780 -18.125 1.00 89.31 470 THR A CA 1
ATOM 3703 C C . THR A 1 470 ? -4.942 -8.495 -17.137 1.00 89.31 470 THR A C 1
ATOM 3705 O O . THR A 1 470 ? -3.799 -8.816 -17.477 1.00 89.31 470 THR A O 1
ATOM 3708 N N . ALA A 1 471 ? -5.416 -8.780 -15.918 1.00 91.69 471 ALA A N 1
ATOM 3709 C CA . ALA A 1 471 ? -4.663 -9.546 -14.927 1.00 91.69 471 ALA A CA 1
ATOM 3710 C C . ALA A 1 471 ? -4.453 -11.011 -15.358 1.00 91.69 471 ALA A C 1
ATOM 3712 O O . ALA A 1 471 ? -3.346 -11.537 -15.221 1.00 91.69 471 ALA A O 1
ATOM 3713 N N . MET A 1 472 ? -5.476 -11.665 -15.919 1.00 91.38 472 MET A N 1
ATOM 3714 C CA . MET A 1 472 ? -5.361 -13.025 -16.463 1.00 91.38 472 MET A CA 1
ATOM 3715 C C . MET A 1 472 ? -4.421 -13.083 -17.671 1.00 91.38 472 MET A C 1
ATOM 3717 O O . MET A 1 472 ? -3.545 -13.945 -17.711 1.00 91.38 472 MET A O 1
ATOM 3721 N N . GLU A 1 473 ? -4.526 -12.135 -18.603 1.00 90.00 473 GLU A N 1
ATOM 3722 C CA . GLU A 1 473 ? -3.615 -12.008 -19.749 1.00 90.00 473 GLU A CA 1
ATOM 3723 C C . GLU A 1 473 ? -2.165 -11.793 -19.295 1.00 90.00 473 GLU A C 1
ATOM 3725 O O . GLU A 1 473 ? -1.226 -12.386 -19.837 1.00 90.00 473 GLU A O 1
ATOM 3730 N N . GLN A 1 474 ? -1.954 -10.984 -18.251 1.00 89.81 474 GLN A N 1
ATOM 3731 C CA . GLN A 1 474 ? -0.629 -10.794 -17.665 1.00 89.81 474 GLN A CA 1
ATOM 3732 C C . GLN A 1 474 ? -0.069 -12.108 -17.099 1.00 89.81 474 GLN A C 1
ATOM 3734 O O . GLN A 1 474 ? 1.094 -12.433 -17.329 1.00 89.81 474 GLN A O 1
ATOM 3739 N N . LEU A 1 475 ? -0.873 -12.888 -16.377 1.00 92.81 475 LEU A N 1
ATOM 3740 C CA . LEU A 1 475 ? -0.429 -14.169 -15.820 1.00 92.81 475 LEU A CA 1
ATOM 3741 C C . LEU A 1 475 ? -0.204 -15.236 -16.902 1.00 92.81 475 LEU A C 1
ATOM 3743 O O . LEU A 1 475 ? 0.753 -16.007 -16.804 1.00 92.81 475 LEU A O 1
ATOM 3747 N N . TYR A 1 476 ? -1.031 -15.247 -17.945 1.00 92.69 476 TYR A N 1
ATOM 3748 C CA . TYR A 1 476 ? -0.868 -16.109 -19.114 1.00 92.69 476 TYR A CA 1
ATOM 3749 C C . TYR A 1 476 ? 0.440 -15.804 -19.855 1.00 92.69 476 TYR A C 1
ATOM 3751 O O . TYR A 1 476 ? 1.275 -16.686 -20.040 1.00 92.69 476 TYR A O 1
ATOM 3759 N N . THR A 1 477 ? 0.705 -14.532 -20.167 1.00 88.88 477 THR A N 1
ATOM 3760 C CA . THR A 1 477 ? 1.960 -14.118 -20.826 1.00 88.88 477 THR A CA 1
ATOM 3761 C C . THR A 1 477 ? 3.199 -14.377 -19.963 1.00 88.88 477 THR A C 1
ATOM 3763 O O . THR A 1 477 ? 4.284 -14.658 -20.478 1.00 88.88 477 THR A O 1
ATOM 3766 N N . LEU A 1 478 ? 3.065 -14.339 -18.633 1.00 90.50 478 LEU A N 1
ATOM 3767 C CA . LEU A 1 478 ? 4.131 -14.750 -17.718 1.00 90.50 478 LEU A CA 1
ATOM 3768 C C . LEU A 1 478 ? 4.376 -16.271 -17.728 1.00 90.50 478 LEU A C 1
ATOM 3770 O O . LEU A 1 478 ? 5.448 -16.693 -17.290 1.00 90.50 478 LEU A O 1
ATOM 3774 N N . GLY A 1 479 ? 3.461 -17.078 -18.268 1.00 90.69 479 GLY A N 1
ATOM 3775 C CA . GLY A 1 479 ? 3.499 -18.543 -18.236 1.00 90.69 479 GLY A CA 1
ATOM 3776 C C . GLY A 1 479 ? 3.006 -19.128 -16.909 1.00 90.69 479 GLY A C 1
ATOM 3777 O O . GLY A 1 479 ? 3.265 -20.297 -16.612 1.00 90.69 479 GLY A O 1
ATOM 3778 N N . ALA A 1 480 ? 2.339 -18.319 -16.080 1.00 93.69 480 ALA A N 1
ATOM 3779 C CA . ALA A 1 480 ? 1.728 -18.772 -14.833 1.00 93.69 480 ALA A CA 1
ATOM 3780 C C . ALA A 1 480 ? 0.399 -19.502 -15.086 1.00 93.69 480 ALA A C 1
ATOM 3782 O O . ALA A 1 480 ? 0.076 -20.432 -14.346 1.00 93.69 480 ALA A O 1
ATOM 3783 N N . LEU A 1 481 ? -0.328 -19.111 -16.136 1.00 94.19 481 LEU A N 1
ATOM 3784 C CA . LEU A 1 481 ? -1.547 -19.771 -16.608 1.00 94.19 481 LEU A CA 1
ATOM 3785 C C . LEU A 1 481 ? -1.312 -20.439 -17.970 1.00 94.19 481 LEU A C 1
ATOM 3787 O O . LEU A 1 481 ? -0.453 -19.985 -18.727 1.00 94.19 481 LEU A O 1
ATOM 3791 N N . ASP A 1 482 ? -2.048 -21.511 -18.251 1.00 92.25 482 ASP A N 1
ATOM 3792 C CA . ASP A 1 482 ? -2.112 -22.157 -19.569 1.00 92.25 482 ASP A CA 1
ATOM 3793 C C . ASP A 1 482 ? -3.254 -21.596 -20.439 1.00 92.25 482 ASP A C 1
ATOM 3795 O O . ASP A 1 482 ? -3.943 -20.651 -20.045 1.00 92.25 482 ASP A O 1
ATOM 3799 N N . ASP A 1 483 ? -3.436 -22.166 -21.635 1.00 90.19 483 ASP A N 1
ATOM 3800 C CA . ASP A 1 483 ? -4.458 -21.754 -22.610 1.00 90.19 483 ASP A CA 1
ATOM 3801 C C . ASP A 1 483 ? -5.899 -21.962 -22.100 1.00 90.19 483 ASP A C 1
ATOM 3803 O O . ASP A 1 483 ? -6.822 -21.298 -22.569 1.00 90.19 483 ASP A O 1
ATOM 3807 N N . GLU A 1 484 ? -6.097 -22.846 -21.115 1.00 89.69 484 GLU A N 1
ATOM 3808 C CA . GLU A 1 484 ? -7.390 -23.094 -20.463 1.00 89.69 484 GLU A CA 1
ATOM 3809 C C . GLU A 1 484 ? -7.607 -22.189 -19.233 1.00 89.69 484 GLU A C 1
ATOM 3811 O O . GLU A 1 484 ? -8.658 -22.224 -18.588 1.00 89.69 484 GLU A O 1
ATOM 3816 N N . GLY A 1 485 ? -6.625 -21.349 -18.888 1.00 88.75 485 GLY A N 1
ATOM 3817 C CA . GLY A 1 485 ? -6.674 -20.476 -17.718 1.00 88.75 485 GLY A CA 1
ATOM 3818 C C . GLY A 1 485 ? -6.479 -21.217 -16.390 1.00 88.75 485 GLY A C 1
ATOM 3819 O O . GLY A 1 485 ? -6.889 -20.704 -15.337 1.00 88.75 485 GLY A O 1
ATOM 3820 N N . LEU A 1 486 ? -5.874 -22.406 -16.422 1.00 92.50 486 LEU A N 1
ATOM 3821 C CA . LEU A 1 486 ? -5.476 -23.197 -15.262 1.00 92.50 486 LEU A CA 1
ATOM 3822 C C . LEU A 1 486 ? -4.022 -22.907 -14.875 1.00 92.50 486 LEU A C 1
ATOM 3824 O O . LEU A 1 486 ? -3.212 -22.395 -15.646 1.00 92.50 486 LEU A O 1
ATOM 3828 N N . LEU A 1 487 ? -3.689 -23.200 -13.619 1.00 93.94 487 LEU A N 1
ATOM 3829 C CA . LEU A 1 487 ? -2.393 -22.857 -13.045 1.00 93.94 487 LEU A CA 1
ATOM 3830 C C . LEU A 1 487 ? -1.303 -23.856 -13.466 1.00 93.94 487 LEU A C 1
ATOM 3832 O O . LEU A 1 487 ? -1.348 -25.036 -13.095 1.00 93.94 487 LEU A O 1
ATOM 3836 N N . THR A 1 488 ? -0.271 -23.367 -14.158 1.00 94.81 488 THR A N 1
ATOM 3837 C CA . THR A 1 488 ? 0.871 -24.185 -14.597 1.00 94.81 488 THR A CA 1
ATOM 3838 C C . THR A 1 488 ? 1.771 -24.583 -13.422 1.00 94.81 488 THR A C 1
ATOM 3840 O O . THR A 1 488 ? 1.673 -24.056 -12.309 1.00 94.81 488 THR A O 1
ATOM 3843 N N . ARG A 1 489 ? 2.740 -25.482 -13.654 1.00 91.56 489 ARG A N 1
ATOM 3844 C CA . ARG A 1 489 ? 3.778 -25.799 -12.650 1.00 91.56 489 ARG A CA 1
ATOM 3845 C C . ARG A 1 489 ? 4.597 -24.564 -12.251 1.00 91.56 489 ARG A C 1
ATOM 3847 O O . ARG A 1 489 ? 5.007 -24.461 -11.095 1.00 91.56 489 ARG A O 1
ATOM 3854 N N . LEU A 1 490 ? 4.837 -23.646 -13.191 1.00 91.88 490 LEU A N 1
ATOM 3855 C CA . LEU A 1 490 ? 5.483 -22.366 -12.903 1.00 91.88 490 LEU A CA 1
ATOM 3856 C C . LEU A 1 490 ? 4.556 -21.489 -12.052 1.00 91.88 490 LEU A C 1
ATOM 3858 O O . LEU A 1 490 ? 4.992 -21.009 -11.011 1.00 91.88 490 LEU A O 1
ATOM 3862 N N . GLY A 1 491 ? 3.280 -21.365 -12.428 1.00 92.75 491 GLY A N 1
ATOM 3863 C CA . GLY A 1 491 ? 2.278 -20.602 -11.678 1.00 92.75 491 GLY A CA 1
ATOM 3864 C C . GLY A 1 491 ? 2.110 -21.075 -10.232 1.00 92.75 491 GLY A C 1
ATOM 3865 O O . GLY A 1 491 ? 2.125 -20.253 -9.319 1.00 92.75 491 GLY A O 1
ATOM 3866 N N . ARG A 1 492 ? 2.065 -22.395 -9.997 1.00 91.25 492 ARG A N 1
ATOM 3867 C CA . ARG A 1 492 ? 2.028 -22.977 -8.639 1.00 91.25 492 ARG A CA 1
ATOM 3868 C C . ARG A 1 492 ? 3.240 -22.569 -7.815 1.00 91.25 492 ARG A C 1
ATOM 3870 O O . ARG A 1 492 ? 3.089 -22.126 -6.687 1.00 91.25 492 ARG A O 1
ATOM 3877 N N . ARG A 1 493 ? 4.442 -22.651 -8.396 1.00 90.75 493 ARG A N 1
ATOM 3878 C CA . ARG A 1 493 ? 5.665 -22.190 -7.721 1.00 90.75 493 ARG A CA 1
ATOM 3879 C C . ARG A 1 493 ? 5.636 -20.689 -7.455 1.00 90.75 493 ARG A C 1
ATOM 3881 O O . ARG A 1 493 ? 6.110 -20.273 -6.412 1.00 90.75 493 ARG A O 1
ATOM 3888 N N . MET A 1 494 ? 5.095 -19.886 -8.371 1.00 92.69 494 MET A N 1
ATOM 3889 C CA . MET A 1 494 ? 4.982 -18.436 -8.196 1.00 92.69 494 MET A CA 1
ATOM 3890 C C . MET A 1 494 ? 4.043 -18.060 -7.046 1.00 92.69 494 MET A C 1
ATOM 3892 O O . MET A 1 494 ? 4.367 -17.129 -6.315 1.00 92.69 494 MET A O 1
ATOM 3896 N N . ALA A 1 495 ? 2.931 -18.782 -6.870 1.00 91.12 495 ALA A N 1
ATOM 3897 C CA . ALA A 1 495 ? 1.945 -18.528 -5.815 1.00 91.12 495 ALA A CA 1
ATOM 3898 C C . ALA A 1 495 ? 2.483 -18.776 -4.391 1.00 91.12 495 ALA A C 1
ATOM 3900 O O . ALA A 1 495 ? 2.016 -18.158 -3.438 1.00 91.12 495 ALA A O 1
ATOM 3901 N N . GLU A 1 496 ? 3.498 -19.632 -4.241 1.00 87.38 496 GLU A N 1
ATOM 3902 C CA . GLU A 1 496 ? 4.152 -19.900 -2.950 1.00 87.38 496 GLU A CA 1
ATOM 3903 C C . GLU A 1 496 ? 4.987 -18.718 -2.443 1.00 87.38 496 GLU A C 1
ATOM 3905 O O . GLU A 1 496 ? 5.209 -18.559 -1.234 1.00 87.38 496 GLU A O 1
ATOM 3910 N N . PHE A 1 497 ? 5.471 -17.870 -3.355 1.00 88.62 497 PHE A N 1
ATOM 3911 C CA . PHE A 1 497 ? 6.252 -16.693 -3.000 1.00 88.62 497 PHE A CA 1
ATOM 3912 C C . PHE A 1 497 ? 5.325 -15.516 -2.675 1.00 88.62 497 PHE A C 1
ATOM 3914 O O . PHE A 1 497 ? 4.469 -15.157 -3.481 1.00 88.62 497 PHE A O 1
ATOM 3921 N N . PRO A 1 498 ? 5.529 -14.827 -1.539 1.00 86.19 498 PRO A N 1
ATOM 3922 C CA . PRO A 1 498 ? 4.790 -13.619 -1.207 1.00 86.19 498 PRO A CA 1
ATOM 3923 C C . PRO A 1 498 ? 5.424 -12.438 -1.951 1.00 86.19 498 PRO A C 1
ATOM 3925 O O . PRO A 1 498 ? 6.039 -11.578 -1.321 1.00 86.19 498 PRO A O 1
ATOM 3928 N N . LEU A 1 499 ? 5.365 -12.430 -3.281 1.00 88.44 499 LEU A N 1
ATOM 3929 C CA . LEU A 1 499 ? 5.942 -11.420 -4.173 1.00 88.44 499 LEU A CA 1
ATOM 3930 C C . LEU A 1 499 ? 4.998 -11.186 -5.361 1.00 88.44 499 LEU A C 1
ATOM 3932 O O . LEU A 1 499 ? 4.075 -11.959 -5.603 1.00 88.44 499 LEU A O 1
ATOM 3936 N N . GLU A 1 500 ? 5.217 -10.103 -6.104 1.00 89.69 500 GLU A N 1
ATOM 3937 C CA . GLU A 1 500 ? 4.472 -9.871 -7.342 1.00 89.69 500 GLU A CA 1
ATOM 3938 C C . GLU A 1 500 ? 4.831 -10.915 -8.412 1.00 89.69 500 GLU A C 1
ATOM 3940 O O . GLU A 1 500 ? 5.997 -11.316 -8.495 1.00 89.69 500 GLU A O 1
ATOM 3945 N N . PRO A 1 501 ? 3.891 -11.310 -9.293 1.00 92.56 501 PRO A N 1
ATOM 3946 C CA . PRO A 1 501 ? 4.132 -12.350 -10.295 1.00 92.56 501 PRO A CA 1
ATOM 3947 C C . PRO A 1 501 ? 5.384 -12.121 -11.163 1.00 92.56 501 PRO A C 1
ATOM 3949 O O . PRO A 1 501 ? 6.137 -13.058 -11.428 1.00 92.56 501 PRO A O 1
ATOM 3952 N N . MET A 1 502 ? 5.661 -10.876 -11.565 1.00 92.19 502 MET A N 1
ATOM 3953 C CA . MET A 1 502 ? 6.850 -10.536 -12.364 1.00 92.19 502 MET A CA 1
ATOM 3954 C C . MET A 1 502 ? 8.156 -10.786 -11.590 1.00 92.19 502 MET A C 1
ATOM 3956 O O . MET A 1 502 ? 9.101 -11.368 -12.131 1.00 92.19 502 MET A O 1
ATOM 3960 N N . LEU A 1 503 ? 8.183 -10.431 -10.300 1.00 93.44 503 LEU A N 1
ATOM 3961 C CA . LEU A 1 503 ? 9.314 -10.682 -9.403 1.00 93.44 503 LEU A CA 1
ATOM 3962 C C . LEU A 1 503 ? 9.491 -12.180 -9.121 1.00 93.44 503 LEU A C 1
ATOM 3964 O O . LEU A 1 503 ? 10.622 -12.667 -9.125 1.00 93.44 503 LEU A O 1
ATOM 3968 N N . CYS A 1 504 ? 8.394 -12.928 -8.940 1.00 93.06 504 CYS A N 1
ATOM 3969 C CA . CYS A 1 504 ? 8.440 -14.385 -8.783 1.00 93.06 504 CYS A CA 1
ATOM 3970 C C . CYS A 1 504 ? 9.059 -15.058 -10.012 1.00 93.06 504 CYS A C 1
ATOM 3972 O O . CYS A 1 504 ? 9.950 -15.896 -9.872 1.00 93.06 504 CYS A O 1
ATOM 3974 N N . LYS A 1 505 ? 8.619 -14.677 -11.222 1.00 92.50 505 LYS A N 1
ATOM 3975 C CA . LYS A 1 505 ? 9.154 -15.227 -12.476 1.00 92.50 505 LYS A CA 1
ATOM 3976 C C . LYS A 1 505 ? 10.649 -14.952 -12.607 1.00 92.50 505 LYS A C 1
ATOM 3978 O O . LYS A 1 505 ? 11.414 -15.868 -12.900 1.00 92.50 505 LYS A O 1
ATOM 3983 N N . MET A 1 506 ? 11.061 -13.717 -12.330 1.00 93.38 506 MET A N 1
ATOM 3984 C CA . MET A 1 506 ? 12.464 -13.305 -12.337 1.00 93.38 506 MET A CA 1
ATOM 3985 C C . MET A 1 506 ? 13.313 -14.130 -11.353 1.00 93.38 506 MET A C 1
ATOM 3987 O O . MET A 1 506 ? 14.386 -14.614 -11.720 1.00 93.38 506 MET A O 1
ATOM 3991 N N . LEU A 1 507 ? 12.821 -14.352 -10.128 1.00 93.31 507 LEU A N 1
ATOM 3992 C CA . LEU A 1 507 ? 13.513 -15.156 -9.117 1.00 93.31 507 LEU A CA 1
ATOM 3993 C C . LEU A 1 507 ? 13.622 -16.631 -9.529 1.00 93.31 507 LEU A C 1
ATOM 3995 O O . LEU A 1 507 ? 14.700 -17.212 -9.442 1.00 93.31 507 LEU A O 1
ATOM 3999 N N . ILE A 1 508 ? 12.546 -17.234 -10.036 1.00 92.69 508 ILE A N 1
ATOM 4000 C CA . ILE A 1 508 ? 12.556 -18.642 -10.465 1.00 92.69 508 ILE A CA 1
ATOM 4001 C C . ILE A 1 508 ? 13.467 -18.831 -11.690 1.00 92.69 508 ILE A C 1
ATOM 4003 O O . ILE A 1 508 ? 14.250 -19.780 -11.734 1.00 92.69 508 ILE A O 1
ATOM 4007 N N . MET A 1 509 ? 13.428 -17.911 -12.660 1.00 91.75 509 MET A N 1
ATOM 4008 C CA . MET A 1 509 ? 14.280 -17.975 -13.854 1.00 91.75 509 MET A CA 1
ATOM 4009 C C . MET A 1 509 ? 15.768 -17.790 -13.525 1.00 91.75 509 MET A C 1
ATOM 4011 O O . MET A 1 509 ? 16.627 -18.384 -14.176 1.00 91.75 509 MET A O 1
ATOM 4015 N N . SER A 1 510 ? 16.093 -17.017 -12.485 1.00 93.31 510 SER A N 1
ATOM 4016 C CA . SER A 1 510 ? 17.485 -16.809 -12.063 1.00 93.31 510 SER A CA 1
ATOM 4017 C C . SER A 1 510 ? 18.207 -18.098 -11.654 1.00 93.31 510 SER A C 1
ATOM 4019 O O . SER A 1 510 ? 19.420 -18.198 -11.835 1.00 93.31 510 SER A O 1
ATOM 4021 N N . VAL A 1 511 ? 17.469 -19.110 -11.184 1.00 92.62 511 VAL A N 1
ATOM 4022 C CA . VAL A 1 511 ? 18.011 -20.440 -10.863 1.00 92.62 511 VAL A CA 1
ATOM 4023 C C . VAL A 1 511 ? 18.469 -21.148 -12.139 1.00 92.62 511 VAL A C 1
ATOM 4025 O O . VAL A 1 511 ? 19.581 -21.661 -12.196 1.00 92.62 511 VAL A O 1
ATOM 4028 N N . HIS A 1 512 ? 17.661 -21.097 -13.202 1.00 90.62 512 HIS A N 1
ATOM 4029 C CA . HIS A 1 512 ? 18.007 -21.679 -14.503 1.00 90.62 512 HIS A CA 1
ATOM 4030 C C . HIS A 1 512 ? 19.192 -20.970 -15.176 1.00 90.62 512 HIS A C 1
ATOM 4032 O O . HIS A 1 512 ? 19.969 -21.603 -15.885 1.00 90.62 512 HIS A O 1
ATOM 4038 N N . LEU A 1 513 ? 19.350 -19.664 -14.939 1.00 91.38 513 LEU A N 1
ATOM 4039 C CA . LEU A 1 513 ? 20.451 -18.856 -15.472 1.00 91.38 513 LEU A CA 1
ATOM 4040 C C . LEU A 1 513 ? 21.710 -18.864 -14.582 1.00 91.38 513 LEU A C 1
ATOM 4042 O O . LEU A 1 513 ? 22.740 -18.319 -14.986 1.00 91.38 513 LEU A O 1
ATOM 4046 N N . GLY A 1 514 ? 21.652 -19.469 -13.390 1.00 92.50 514 GLY A N 1
ATOM 4047 C CA . GLY A 1 514 ? 22.765 -19.538 -12.439 1.00 92.50 514 GLY A CA 1
ATOM 4048 C C . GLY A 1 514 ? 23.175 -18.179 -11.856 1.00 92.50 514 GLY A C 1
ATOM 4049 O O . GLY A 1 514 ? 24.370 -17.908 -11.748 1.00 92.50 514 GLY A O 1
ATOM 4050 N N . CYS A 1 515 ? 22.203 -17.308 -11.557 1.00 94.25 515 CYS A N 1
ATOM 4051 C CA . CYS A 1 515 ? 22.386 -15.974 -10.953 1.00 94.25 515 CYS A CA 1
ATOM 4052 C C . CYS A 1 515 ? 21.409 -15.709 -9.788 1.00 94.25 515 CYS A C 1
ATOM 4054 O O . CYS A 1 515 ? 20.962 -14.580 -9.554 1.00 94.25 515 CYS A O 1
ATOM 4056 N N . SER A 1 516 ? 21.016 -16.770 -9.082 1.00 93.38 516 SER A N 1
ATOM 4057 C CA . SER A 1 516 ? 19.984 -16.719 -8.050 1.00 93.38 516 SER A CA 1
ATOM 4058 C C . SER A 1 516 ? 20.413 -15.976 -6.785 1.00 93.38 516 SER A C 1
ATOM 4060 O O . SER A 1 516 ? 19.563 -15.343 -6.160 1.00 93.38 516 SER A O 1
ATOM 4062 N N . GLU A 1 517 ? 21.703 -15.947 -6.426 1.00 93.88 517 GLU A N 1
ATOM 4063 C CA . GLU A 1 517 ? 22.167 -15.169 -5.262 1.00 93.88 517 GLU A CA 1
ATOM 4064 C C . GLU A 1 517 ? 21.995 -13.653 -5.466 1.00 93.88 517 GLU A C 1
ATOM 4066 O O . GLU A 1 517 ? 21.500 -12.938 -4.578 1.00 93.88 517 GLU A O 1
ATOM 4071 N N . GLU A 1 518 ? 22.393 -13.156 -6.639 1.00 94.12 518 GLU A N 1
ATOM 4072 C CA . GLU A 1 518 ? 22.246 -11.749 -6.998 1.00 94.12 518 GLU A CA 1
ATOM 4073 C C . GLU A 1 518 ? 20.769 -11.383 -7.127 1.00 94.12 518 GLU A C 1
ATOM 4075 O O . GLU A 1 518 ? 20.337 -10.360 -6.588 1.00 94.12 518 GLU A O 1
ATOM 4080 N N . MET A 1 519 ? 19.977 -12.244 -7.773 1.00 94.69 519 MET A N 1
ATOM 4081 C CA . MET A 1 519 ? 18.565 -11.960 -8.000 1.00 94.69 519 MET A CA 1
ATOM 4082 C C . MET A 1 519 ? 17.755 -11.928 -6.710 1.00 94.69 519 MET A C 1
ATOM 4084 O O . MET A 1 519 ? 16.948 -11.024 -6.506 1.00 94.69 519 MET A O 1
ATOM 4088 N N . LEU A 1 520 ? 18.023 -12.861 -5.799 1.00 94.38 520 LEU A N 1
ATOM 4089 C CA . LEU A 1 520 ? 17.432 -12.878 -4.466 1.00 94.38 520 LEU A CA 1
ATOM 4090 C C . LEU A 1 520 ? 17.661 -11.547 -3.736 1.00 94.38 520 LEU A C 1
ATOM 4092 O O . LEU A 1 520 ? 16.763 -11.021 -3.076 1.00 94.38 520 LEU A O 1
ATOM 4096 N N . THR A 1 521 ? 18.858 -10.980 -3.884 1.00 94.94 521 THR A N 1
ATOM 4097 C CA . THR A 1 521 ? 19.218 -9.691 -3.287 1.00 94.94 521 THR A CA 1
ATOM 4098 C C . THR A 1 521 ? 18.480 -8.533 -3.964 1.00 94.94 521 THR A C 1
ATOM 4100 O O . THR A 1 521 ? 17.905 -7.700 -3.266 1.00 94.94 521 THR A O 1
ATOM 4103 N N . ILE A 1 522 ? 18.418 -8.506 -5.300 1.00 94.94 522 ILE A N 1
ATOM 4104 C CA . ILE A 1 522 ? 17.695 -7.474 -6.064 1.00 94.94 522 ILE A CA 1
ATOM 4105 C C . ILE A 1 522 ? 16.200 -7.486 -5.725 1.00 94.94 522 ILE A C 1
ATOM 4107 O O . ILE A 1 522 ? 15.653 -6.449 -5.359 1.00 94.94 522 ILE A O 1
ATOM 4111 N N . VAL A 1 523 ? 15.551 -8.653 -5.762 1.00 94.56 523 VAL A N 1
ATOM 4112 C CA . VAL A 1 523 ? 14.128 -8.820 -5.409 1.00 94.56 523 VAL A CA 1
ATOM 4113 C C . VAL A 1 523 ? 13.848 -8.332 -3.988 1.00 94.56 523 VAL A C 1
ATOM 4115 O O . VAL A 1 523 ? 12.841 -7.666 -3.740 1.00 94.56 523 VAL A O 1
ATOM 4118 N N . SER A 1 524 ? 14.753 -8.626 -3.052 1.00 93.88 524 SER A N 1
ATOM 4119 C CA . SER A 1 524 ? 14.614 -8.188 -1.661 1.00 93.88 524 SER A CA 1
ATOM 4120 C C . SER A 1 524 ? 14.725 -6.671 -1.518 1.00 93.88 524 SER A C 1
ATOM 4122 O O . SER A 1 524 ? 13.990 -6.085 -0.729 1.00 93.88 524 SER A O 1
ATOM 4124 N N . MET A 1 525 ? 15.604 -6.034 -2.296 1.00 93.69 525 MET A N 1
ATOM 4125 C CA . MET A 1 525 ? 15.762 -4.577 -2.320 1.00 93.69 525 MET A CA 1
ATOM 4126 C C . MET A 1 525 ? 14.567 -3.874 -2.976 1.00 93.69 525 MET A C 1
ATOM 4128 O O . MET A 1 525 ? 14.116 -2.865 -2.446 1.00 93.69 525 MET A O 1
ATOM 4132 N N . LEU A 1 526 ? 14.017 -4.426 -4.066 1.00 92.38 526 LEU A N 1
ATOM 4133 C CA . LEU A 1 526 ? 12.805 -3.910 -4.726 1.00 92.38 526 LEU A CA 1
ATOM 4134 C C . LEU A 1 526 ? 11.551 -4.034 -3.849 1.00 92.38 526 LEU A C 1
ATOM 4136 O O . LEU A 1 526 ? 10.631 -3.233 -3.948 1.00 92.38 526 LEU A O 1
ATOM 4140 N N . SER A 1 527 ? 11.509 -5.032 -2.963 1.00 89.06 527 SER A N 1
ATOM 4141 C CA . SER A 1 527 ? 10.374 -5.255 -2.055 1.00 89.06 527 SER A CA 1
ATOM 4142 C C . SER A 1 527 ? 10.319 -4.266 -0.880 1.00 89.06 527 SER A C 1
ATOM 4144 O O . SER A 1 527 ? 9.403 -4.331 -0.052 1.00 89.06 527 SER A O 1
ATOM 4146 N N . VAL A 1 528 ? 11.309 -3.379 -0.757 1.00 86.88 528 VAL A N 1
ATOM 4147 C CA . VAL A 1 528 ? 11.379 -2.342 0.276 1.00 86.88 528 VAL A CA 1
ATOM 4148 C C . VAL A 1 528 ? 11.213 -0.967 -0.370 1.00 86.88 528 VAL A C 1
ATOM 4150 O O . VAL A 1 528 ? 11.530 -0.764 -1.534 1.00 86.88 528 VAL A O 1
ATOM 4153 N N . GLN A 1 529 ? 10.709 -0.004 0.403 1.00 75.75 529 GLN A N 1
ATOM 4154 C CA . GLN A 1 529 ? 10.670 1.398 -0.011 1.00 75.75 529 GLN A CA 1
ATOM 4155 C C . GLN A 1 529 ? 12.072 1.923 -0.355 1.00 75.75 529 GLN A C 1
ATOM 4157 O O . GLN A 1 529 ? 13.082 1.369 0.085 1.00 75.75 529 GLN A O 1
ATOM 4162 N N . ASN A 1 530 ? 12.115 3.023 -1.112 1.00 80.56 530 ASN A N 1
ATOM 4163 C CA . ASN A 1 530 ? 13.349 3.622 -1.610 1.00 80.56 530 ASN A CA 1
ATOM 4164 C C . ASN A 1 530 ? 14.428 3.735 -0.514 1.00 80.56 530 ASN A C 1
ATOM 4166 O O . ASN A 1 530 ? 14.234 4.349 0.535 1.00 80.56 530 ASN A O 1
ATOM 4170 N N . VAL A 1 531 ? 15.572 3.104 -0.777 1.00 86.69 531 VAL A N 1
ATOM 4171 C CA . VAL A 1 531 ? 16.676 2.926 0.175 1.00 86.69 531 VAL A CA 1
ATOM 4172 C C . VAL A 1 531 ? 17.501 4.205 0.343 1.00 86.69 531 VAL A C 1
ATOM 4174 O O . VAL A 1 531 ? 18.134 4.405 1.385 1.00 86.69 531 VAL A O 1
ATOM 4177 N N . PHE A 1 532 ? 17.489 5.078 -0.665 1.00 88.69 532 PHE A N 1
ATOM 4178 C CA . PHE A 1 532 ? 18.249 6.322 -0.664 1.00 88.69 532 PHE A CA 1
ATOM 4179 C C . PHE A 1 532 ? 17.495 7.429 0.076 1.00 88.69 532 PHE A C 1
ATOM 4181 O O . PHE A 1 532 ? 16.330 7.706 -0.203 1.00 88.69 532 PHE A O 1
ATOM 4188 N N . TYR A 1 533 ? 18.186 8.101 0.991 1.00 84.31 533 TYR A N 1
ATOM 4189 C CA . TYR A 1 533 ? 17.698 9.287 1.682 1.00 84.31 533 TYR A CA 1
ATOM 4190 C C . TYR A 1 533 ? 18.297 10.542 1.039 1.00 84.31 533 TYR A C 1
ATOM 4192 O O . TYR A 1 533 ? 19.508 10.641 0.870 1.00 84.31 533 TYR A O 1
ATOM 4200 N N . ARG A 1 534 ? 17.461 11.513 0.664 1.00 84.81 534 ARG A N 1
ATOM 4201 C CA . ARG A 1 534 ? 17.901 12.741 -0.017 1.00 84.81 534 ARG A CA 1
ATOM 4202 C C . ARG A 1 534 ? 17.393 13.980 0.733 1.00 84.81 534 ARG A C 1
ATOM 4204 O O . ARG A 1 534 ? 16.373 14.541 0.342 1.00 84.81 534 ARG A O 1
ATOM 4211 N N . PRO A 1 535 ? 18.058 14.392 1.828 1.00 81.12 535 PRO A N 1
ATOM 4212 C CA . PRO A 1 535 ? 17.659 15.574 2.596 1.00 81.12 535 PRO A CA 1
ATOM 4213 C C . PRO A 1 535 ? 17.856 16.862 1.782 1.00 81.12 535 PRO A C 1
ATOM 4215 O O . PRO A 1 535 ? 18.865 16.982 1.081 1.00 81.12 535 PRO A O 1
ATOM 4218 N N . LYS A 1 536 ? 16.928 17.828 1.901 1.00 78.00 536 LYS A N 1
ATOM 4219 C CA . LYS A 1 536 ? 16.943 19.103 1.149 1.00 78.00 536 LYS A CA 1
ATOM 4220 C C . LYS A 1 536 ? 18.259 19.881 1.325 1.00 78.00 536 LYS A C 1
ATOM 4222 O O . LYS A 1 536 ? 18.838 20.318 0.336 1.00 78.00 536 LYS A O 1
ATOM 4227 N N . ASP A 1 537 ? 18.803 19.928 2.539 1.00 84.25 537 ASP A N 1
ATOM 4228 C CA . ASP A 1 537 ? 20.019 20.706 2.836 1.00 84.25 537 ASP A CA 1
ATOM 4229 C C . ASP A 1 537 ? 21.310 20.082 2.284 1.00 84.25 537 ASP A C 1
ATOM 4231 O O . ASP A 1 537 ? 22.319 20.761 2.107 1.00 84.25 537 ASP A O 1
ATOM 4235 N N . LYS A 1 538 ? 21.316 18.762 2.041 1.00 87.81 538 LYS A N 1
ATOM 4236 C CA . LYS A 1 538 ? 22.520 18.002 1.649 1.00 87.81 538 LYS A CA 1
ATOM 4237 C C . LYS A 1 538 ? 22.319 17.207 0.359 1.00 87.81 538 LYS A C 1
ATOM 4239 O O . LYS A 1 538 ? 22.967 16.177 0.172 1.00 87.81 538 LYS A O 1
ATOM 4244 N N . GLN A 1 539 ? 21.458 17.686 -0.543 1.00 86.94 539 GLN A N 1
ATOM 4245 C CA . GLN A 1 539 ? 21.133 16.996 -1.799 1.00 86.94 539 GLN A CA 1
ATOM 4246 C C . GLN A 1 539 ? 22.379 16.674 -2.632 1.00 86.94 539 GLN A C 1
ATOM 4248 O O . GLN A 1 539 ? 22.584 15.519 -2.989 1.00 86.94 539 GLN A O 1
ATOM 4253 N N . ALA A 1 540 ? 23.257 17.656 -2.866 1.00 90.19 540 ALA A N 1
ATOM 4254 C CA . ALA A 1 540 ? 24.462 17.461 -3.675 1.00 90.19 540 ALA A CA 1
ATOM 4255 C C . ALA A 1 540 ? 25.412 16.402 -3.085 1.00 90.19 540 ALA A C 1
ATOM 4257 O O . ALA A 1 540 ? 25.986 15.594 -3.816 1.00 90.19 540 ALA A O 1
ATOM 4258 N N . LEU A 1 541 ? 25.550 16.365 -1.755 1.00 91.44 541 LEU A N 1
ATOM 4259 C CA . LEU A 1 541 ? 26.375 15.371 -1.071 1.00 91.44 541 LEU A CA 1
ATOM 4260 C C . LEU A 1 541 ? 25.741 13.973 -1.138 1.00 91.44 541 LEU A C 1
ATOM 4262 O O . LEU A 1 541 ? 26.448 12.994 -1.378 1.00 91.44 541 LEU A O 1
ATOM 4266 N N . ALA A 1 542 ? 24.421 13.876 -0.961 1.00 88.69 542 ALA A N 1
ATOM 4267 C CA . ALA A 1 542 ? 23.688 12.621 -1.105 1.00 88.69 542 ALA A CA 1
ATOM 4268 C C . ALA A 1 542 ? 23.804 12.069 -2.536 1.00 88.69 542 ALA A C 1
ATOM 4270 O O . ALA A 1 542 ? 24.113 10.891 -2.715 1.00 88.69 542 ALA A O 1
ATOM 4271 N N . ASP A 1 543 ? 23.665 12.928 -3.548 1.00 89.06 543 ASP A N 1
ATOM 4272 C CA . ASP A 1 543 ? 23.792 12.558 -4.961 1.00 89.06 543 ASP A CA 1
ATOM 4273 C C . ASP A 1 543 ? 25.235 12.121 -5.295 1.00 89.06 543 ASP A C 1
ATOM 4275 O O . ASP A 1 543 ? 25.436 11.110 -5.971 1.00 89.06 543 ASP A O 1
ATOM 4279 N N . GLN A 1 544 ? 26.253 12.789 -4.734 1.00 90.62 544 GLN A N 1
ATOM 4280 C CA . GLN A 1 544 ? 27.657 12.376 -4.869 1.00 90.62 544 GLN A CA 1
ATOM 4281 C C . GLN A 1 544 ? 27.921 10.999 -4.240 1.00 90.62 544 GLN A C 1
ATOM 4283 O O . GLN A 1 544 ? 28.642 10.179 -4.813 1.00 90.62 544 GLN A O 1
ATOM 4288 N N . LYS A 1 545 ? 27.364 10.726 -3.053 1.00 91.69 545 LYS A N 1
ATOM 4289 C CA . LYS A 1 545 ? 27.496 9.421 -2.386 1.00 91.69 545 LYS A CA 1
ATOM 4290 C C . LYS A 1 545 ? 26.772 8.331 -3.165 1.00 91.69 545 LYS A C 1
ATOM 4292 O O . LYS A 1 545 ? 27.343 7.264 -3.371 1.00 91.69 545 LYS A O 1
ATOM 4297 N N . LYS A 1 546 ? 25.572 8.624 -3.664 1.00 89.94 546 LYS A N 1
ATOM 4298 C CA . LYS A 1 546 ? 24.788 7.717 -4.502 1.00 89.94 546 LYS A CA 1
ATOM 4299 C C . LYS A 1 546 ? 25.512 7.362 -5.805 1.00 89.94 546 LYS A C 1
ATOM 4301 O O . LYS A 1 546 ? 25.572 6.185 -6.158 1.00 89.94 546 LYS A O 1
ATOM 4306 N N . ALA A 1 547 ? 26.145 8.341 -6.453 1.00 90.06 547 ALA A N 1
ATOM 4307 C CA . ALA A 1 547 ? 26.900 8.139 -7.690 1.00 90.06 547 ALA A CA 1
ATOM 4308 C C . ALA A 1 547 ? 28.033 7.106 -7.557 1.00 90.06 547 ALA A C 1
ATOM 4310 O O . ALA A 1 547 ? 28.360 6.437 -8.533 1.00 90.06 547 ALA A O 1
ATOM 4311 N N . LYS A 1 548 ? 28.590 6.905 -6.352 1.00 91.38 548 LYS A N 1
ATOM 4312 C CA . LYS A 1 548 ? 29.617 5.875 -6.094 1.00 91.38 548 LYS A CA 1
ATOM 4313 C C . LYS A 1 548 ? 29.103 4.446 -6.269 1.00 91.38 548 LYS A C 1
ATOM 4315 O O . LYS A 1 548 ? 29.900 3.544 -6.499 1.00 91.38 548 LYS A O 1
ATOM 4320 N N . PHE A 1 549 ? 27.795 4.238 -6.130 1.00 91.56 549 PHE A N 1
ATOM 4321 C CA . PHE A 1 549 ? 27.170 2.922 -6.253 1.00 91.56 549 PHE A CA 1
ATOM 4322 C C . PHE A 1 549 ? 26.595 2.663 -7.645 1.00 91.56 549 PHE A C 1
ATOM 4324 O O . PHE A 1 549 ? 26.253 1.518 -7.942 1.00 91.56 549 PHE A O 1
ATOM 4331 N N . HIS A 1 550 ? 26.479 3.700 -8.482 1.00 91.25 550 HIS A N 1
ATOM 4332 C CA . HIS A 1 550 ? 25.868 3.600 -9.802 1.00 91.25 550 HIS A CA 1
ATOM 4333 C C . HIS A 1 550 ? 26.573 2.548 -10.654 1.00 91.25 550 HIS A C 1
ATOM 4335 O O . HIS A 1 550 ? 27.776 2.628 -10.902 1.00 91.25 550 HIS A O 1
ATOM 4341 N N . GLN A 1 551 ? 25.793 1.577 -11.121 1.00 91.06 551 GLN A N 1
ATOM 4342 C CA . GLN A 1 551 ? 26.245 0.590 -12.088 1.00 91.06 551 GLN A CA 1
ATOM 4343 C C . GLN A 1 551 ? 25.821 1.015 -13.499 1.00 91.06 551 GLN A C 1
ATOM 4345 O O . GLN A 1 551 ? 24.660 1.387 -13.704 1.00 91.06 551 GLN A O 1
ATOM 4350 N N . PRO A 1 552 ? 26.735 0.974 -14.485 1.00 88.56 552 PRO A N 1
ATOM 4351 C CA . PRO A 1 552 ? 26.459 1.422 -15.847 1.00 88.56 552 PRO A CA 1
ATOM 4352 C C . PRO A 1 552 ? 25.396 0.577 -16.568 1.00 88.56 552 PRO A C 1
ATOM 4354 O O . PRO A 1 552 ? 24.828 1.039 -17.561 1.00 88.56 552 PRO A O 1
ATOM 4357 N N . GLU A 1 553 ? 25.145 -0.644 -16.101 1.00 89.69 553 GLU A N 1
ATOM 4358 C CA . GLU A 1 553 ? 24.168 -1.590 -16.639 1.00 89.69 553 GLU A CA 1
ATOM 4359 C C . GLU A 1 553 ? 22.727 -1.291 -16.195 1.00 89.69 553 GLU A C 1
ATOM 4361 O O . GLU A 1 553 ? 21.793 -1.613 -16.939 1.00 89.69 553 GLU A O 1
ATOM 4366 N N . GLY A 1 554 ? 22.525 -0.681 -15.018 1.00 91.81 554 GLY A N 1
ATOM 4367 C CA . GLY A 1 554 ? 21.194 -0.310 -14.534 1.00 91.81 554 GLY A CA 1
ATOM 4368 C C . GLY A 1 554 ? 21.031 -0.119 -13.024 1.00 91.81 554 GLY A C 1
ATOM 4369 O O . GLY A 1 554 ? 21.905 -0.418 -12.205 1.00 91.81 554 GLY A O 1
ATOM 4370 N N . ASP A 1 555 ? 19.840 0.344 -12.653 1.00 92.31 555 ASP A N 1
ATOM 4371 C CA . ASP A 1 555 ? 19.444 0.627 -11.271 1.00 92.31 555 ASP A CA 1
ATOM 4372 C C . ASP A 1 555 ? 19.301 -0.644 -10.428 1.00 92.31 555 ASP A C 1
ATOM 4374 O O . ASP A 1 555 ? 19.712 -0.664 -9.270 1.00 92.31 555 ASP A O 1
ATOM 4378 N N . HIS A 1 556 ? 18.807 -1.741 -11.009 1.00 93.75 556 HIS A N 1
ATOM 4379 C CA . HIS A 1 556 ? 18.712 -3.032 -10.318 1.00 93.75 556 HIS A CA 1
ATOM 4380 C C . HIS A 1 556 ? 20.080 -3.506 -9.802 1.00 93.75 556 HIS A C 1
ATOM 4382 O O . HIS A 1 556 ? 20.218 -3.945 -8.660 1.00 93.75 556 HIS A O 1
ATOM 4388 N N . LEU A 1 557 ? 21.121 -3.355 -10.624 1.00 93.56 557 LEU A N 1
ATOM 4389 C CA . LEU A 1 557 ? 22.498 -3.687 -10.254 1.00 93.56 557 LEU A CA 1
ATOM 4390 C C . LEU A 1 557 ? 23.099 -2.655 -9.291 1.00 93.56 557 LEU A C 1
ATOM 4392 O O . LEU A 1 557 ? 23.916 -3.009 -8.442 1.00 93.56 557 LEU A O 1
ATOM 4396 N N . THR A 1 558 ? 22.647 -1.401 -9.350 1.00 93.69 558 THR A N 1
ATOM 4397 C CA . THR A 1 558 ? 22.984 -0.378 -8.349 1.00 93.69 558 THR A CA 1
ATOM 4398 C C . THR A 1 558 ? 22.462 -0.773 -6.962 1.00 93.69 558 THR A C 1
ATOM 4400 O O . THR A 1 558 ? 23.207 -0.698 -5.984 1.00 93.69 558 THR A O 1
ATOM 4403 N N . LEU A 1 559 ? 21.228 -1.285 -6.856 1.00 93.62 559 LEU A N 1
ATOM 4404 C CA . LEU A 1 559 ? 20.680 -1.805 -5.593 1.00 93.62 559 LEU A CA 1
ATOM 4405 C C . LEU A 1 559 ? 21.494 -2.996 -5.059 1.00 93.62 559 LEU A C 1
ATOM 4407 O O . LEU A 1 559 ? 21.781 -3.062 -3.861 1.00 93.62 559 LEU A O 1
ATOM 4411 N N . LEU A 1 560 ? 21.926 -3.899 -5.945 1.00 93.94 560 LEU A N 1
ATOM 4412 C CA . LEU A 1 560 ? 22.823 -5.003 -5.593 1.00 93.94 560 LEU A CA 1
ATOM 4413 C C . LEU A 1 560 ? 24.169 -4.493 -5.050 1.00 93.94 560 LEU A C 1
ATOM 4415 O O . LEU A 1 560 ? 24.643 -4.976 -4.020 1.00 93.94 560 LEU A O 1
ATOM 4419 N N . ALA A 1 561 ? 24.771 -3.497 -5.707 1.00 93.69 561 ALA A N 1
ATOM 4420 C CA . ALA A 1 561 ? 26.036 -2.898 -5.285 1.00 93.69 561 ALA A CA 1
ATOM 4421 C C . ALA A 1 561 ? 25.928 -2.235 -3.902 1.00 93.69 561 ALA A C 1
ATOM 4423 O O . ALA A 1 561 ? 26.829 -2.399 -3.073 1.00 93.69 561 ALA A O 1
ATOM 4424 N N . VAL A 1 562 ? 24.813 -1.550 -3.622 1.00 94.38 562 VAL A N 1
ATOM 4425 C CA . VAL A 1 562 ? 24.529 -0.957 -2.306 1.00 94.38 562 VAL A CA 1
ATOM 4426 C C . VAL A 1 562 ? 24.449 -2.036 -1.226 1.00 94.38 562 VAL A C 1
ATOM 4428 O O . VAL A 1 562 ? 25.134 -1.932 -0.206 1.00 94.38 562 VAL A O 1
ATOM 4431 N N . TYR A 1 563 ? 23.666 -3.095 -1.451 1.00 94.31 563 TYR A N 1
ATOM 4432 C CA . TYR A 1 563 ? 23.506 -4.171 -0.470 1.00 94.31 563 TYR A CA 1
ATOM 4433 C C . TYR A 1 563 ? 24.822 -4.917 -0.210 1.00 94.31 563 TYR A C 1
ATOM 4435 O O . TYR A 1 563 ? 25.186 -5.158 0.942 1.00 94.31 563 TYR A O 1
ATOM 4443 N N . ASN A 1 564 ? 25.580 -5.233 -1.264 1.00 93.12 564 ASN A N 1
ATOM 4444 C CA . ASN A 1 564 ? 26.884 -5.885 -1.136 1.00 93.12 564 ASN A CA 1
ATOM 4445 C C . ASN A 1 564 ? 27.904 -4.987 -0.424 1.00 93.12 564 ASN A C 1
ATOM 4447 O O . ASN A 1 564 ? 28.650 -5.467 0.429 1.00 93.12 564 ASN A O 1
ATOM 4451 N N . SER A 1 565 ? 27.900 -3.679 -0.698 1.00 93.75 565 SER A N 1
ATOM 4452 C CA . SER A 1 565 ? 28.751 -2.724 0.025 1.00 93.75 565 SER A CA 1
ATOM 4453 C C . SER A 1 565 ? 28.401 -2.667 1.513 1.00 93.75 565 SER A C 1
ATOM 4455 O O . SER A 1 565 ? 29.296 -2.645 2.358 1.00 93.75 565 SER A O 1
ATOM 4457 N N . TRP A 1 566 ? 27.114 -2.713 1.854 1.00 94.25 566 TRP A N 1
ATOM 4458 C CA . TRP A 1 566 ? 26.667 -2.755 3.246 1.00 94.25 566 TRP A CA 1
ATOM 4459 C C . TRP A 1 566 ? 27.055 -4.067 3.948 1.00 94.25 566 TRP A C 1
ATOM 4461 O O . TRP A 1 566 ? 27.557 -4.044 5.076 1.00 94.25 566 TRP A O 1
ATOM 4471 N N . LYS A 1 567 ? 26.902 -5.206 3.256 1.00 92.69 567 LYS A N 1
ATOM 4472 C CA . LYS A 1 567 ? 27.329 -6.537 3.723 1.00 92.69 567 LYS A CA 1
ATOM 4473 C C . LYS A 1 567 ? 28.836 -6.577 3.998 1.00 92.69 567 LYS A C 1
ATOM 4475 O O . LYS A 1 567 ? 29.247 -7.047 5.056 1.00 92.69 567 LYS A O 1
ATOM 4480 N N . ASN A 1 568 ? 29.652 -6.024 3.098 1.00 93.31 568 ASN A N 1
ATOM 4481 C CA . ASN A 1 568 ? 31.111 -5.964 3.250 1.00 93.31 568 ASN A CA 1
ATOM 4482 C C . ASN A 1 568 ? 31.543 -5.089 4.439 1.00 93.31 568 ASN A C 1
ATOM 4484 O O . ASN A 1 568 ? 32.522 -5.401 5.111 1.00 93.31 568 ASN A O 1
ATOM 4488 N N . ASN A 1 569 ? 30.771 -4.048 4.761 1.00 93.12 569 ASN A N 1
ATOM 4489 C CA . ASN A 1 569 ? 30.971 -3.200 5.940 1.00 93.12 569 ASN A CA 1
ATOM 4490 C C . ASN A 1 569 ? 30.274 -3.743 7.205 1.00 93.12 569 ASN A C 1
ATOM 4492 O O . ASN A 1 569 ? 29.913 -2.976 8.100 1.00 93.12 569 ASN A O 1
ATOM 4496 N N . LYS A 1 570 ? 30.073 -5.067 7.285 1.00 91.56 570 LYS A N 1
ATOM 4497 C CA . LYS A 1 570 ? 29.518 -5.785 8.449 1.00 91.56 570 LYS A CA 1
ATOM 4498 C C . LYS A 1 570 ? 28.167 -5.240 8.933 1.00 91.56 570 LYS A C 1
ATOM 4500 O O . LYS A 1 570 ? 27.904 -5.227 10.132 1.00 91.56 570 LYS A O 1
ATOM 4505 N N . PHE A 1 571 ? 27.313 -4.791 8.013 1.00 91.00 571 PHE A N 1
ATOM 4506 C CA . PHE A 1 571 ? 25.974 -4.276 8.325 1.00 91.00 571 PHE A CA 1
ATOM 4507 C C . PHE A 1 571 ? 25.966 -3.042 9.254 1.00 91.00 571 PHE A C 1
ATOM 4509 O O . PHE A 1 571 ? 25.031 -2.828 10.028 1.00 91.00 571 PHE A O 1
ATOM 4516 N N . SER A 1 572 ? 27.011 -2.212 9.178 1.00 90.06 572 SER A N 1
ATOM 4517 C CA . SER A 1 572 ? 27.209 -1.042 10.042 1.00 90.06 572 SER A CA 1
ATOM 4518 C C . SER A 1 572 ? 26.138 0.046 9.851 1.00 90.06 572 SER A C 1
ATOM 4520 O O . SER A 1 572 ? 25.878 0.492 8.733 1.00 90.06 572 SER A O 1
ATOM 4522 N N . ASN A 1 573 ? 25.545 0.512 10.959 1.00 88.50 573 ASN A N 1
ATOM 4523 C CA . ASN A 1 573 ? 24.619 1.652 10.975 1.00 88.50 573 ASN A CA 1
ATOM 4524 C C . ASN A 1 573 ? 25.319 2.993 10.653 1.00 88.50 573 ASN A C 1
ATOM 4526 O O . ASN A 1 573 ? 24.785 3.731 9.823 1.00 88.50 573 ASN A O 1
ATOM 4530 N N . PRO A 1 574 ? 26.497 3.317 11.236 1.00 91.12 574 PRO A N 1
ATOM 4531 C CA . PRO A 1 574 ? 27.264 4.506 10.852 1.00 91.12 574 PRO A CA 1
ATOM 4532 C C . PRO A 1 574 ? 27.538 4.599 9.348 1.00 91.12 574 PRO A C 1
ATOM 4534 O O . PRO A 1 574 ? 27.342 5.653 8.750 1.00 91.12 574 PRO A O 1
ATOM 4537 N N . TRP A 1 575 ? 27.885 3.474 8.711 1.00 92.44 575 TRP A N 1
ATOM 4538 C CA . TRP A 1 575 ? 28.131 3.432 7.267 1.00 92.44 575 TRP A CA 1
ATOM 4539 C C . TRP A 1 575 ? 26.892 3.832 6.455 1.00 92.44 575 TRP A C 1
ATOM 4541 O O . TRP A 1 575 ? 27.006 4.555 5.464 1.00 92.44 575 TRP A O 1
ATOM 4551 N N . CYS A 1 576 ? 25.701 3.397 6.877 1.00 89.56 576 CYS A N 1
ATOM 4552 C CA . CYS A 1 576 ? 24.450 3.798 6.237 1.00 89.56 576 CYS A CA 1
ATOM 4553 C C . CYS A 1 576 ? 24.232 5.312 6.343 1.00 89.56 576 CYS A C 1
ATOM 4555 O O . CYS A 1 576 ? 23.902 5.951 5.346 1.00 89.56 576 CYS A O 1
ATOM 4557 N N . TYR A 1 577 ? 24.475 5.894 7.521 1.00 87.06 577 TYR A N 1
ATOM 4558 C CA . TYR A 1 577 ? 24.312 7.331 7.747 1.00 87.06 577 TYR A CA 1
ATOM 4559 C C . TYR A 1 577 ? 25.277 8.166 6.888 1.00 87.06 577 TYR A C 1
ATOM 4561 O O . TYR A 1 577 ? 24.857 9.101 6.211 1.00 87.06 577 TYR A O 1
ATOM 4569 N N . GLU A 1 578 ? 26.553 7.776 6.820 1.00 89.56 578 GLU A N 1
ATOM 4570 C CA . GLU A 1 578 ? 27.579 8.455 6.010 1.00 89.56 578 GLU A CA 1
ATOM 4571 C C . GLU A 1 578 ? 27.330 8.409 4.494 1.00 89.56 578 GLU A C 1
ATOM 4573 O O . GLU A 1 578 ? 27.876 9.230 3.742 1.00 89.56 578 GLU A O 1
ATOM 4578 N N . ASN A 1 579 ? 26.556 7.425 4.032 1.00 90.75 579 ASN A N 1
ATOM 4579 C CA . ASN A 1 579 ? 26.211 7.227 2.625 1.00 90.75 579 ASN A CA 1
ATOM 4580 C C . ASN A 1 579 ? 24.761 7.611 2.304 1.00 90.75 579 ASN A C 1
ATOM 4582 O O . ASN A 1 579 ? 24.320 7.368 1.184 1.00 90.75 579 ASN A O 1
ATOM 4586 N N . PHE A 1 580 ? 24.041 8.233 3.246 1.00 89.31 580 PHE A N 1
ATOM 4587 C CA . PHE A 1 580 ? 22.639 8.631 3.084 1.00 89.31 580 PHE A CA 1
ATOM 4588 C C . PHE A 1 580 ? 21.719 7.461 2.699 1.00 89.31 580 PHE A C 1
ATOM 4590 O O . PHE A 1 580 ? 20.834 7.575 1.852 1.00 89.31 580 PHE A O 1
ATOM 4597 N N . ILE A 1 581 ? 21.934 6.312 3.332 1.00 89.69 581 ILE A N 1
ATOM 4598 C CA . ILE A 1 581 ? 21.139 5.104 3.142 1.00 89.69 581 ILE A CA 1
ATOM 4599 C C . ILE A 1 581 ? 20.307 4.835 4.396 1.00 89.69 581 ILE A C 1
ATOM 4601 O O . ILE A 1 581 ? 20.788 4.922 5.527 1.00 89.69 581 ILE A O 1
ATOM 4605 N N . GLN A 1 582 ? 19.045 4.461 4.206 1.00 85.81 582 GLN A N 1
ATOM 4606 C CA . GLN A 1 582 ? 18.155 4.113 5.308 1.00 85.81 582 GLN A CA 1
ATOM 4607 C C . GLN A 1 582 ? 18.481 2.717 5.863 1.00 85.81 582 GLN A C 1
ATOM 4609 O O . GLN A 1 582 ? 18.125 1.691 5.279 1.00 85.81 582 GLN A O 1
ATOM 4614 N N . ALA A 1 583 ? 19.116 2.665 7.040 1.00 86.31 583 ALA A N 1
ATOM 4615 C CA . ALA A 1 583 ? 19.515 1.407 7.684 1.00 86.31 583 ALA A CA 1
ATOM 4616 C C . ALA A 1 583 ? 18.331 0.458 7.951 1.00 86.31 583 ALA A C 1
ATOM 4618 O O . ALA A 1 583 ? 18.462 -0.758 7.818 1.00 86.31 583 ALA A O 1
ATOM 4619 N N . ARG A 1 584 ? 17.155 1.003 8.287 1.00 82.50 584 ARG A N 1
ATOM 4620 C CA . ARG A 1 584 ? 15.930 0.217 8.493 1.00 82.50 584 ARG A CA 1
ATOM 4621 C C . ARG A 1 584 ? 15.501 -0.521 7.228 1.00 82.50 584 ARG A C 1
ATOM 4623 O O . ARG A 1 584 ? 15.170 -1.701 7.300 1.00 82.50 584 ARG A O 1
ATOM 4630 N N . SER A 1 585 ? 15.515 0.170 6.093 1.00 87.12 585 SER A N 1
ATOM 4631 C CA . SER A 1 585 ? 15.126 -0.391 4.800 1.00 87.12 585 SER A CA 1
ATOM 4632 C C . SER A 1 585 ? 16.067 -1.527 4.397 1.00 87.12 585 SER A C 1
ATOM 4634 O O . SER A 1 585 ? 15.607 -2.593 3.997 1.00 87.12 585 SER A O 1
ATOM 4636 N N . LEU A 1 586 ? 17.375 -1.367 4.627 1.00 90.19 586 LEU A N 1
ATOM 4637 C CA . LEU A 1 586 ? 18.360 -2.425 4.385 1.00 90.19 586 LEU A CA 1
ATOM 4638 C C . LEU A 1 586 ? 18.210 -3.640 5.310 1.00 90.19 586 LEU A C 1
ATOM 4640 O O . LEU A 1 586 ? 18.274 -4.772 4.834 1.00 90.19 586 LEU A O 1
ATOM 4644 N N . ARG A 1 587 ? 17.970 -3.434 6.613 1.00 88.62 587 ARG A N 1
ATOM 4645 C CA . ARG A 1 587 ? 17.678 -4.545 7.542 1.00 88.62 587 ARG A CA 1
ATOM 4646 C C . ARG A 1 587 ? 16.433 -5.310 7.108 1.00 88.62 587 ARG A C 1
ATOM 4648 O O . ARG A 1 587 ? 16.470 -6.528 7.000 1.00 88.62 587 ARG A O 1
ATOM 4655 N N . ARG A 1 588 ? 15.374 -4.591 6.733 1.00 85.44 588 ARG A N 1
ATOM 4656 C CA . ARG A 1 588 ? 14.160 -5.210 6.197 1.00 85.44 588 ARG A CA 1
ATOM 4657 C C . ARG A 1 588 ? 14.435 -5.993 4.912 1.00 85.44 588 ARG A C 1
ATOM 4659 O O . ARG A 1 588 ? 13.935 -7.103 4.774 1.00 85.44 588 ARG A O 1
ATOM 4666 N N . ALA A 1 589 ? 15.247 -5.460 3.999 1.00 91.25 589 ALA A N 1
ATOM 4667 C CA . ALA A 1 589 ? 15.661 -6.184 2.798 1.00 91.25 589 ALA A CA 1
ATOM 4668 C C . ALA A 1 589 ? 16.443 -7.461 3.155 1.00 91.25 589 ALA A C 1
ATOM 4670 O O . ALA A 1 589 ? 16.215 -8.506 2.554 1.00 91.25 589 ALA A O 1
ATOM 4671 N N . GLN A 1 590 ? 17.312 -7.419 4.169 1.00 91.44 590 GLN A N 1
ATOM 4672 C CA . GLN A 1 590 ? 18.022 -8.600 4.669 1.00 91.44 590 GLN A CA 1
ATOM 4673 C C . GLN A 1 590 ? 17.063 -9.662 5.229 1.00 91.44 590 GLN A C 1
ATOM 4675 O O . GLN A 1 590 ? 17.250 -10.848 4.952 1.00 91.44 590 GLN A O 1
ATOM 4680 N N . ASP A 1 591 ? 16.041 -9.263 5.984 1.00 88.69 591 ASP A N 1
ATOM 4681 C CA . ASP A 1 591 ? 15.057 -10.194 6.546 1.00 88.69 591 ASP A CA 1
ATOM 4682 C C . ASP A 1 591 ? 14.184 -10.818 5.449 1.00 88.69 591 ASP A C 1
ATOM 4684 O O . ASP A 1 591 ? 14.021 -12.040 5.414 1.00 88.69 591 ASP A O 1
ATOM 4688 N N . ILE A 1 592 ? 13.740 -10.018 4.470 1.00 90.31 592 ILE A N 1
ATOM 4689 C CA . ILE A 1 592 ? 13.064 -10.512 3.257 1.00 90.31 592 ILE A CA 1
ATOM 4690 C C . ILE A 1 592 ? 13.950 -11.528 2.536 1.00 90.31 592 ILE A C 1
ATOM 4692 O O . ILE A 1 592 ? 13.494 -12.623 2.207 1.00 90.31 592 ILE A O 1
ATOM 4696 N N . ARG A 1 593 ? 15.235 -11.207 2.352 1.00 93.06 593 ARG A N 1
ATOM 4697 C CA . ARG A 1 593 ? 16.202 -12.080 1.684 1.00 93.06 593 ARG A CA 1
ATOM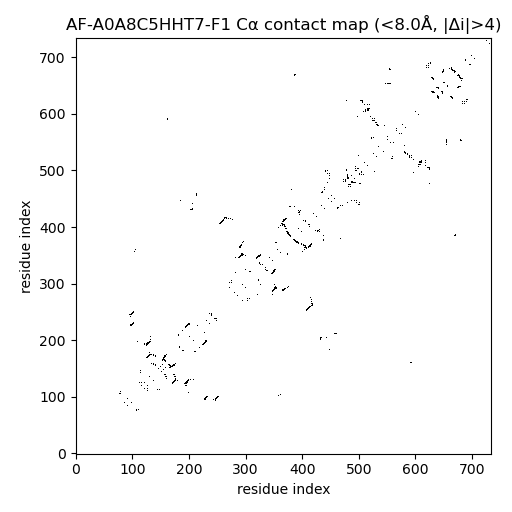 4698 C C . ARG A 1 593 ? 16.355 -13.421 2.398 1.00 93.06 593 ARG A C 1
ATOM 4700 O O . ARG A 1 593 ? 16.383 -14.455 1.735 1.00 93.06 593 ARG A O 1
ATOM 4707 N N . LYS A 1 594 ? 16.456 -13.422 3.734 1.00 91.38 594 LYS A N 1
ATOM 4708 C CA . LYS A 1 594 ? 16.535 -14.651 4.550 1.00 91.38 594 LYS A CA 1
ATOM 4709 C C . LYS A 1 594 ? 15.278 -15.505 4.399 1.00 91.38 594 LYS A C 1
ATOM 4711 O O . LYS A 1 594 ? 15.377 -16.721 4.283 1.00 91.38 594 LYS A O 1
ATOM 4716 N N . GLN A 1 595 ? 14.104 -14.884 4.365 1.00 87.06 595 GLN A N 1
ATOM 4717 C CA . GLN A 1 595 ? 12.859 -15.625 4.187 1.00 87.06 595 GLN A CA 1
ATOM 4718 C C . GLN A 1 595 ? 12.695 -16.194 2.783 1.00 87.06 595 GLN A C 1
ATOM 4720 O O . GLN A 1 595 ? 12.261 -17.334 2.635 1.00 87.06 595 GLN A O 1
ATOM 4725 N N . MET A 1 596 ? 13.040 -15.416 1.756 1.00 90.19 596 MET A N 1
ATOM 4726 C CA . MET A 1 596 ? 13.009 -15.897 0.377 1.00 90.19 596 MET A CA 1
ATOM 4727 C C . MET A 1 596 ? 13.982 -17.063 0.201 1.00 90.19 596 MET A C 1
ATOM 4729 O O . MET A 1 596 ? 13.600 -18.062 -0.399 1.00 90.19 596 MET A O 1
ATOM 4733 N N . LEU A 1 597 ? 15.168 -16.992 0.817 1.00 92.00 597 LEU A N 1
ATOM 4734 C CA . LEU A 1 597 ? 16.105 -18.114 0.887 1.00 92.00 597 LEU A CA 1
ATOM 4735 C C . LEU A 1 597 ? 15.453 -19.354 1.522 1.00 92.00 597 LEU A C 1
ATOM 4737 O O . LEU A 1 597 ? 15.454 -20.415 0.914 1.00 92.00 597 LEU A O 1
ATOM 4741 N N . GLY A 1 598 ? 14.785 -19.205 2.670 1.00 89.88 598 GLY A N 1
ATOM 4742 C CA . GLY A 1 598 ? 14.083 -20.319 3.319 1.00 89.88 598 GLY A CA 1
ATOM 4743 C C . GLY A 1 598 ? 12.913 -20.903 2.509 1.00 89.88 598 GLY A C 1
ATOM 4744 O O . GLY A 1 598 ? 12.564 -22.070 2.679 1.00 89.88 598 GLY A O 1
ATOM 4745 N N . ILE A 1 599 ? 12.277 -20.130 1.623 1.00 88.44 599 ILE A N 1
ATOM 4746 C CA . ILE A 1 599 ? 11.291 -20.660 0.660 1.00 88.44 599 ILE A CA 1
ATOM 4747 C C . ILE A 1 599 ? 12.012 -21.401 -0.475 1.00 88.44 599 ILE A C 1
ATOM 4749 O O . ILE A 1 599 ? 11.614 -22.509 -0.829 1.00 88.44 599 ILE A O 1
ATOM 4753 N N . MET A 1 600 ? 13.086 -20.825 -1.021 1.00 90.81 600 MET A N 1
ATOM 4754 C CA . MET A 1 600 ? 13.885 -21.444 -2.082 1.00 90.81 600 MET A CA 1
ATOM 4755 C C . MET A 1 600 ? 14.462 -22.798 -1.652 1.00 90.81 600 MET A C 1
ATOM 4757 O O . MET A 1 600 ? 14.308 -23.772 -2.389 1.00 90.81 600 MET A O 1
ATOM 4761 N N . ASP A 1 601 ? 15.005 -22.888 -0.437 1.00 90.31 601 ASP A N 1
ATOM 4762 C CA . ASP A 1 601 ? 15.550 -24.126 0.129 1.00 90.31 601 ASP A CA 1
ATOM 4763 C C . ASP A 1 601 ? 14.462 -25.203 0.276 1.00 90.31 601 ASP A C 1
ATOM 4765 O O . ASP A 1 601 ? 14.650 -26.348 -0.143 1.00 90.31 601 ASP A O 1
ATOM 4769 N N . ARG A 1 602 ? 13.272 -24.832 0.780 1.00 88.81 602 ARG A N 1
ATOM 4770 C CA . ARG A 1 602 ? 12.118 -25.748 0.887 1.00 88.81 602 ARG A CA 1
ATOM 4771 C C . ARG A 1 602 ? 11.679 -26.309 -0.465 1.00 88.81 602 ARG A C 1
ATOM 4773 O O . ARG A 1 602 ? 11.288 -27.472 -0.547 1.00 88.81 602 ARG A O 1
ATOM 4780 N N . HIS A 1 603 ? 11.772 -25.511 -1.526 1.00 86.38 603 HIS A N 1
ATOM 4781 C CA . HIS A 1 603 ? 11.423 -25.925 -2.888 1.00 86.38 603 HIS A CA 1
ATOM 4782 C C . HIS A 1 603 ? 12.608 -26.466 -3.705 1.00 86.38 603 HIS A C 1
ATOM 4784 O O . HIS A 1 603 ? 12.430 -26.733 -4.899 1.00 86.38 603 HIS A O 1
ATOM 4790 N N . LYS A 1 604 ? 13.777 -26.677 -3.079 1.00 88.31 604 LYS A N 1
ATOM 4791 C CA . LYS A 1 604 ? 15.007 -27.182 -3.719 1.00 88.31 604 LYS A CA 1
ATOM 4792 C C . LYS A 1 604 ? 15.440 -26.330 -4.920 1.00 88.31 604 LYS A C 1
ATOM 4794 O O . LYS A 1 604 ? 15.687 -26.848 -6.009 1.00 88.31 604 LYS A O 1
ATOM 4799 N N . LEU A 1 605 ? 15.442 -25.011 -4.742 1.00 88.19 605 LEU A N 1
ATOM 4800 C CA . LEU A 1 605 ? 15.930 -24.050 -5.727 1.00 88.19 605 LEU A CA 1
ATOM 4801 C C . LEU A 1 605 ? 17.359 -23.641 -5.370 1.00 88.19 605 LEU A C 1
ATOM 4803 O O . LEU A 1 605 ? 17.565 -22.898 -4.413 1.00 88.19 605 LEU A O 1
ATOM 4807 N N . ASP A 1 606 ? 18.328 -24.108 -6.155 1.00 87.69 606 ASP A N 1
ATOM 4808 C CA . ASP A 1 606 ? 19.743 -23.891 -5.862 1.00 87.69 606 ASP A CA 1
ATOM 4809 C C . ASP A 1 606 ? 20.132 -22.408 -5.937 1.00 87.69 606 ASP A C 1
ATOM 4811 O O . ASP A 1 606 ? 19.816 -21.681 -6.892 1.00 87.69 606 ASP A O 1
ATOM 4815 N N . VAL A 1 607 ? 20.862 -21.957 -4.917 1.00 90.62 607 VAL A N 1
ATOM 4816 C CA . VAL A 1 607 ? 21.390 -20.594 -4.838 1.00 90.62 607 VAL A CA 1
ATOM 4817 C C . VAL A 1 607 ? 22.818 -20.576 -5.363 1.00 90.62 607 VAL A C 1
ATOM 4819 O O . VAL A 1 607 ? 23.743 -21.053 -4.711 1.00 90.62 607 VAL A O 1
ATOM 4822 N N . VAL A 1 608 ? 22.985 -20.019 -6.561 1.00 92.38 608 VAL A N 1
ATOM 4823 C CA . VAL A 1 608 ? 24.250 -19.946 -7.293 1.00 92.38 608 VAL A CA 1
ATOM 4824 C C . VAL A 1 608 ? 24.539 -18.488 -7.629 1.00 92.38 608 VAL A C 1
ATOM 4826 O O . VAL A 1 608 ? 23.666 -17.770 -8.124 1.00 92.38 608 VAL A O 1
ATOM 4829 N N . SER A 1 609 ? 25.769 -18.054 -7.363 1.00 90.56 609 SER A N 1
ATOM 4830 C CA . SER A 1 609 ? 26.264 -16.737 -7.768 1.00 90.56 609 SER A CA 1
ATOM 4831 C C . SER A 1 609 ? 26.836 -16.783 -9.181 1.00 90.56 609 SER A C 1
ATOM 4833 O O . SER A 1 609 ? 27.581 -17.696 -9.547 1.00 90.56 609 SER A O 1
ATOM 4835 N N . CYS A 1 610 ? 26.535 -15.749 -9.965 1.00 85.88 610 CYS A N 1
ATOM 4836 C CA . CYS A 1 610 ? 27.126 -15.546 -11.288 1.00 85.88 610 CYS A CA 1
ATOM 4837 C C . CYS A 1 610 ? 28.418 -14.705 -11.265 1.00 85.88 610 CYS A C 1
ATOM 4839 O O . CYS A 1 610 ? 29.009 -14.440 -12.320 1.00 85.88 610 CYS A O 1
ATOM 4841 N N . GLY A 1 611 ? 28.874 -14.278 -10.083 1.00 85.00 611 GLY A N 1
ATOM 4842 C CA . GLY A 1 611 ? 30.063 -13.449 -9.913 1.00 85.00 611 GLY A CA 1
ATOM 4843 C C . GLY A 1 611 ? 29.944 -12.119 -10.661 1.00 85.00 611 GLY A C 1
ATOM 4844 O O . GLY A 1 611 ? 29.076 -11.301 -10.373 1.00 85.00 611 GLY A O 1
ATOM 4845 N N . LYS A 1 612 ? 30.833 -11.883 -11.633 1.00 82.75 612 LYS A N 1
ATOM 4846 C CA . LYS A 1 612 ? 30.860 -10.641 -12.432 1.00 82.75 612 LYS A CA 1
ATOM 4847 C C . LYS A 1 612 ? 30.028 -10.708 -13.720 1.00 82.75 612 LYS A C 1
ATOM 4849 O O . LYS A 1 612 ? 30.031 -9.750 -14.488 1.00 82.75 612 LYS A O 1
ATOM 4854 N N . ALA A 1 613 ? 29.338 -11.817 -13.996 1.00 89.00 613 ALA A N 1
ATOM 4855 C CA . ALA A 1 613 ? 28.574 -11.994 -15.232 1.00 89.00 613 ALA A CA 1
ATOM 4856 C C . ALA A 1 613 ? 27.208 -11.276 -15.182 1.00 89.00 613 ALA A C 1
ATOM 4858 O O . ALA A 1 613 ? 26.152 -11.914 -15.180 1.00 89.00 613 ALA A O 1
ATOM 4859 N N . THR A 1 614 ? 27.227 -9.940 -15.192 1.00 88.19 614 THR A N 1
ATOM 4860 C CA . THR A 1 614 ? 26.042 -9.061 -15.096 1.00 88.19 614 THR A CA 1
ATOM 4861 C C . THR A 1 614 ? 24.980 -9.342 -16.163 1.00 88.19 614 THR A C 1
ATOM 4863 O O . THR A 1 614 ? 23.786 -9.236 -15.885 1.00 88.19 614 THR A O 1
ATOM 4866 N N . VAL A 1 615 ? 25.387 -9.819 -17.343 1.00 92.19 615 VAL A N 1
ATOM 4867 C CA . VAL A 1 615 ? 24.485 -10.210 -18.442 1.00 92.19 615 VAL A CA 1
ATOM 4868 C C . VAL A 1 615 ? 23.460 -11.266 -18.014 1.00 92.19 615 VAL A C 1
ATOM 4870 O O . VAL A 1 615 ? 22.301 -11.198 -18.419 1.00 92.19 615 VAL A O 1
ATOM 4873 N N . ARG A 1 616 ? 23.842 -12.230 -17.163 1.00 92.81 616 ARG A N 1
ATOM 4874 C CA . ARG A 1 616 ? 22.907 -13.263 -16.672 1.00 92.81 616 ARG A CA 1
ATOM 4875 C C . ARG A 1 616 ? 21.820 -12.656 -15.788 1.00 92.81 616 ARG A C 1
ATOM 4877 O O . ARG A 1 616 ? 20.664 -13.059 -15.876 1.00 92.81 616 ARG A O 1
ATOM 4884 N N . VAL A 1 617 ? 22.179 -11.660 -14.979 1.00 93.38 617 VAL A N 1
ATOM 4885 C CA . VAL A 1 617 ? 21.235 -10.907 -14.141 1.00 93.38 617 VAL A CA 1
ATOM 4886 C C . VAL A 1 617 ? 20.285 -10.088 -15.016 1.00 93.38 617 VAL A C 1
ATOM 4888 O O . VAL A 1 617 ? 19.076 -10.147 -14.816 1.00 93.38 617 VAL A O 1
ATOM 4891 N N . GLN A 1 618 ? 20.795 -9.395 -16.039 1.00 93.94 618 GLN A N 1
ATOM 4892 C CA . GLN A 1 618 ? 19.959 -8.628 -16.974 1.00 93.94 618 GLN A CA 1
ATOM 4893 C C . GLN A 1 618 ? 18.987 -9.524 -17.755 1.00 93.94 618 GLN A C 1
ATOM 4895 O O . GLN A 1 618 ? 17.818 -9.171 -17.904 1.00 93.94 618 GLN A O 1
ATOM 4900 N N . LYS A 1 619 ? 19.434 -10.708 -18.198 1.00 93.56 619 LYS A N 1
ATOM 4901 C CA . LYS A 1 619 ? 18.567 -11.724 -18.816 1.00 93.56 619 LYS A CA 1
ATOM 4902 C C . LYS A 1 619 ? 17.457 -12.183 -17.867 1.00 93.56 619 LYS A C 1
ATOM 4904 O O . LYS A 1 619 ? 16.299 -12.244 -18.274 1.00 93.56 619 LYS A O 1
ATOM 4909 N N . ALA A 1 620 ? 17.785 -12.451 -16.603 1.00 93.94 620 ALA A N 1
ATOM 4910 C CA . ALA A 1 620 ? 16.793 -12.828 -15.599 1.00 93.94 620 ALA A CA 1
ATOM 4911 C C . ALA A 1 620 ? 15.757 -11.709 -15.369 1.00 93.94 620 ALA A C 1
ATOM 4913 O O . ALA A 1 620 ? 14.560 -11.996 -15.369 1.00 93.94 620 ALA A O 1
ATOM 4914 N N . ILE A 1 621 ? 16.186 -10.442 -15.273 1.00 93.75 621 ILE A N 1
ATOM 4915 C CA . ILE A 1 621 ? 15.279 -9.279 -15.173 1.00 93.75 621 ILE A CA 1
ATOM 4916 C C . ILE A 1 621 ? 14.369 -9.196 -16.402 1.00 93.75 621 ILE A C 1
ATOM 4918 O O . ILE A 1 621 ? 13.148 -9.104 -16.269 1.00 93.75 621 ILE A O 1
ATOM 4922 N N . CYS A 1 622 ? 14.951 -9.312 -17.597 1.00 93.25 622 CYS A N 1
ATOM 4923 C CA . CYS A 1 622 ? 14.223 -9.294 -18.864 1.00 93.25 622 CYS A CA 1
ATOM 4924 C C . CYS A 1 622 ? 13.144 -10.390 -18.921 1.00 93.25 622 CYS A C 1
ATOM 4926 O O . CYS A 1 622 ? 12.028 -10.132 -19.357 1.00 93.25 622 CYS A O 1
ATOM 4928 N N . SER A 1 623 ? 13.416 -11.588 -18.393 1.00 91.75 623 SER A N 1
ATOM 4929 C CA . SER A 1 623 ? 12.444 -12.692 -18.384 1.00 91.75 623 SER A CA 1
ATOM 4930 C C . SER A 1 623 ? 11.179 -12.423 -17.550 1.00 91.75 623 SER A C 1
ATOM 4932 O O . SER A 1 623 ? 10.113 -12.950 -17.874 1.00 91.75 623 SER A O 1
ATOM 4934 N N . GLY A 1 624 ? 11.285 -11.620 -16.484 1.00 91.06 624 GLY A N 1
ATOM 4935 C CA . GLY A 1 624 ? 10.158 -11.244 -15.624 1.00 91.06 624 GLY A CA 1
ATOM 4936 C C . GLY A 1 624 ? 9.430 -9.991 -16.109 1.00 91.06 624 GLY A C 1
ATOM 4937 O O . GLY A 1 624 ? 8.204 -9.941 -16.072 1.00 91.06 624 GLY A O 1
ATOM 4938 N N . PHE A 1 625 ? 10.185 -9.013 -16.612 1.00 91.88 625 PHE A N 1
ATOM 4939 C CA . PHE A 1 625 ? 9.700 -7.678 -16.971 1.00 91.88 625 PHE A CA 1
ATOM 4940 C C . PHE A 1 625 ? 9.684 -7.416 -18.487 1.00 91.88 625 PHE A C 1
ATOM 4942 O O . PHE A 1 625 ? 9.702 -6.267 -18.915 1.00 91.88 625 PHE A O 1
ATOM 4949 N N . PHE A 1 626 ? 9.613 -8.453 -19.329 1.00 89.00 626 PHE A N 1
ATOM 4950 C CA . PHE A 1 626 ? 9.580 -8.294 -20.794 1.00 89.00 626 PHE A CA 1
ATOM 4951 C C . PHE A 1 626 ? 8.412 -7.417 -21.282 1.00 89.00 626 PHE A C 1
ATOM 4953 O O . PHE A 1 626 ? 8.528 -6.773 -22.321 1.00 89.00 626 PHE A O 1
ATOM 4960 N N . ARG A 1 627 ? 7.294 -7.382 -20.536 1.00 87.69 627 ARG A N 1
ATOM 4961 C CA . ARG A 1 627 ? 6.140 -6.512 -20.816 1.00 87.69 627 ARG A CA 1
ATOM 4962 C C . ARG A 1 627 ? 6.491 -5.030 -20.611 1.00 87.69 627 ARG A C 1
ATOM 4964 O O . ARG A 1 627 ? 6.054 -4.177 -21.376 1.00 87.69 627 ARG A O 1
ATOM 4971 N N . ASN A 1 628 ? 7.343 -4.747 -19.630 1.00 90.69 628 ASN A N 1
ATOM 4972 C CA . ASN A 1 628 ? 7.755 -3.408 -19.217 1.00 90.69 628 ASN A CA 1
ATOM 4973 C C . ASN A 1 628 ? 9.045 -2.997 -19.940 1.00 90.69 628 ASN A C 1
ATOM 4975 O O . ASN A 1 628 ? 10.046 -2.629 -19.323 1.00 90.69 628 ASN A O 1
ATOM 4979 N N . ALA A 1 629 ? 9.038 -3.110 -21.267 1.00 92.00 629 ALA A N 1
ATOM 4980 C CA . ALA A 1 629 ? 10.164 -2.754 -22.118 1.00 92.00 629 ALA A CA 1
ATOM 4981 C C . ALA A 1 629 ? 9.880 -1.455 -22.883 1.00 92.00 629 ALA A C 1
ATOM 4983 O O . ALA A 1 629 ? 8.779 -1.239 -23.402 1.00 92.00 629 ALA A O 1
ATOM 4984 N N . ALA A 1 630 ? 10.894 -0.598 -22.982 1.00 93.00 630 ALA A N 1
ATOM 4985 C CA . ALA A 1 630 ? 10.833 0.665 -23.701 1.00 93.00 630 ALA A CA 1
ATOM 4986 C C . ALA A 1 630 ? 12.041 0.843 -24.628 1.00 93.00 630 ALA A C 1
ATOM 4988 O O . ALA A 1 630 ? 13.156 0.386 -24.351 1.00 93.00 630 ALA A O 1
ATOM 4989 N N . LYS A 1 631 ? 11.803 1.535 -25.742 1.00 92.56 631 LYS A N 1
ATOM 4990 C CA . LYS A 1 631 ? 12.807 1.878 -26.748 1.00 92.56 631 LYS A CA 1
ATOM 4991 C C . LYS A 1 631 ? 12.979 3.388 -26.815 1.00 92.56 631 LYS A C 1
ATOM 4993 O O . LYS A 1 631 ? 11.994 4.118 -26.829 1.00 92.56 631 LYS A O 1
ATOM 4998 N N . LYS A 1 632 ? 14.219 3.855 -26.914 1.00 91.69 632 LYS A N 1
ATOM 4999 C CA . LYS A 1 632 ? 14.536 5.265 -27.124 1.00 91.69 632 LYS A CA 1
ATOM 5000 C C . LYS A 1 632 ? 13.927 5.764 -28.436 1.00 91.69 632 LYS A C 1
ATOM 5002 O O . LYS A 1 632 ? 14.162 5.195 -29.505 1.00 91.69 632 LYS A O 1
ATOM 5007 N N . ASP A 1 633 ? 13.156 6.835 -28.333 1.00 87.12 633 ASP A N 1
ATOM 5008 C CA . ASP A 1 633 ? 12.650 7.597 -29.463 1.00 87.12 633 ASP A CA 1
ATOM 5009 C C . ASP A 1 633 ? 13.657 8.716 -29.797 1.00 87.12 633 ASP A C 1
ATOM 5011 O O . ASP A 1 633 ? 14.106 9.419 -28.887 1.00 87.12 633 ASP A O 1
ATOM 5015 N N . PRO A 1 634 ? 14.041 8.904 -31.073 1.00 81.00 634 PRO A N 1
ATOM 5016 C CA . PRO A 1 634 ? 14.930 9.991 -31.482 1.00 81.00 634 PRO A CA 1
ATOM 5017 C C . PRO A 1 634 ? 14.426 11.408 -31.162 1.00 81.00 634 PRO A C 1
ATOM 5019 O O . PRO A 1 634 ? 15.245 12.321 -31.085 1.00 81.00 634 PRO A O 1
ATOM 5022 N N . GLN A 1 635 ? 13.112 11.608 -31.014 1.00 78.25 635 GLN A N 1
ATOM 5023 C CA . GLN A 1 635 ? 12.483 12.919 -30.825 1.00 78.25 635 GLN A CA 1
ATOM 5024 C C . GLN A 1 635 ? 11.940 13.122 -29.404 1.00 78.25 635 GLN A C 1
ATOM 5026 O O . GLN A 1 635 ? 12.201 14.157 -28.794 1.00 78.25 635 GLN A O 1
ATOM 5031 N N . GLU A 1 636 ? 11.196 12.151 -28.864 1.00 79.19 636 GLU A N 1
ATOM 5032 C CA . GLU A 1 636 ? 10.346 12.369 -27.675 1.00 79.19 636 GLU A CA 1
ATOM 5033 C C . GLU A 1 636 ? 10.814 11.658 -26.392 1.00 79.19 636 GLU A C 1
ATOM 5035 O O . GLU A 1 636 ? 10.109 11.692 -25.386 1.00 79.19 636 GLU A O 1
ATOM 5040 N N . GLY A 1 637 ? 12.014 11.066 -26.368 1.00 86.12 637 GLY A N 1
ATOM 5041 C CA . GLY A 1 637 ? 12.551 10.377 -25.186 1.00 86.12 637 GLY A CA 1
ATOM 5042 C C . GLY A 1 637 ? 12.522 8.859 -25.346 1.00 86.12 637 GLY A C 1
ATOM 5043 O O . GLY A 1 637 ? 13.422 8.307 -25.972 1.00 86.12 637 GLY A O 1
ATOM 5044 N N . TYR A 1 638 ? 11.531 8.171 -24.773 1.00 91.75 638 TYR A N 1
ATOM 5045 C CA . TYR A 1 638 ? 11.324 6.725 -24.947 1.00 91.75 638 TYR A CA 1
ATOM 5046 C C . TYR A 1 638 ? 9.868 6.417 -25.287 1.00 91.75 638 TYR A C 1
ATOM 5048 O O . TYR A 1 638 ? 8.967 7.149 -24.892 1.00 91.75 638 TYR A O 1
ATOM 5056 N N . ARG A 1 639 ? 9.638 5.301 -25.981 1.00 90.31 639 ARG A N 1
ATOM 5057 C CA . ARG A 1 639 ? 8.316 4.713 -26.201 1.00 90.31 639 ARG A CA 1
ATOM 5058 C C . ARG A 1 639 ? 8.226 3.312 -25.623 1.00 90.31 639 ARG A C 1
ATOM 5060 O O . ARG A 1 639 ? 9.132 2.500 -25.832 1.00 90.31 639 ARG A O 1
ATOM 5067 N N . THR A 1 640 ? 7.127 3.010 -24.941 1.00 88.88 640 THR A N 1
ATOM 5068 C CA . THR A 1 640 ? 6.817 1.639 -24.513 1.00 88.88 640 THR A CA 1
ATOM 5069 C C . THR A 1 640 ? 6.558 0.750 -25.731 1.00 88.88 640 THR A C 1
ATOM 5071 O O . THR A 1 640 ? 6.019 1.197 -26.745 1.00 88.88 640 THR A O 1
ATOM 5074 N N . LEU A 1 641 ? 6.968 -0.521 -25.672 1.00 84.81 641 LEU A N 1
ATOM 5075 C CA . LEU A 1 641 ? 6.824 -1.417 -26.828 1.00 84.81 641 LEU A CA 1
ATOM 5076 C C . LEU A 1 641 ? 5.374 -1.819 -27.107 1.00 84.81 641 LEU A C 1
ATOM 5078 O O . LEU A 1 641 ? 5.035 -2.087 -28.259 1.00 84.81 641 LEU A O 1
ATOM 5082 N N . ILE A 1 642 ? 4.544 -1.856 -26.066 1.00 80.19 642 ILE A N 1
ATOM 5083 C CA . ILE A 1 642 ? 3.163 -2.339 -26.127 1.00 80.19 642 ILE A CA 1
ATOM 5084 C C . ILE A 1 642 ? 2.233 -1.195 -26.506 1.00 80.19 642 ILE A C 1
ATOM 5086 O O . ILE A 1 642 ? 1.645 -1.211 -27.584 1.00 80.19 642 ILE A O 1
ATOM 5090 N N . ASP A 1 643 ? 2.178 -0.168 -25.660 1.00 78.19 643 ASP A N 1
ATOM 5091 C CA . ASP A 1 643 ? 1.190 0.905 -25.785 1.00 78.19 643 ASP A CA 1
ATOM 5092 C C . ASP A 1 643 ? 1.693 2.104 -26.600 1.00 78.19 643 ASP A C 1
ATOM 5094 O O . ASP A 1 643 ? 0.934 3.033 -26.865 1.00 78.19 643 ASP A O 1
ATOM 5098 N N . GLN A 1 644 ? 2.970 2.102 -27.014 1.00 81.88 644 GLN A N 1
ATOM 5099 C CA . GLN A 1 644 ? 3.620 3.203 -27.748 1.00 81.88 644 GLN A CA 1
ATOM 5100 C C . GLN A 1 644 ? 3.551 4.559 -27.017 1.00 81.88 644 GLN A C 1
ATOM 5102 O O . GLN A 1 644 ? 3.680 5.618 -27.642 1.00 81.88 644 GLN A O 1
ATOM 5107 N N . GLN A 1 645 ? 3.381 4.517 -25.693 1.00 85.06 645 GLN A N 1
ATOM 5108 C CA . GLN A 1 645 ? 3.300 5.681 -24.816 1.00 85.06 645 GLN A CA 1
ATOM 5109 C C . GLN A 1 645 ? 4.669 6.320 -24.644 1.00 85.06 645 GLN A C 1
ATOM 5111 O O . GLN A 1 645 ? 5.679 5.619 -24.568 1.00 85.06 645 GLN A O 1
ATOM 5116 N N . VAL A 1 646 ? 4.687 7.650 -24.586 1.00 89.56 646 VAL A N 1
ATOM 5117 C CA . VAL A 1 646 ? 5.912 8.433 -24.429 1.00 89.56 646 VAL A CA 1
ATOM 5118 C C . VAL A 1 646 ? 6.277 8.505 -22.954 1.00 89.56 646 VAL A C 1
ATOM 5120 O O . VAL A 1 646 ? 5.573 9.115 -22.156 1.00 89.56 646 VAL A O 1
ATOM 5123 N N . VAL A 1 647 ? 7.416 7.914 -22.614 1.00 91.31 647 VAL A N 1
ATOM 5124 C CA . VAL A 1 647 ? 7.897 7.773 -21.240 1.00 91.31 647 VAL A CA 1
ATOM 5125 C C . VAL A 1 647 ? 9.321 8.307 -21.104 1.00 91.31 647 VAL A C 1
ATOM 5127 O O . VAL A 1 647 ? 10.098 8.346 -22.061 1.00 91.31 647 VAL A O 1
ATOM 5130 N N . TYR A 1 648 ? 9.691 8.713 -19.892 1.00 92.38 648 TYR A N 1
ATOM 5131 C CA . TYR A 1 648 ? 11.002 9.288 -19.589 1.00 92.38 648 TYR A CA 1
ATOM 5132 C C . TYR A 1 648 ? 11.702 8.509 -18.482 1.00 92.38 648 TYR A C 1
ATOM 5134 O O . TYR A 1 648 ? 11.064 7.984 -17.580 1.00 92.38 648 TYR A O 1
ATOM 5142 N N . ILE A 1 649 ? 13.034 8.452 -18.500 1.00 92.38 649 ILE A N 1
ATOM 5143 C CA . ILE A 1 649 ? 13.787 7.912 -17.361 1.00 92.38 649 ILE A CA 1
ATOM 5144 C C . ILE A 1 649 ? 13.661 8.896 -16.194 1.00 92.38 649 ILE A C 1
ATOM 5146 O O . ILE A 1 649 ? 13.892 10.096 -16.363 1.00 92.38 649 ILE A O 1
ATOM 5150 N N . HIS A 1 650 ? 13.304 8.400 -15.009 1.00 90.62 650 HIS A N 1
ATOM 5151 C CA . HIS A 1 650 ? 13.213 9.239 -13.820 1.00 90.62 650 HIS A CA 1
ATOM 5152 C C . HIS A 1 650 ? 14.588 9.850 -13.462 1.00 90.62 650 HIS A C 1
ATOM 5154 O O . HIS A 1 650 ? 15.589 9.128 -13.483 1.00 90.62 650 HIS A O 1
ATOM 5160 N N . PRO A 1 651 ? 14.676 11.138 -13.064 1.00 87.88 651 PRO A N 1
ATOM 5161 C CA . PRO A 1 651 ? 15.953 11.801 -12.758 1.00 87.88 651 PRO A CA 1
ATOM 5162 C C . PRO A 1 651 ? 16.776 11.150 -11.641 1.00 87.88 651 PRO A C 1
ATOM 5164 O O . PRO A 1 651 ? 17.981 11.357 -11.551 1.00 87.88 651 PRO A O 1
ATOM 5167 N N . SER A 1 652 ? 16.140 10.353 -10.777 1.00 85.81 652 SER A N 1
ATOM 5168 C CA . SER A 1 652 ? 16.842 9.603 -9.729 1.00 85.81 652 SER A CA 1
ATOM 5169 C C . SER A 1 652 ? 17.570 8.352 -10.239 1.00 85.81 652 SER A C 1
ATOM 5171 O O . SER A 1 652 ? 18.301 7.745 -9.456 1.00 85.81 652 SER A O 1
ATOM 5173 N N . SER A 1 653 ? 17.360 7.931 -11.486 1.00 88.69 653 SER A N 1
ATOM 5174 C CA . SER A 1 653 ? 17.990 6.739 -12.061 1.00 88.69 653 SER A CA 1
ATOM 5175 C C . SER A 1 653 ? 19.472 6.976 -12.362 1.00 88.69 653 SER A C 1
ATOM 5177 O O . SER A 1 653 ? 19.865 8.045 -12.835 1.00 88.69 653 SER A O 1
ATOM 5179 N N . ALA A 1 654 ? 20.297 5.946 -12.179 1.00 86.69 654 ALA A N 1
ATOM 5180 C CA . ALA A 1 654 ? 21.693 5.938 -12.606 1.00 86.69 654 ALA A CA 1
ATOM 5181 C C . ALA A 1 654 ? 21.838 6.081 -14.134 1.00 86.69 654 ALA A C 1
ATOM 5183 O O . ALA A 1 654 ? 22.862 6.566 -14.619 1.00 86.69 654 ALA A O 1
ATOM 5184 N N . LEU A 1 655 ? 20.811 5.696 -14.902 1.00 87.94 655 LEU A N 1
ATOM 5185 C CA . LEU A 1 655 ? 20.818 5.719 -16.368 1.00 87.94 655 LEU A CA 1
ATOM 5186 C C . LEU A 1 655 ? 20.349 7.046 -16.982 1.00 87.94 655 LEU A C 1
ATOM 5188 O O . LEU A 1 655 ? 20.401 7.185 -18.208 1.00 87.94 655 LEU A O 1
ATOM 5192 N N . PHE A 1 656 ? 19.946 8.027 -16.166 1.00 87.06 656 PHE A N 1
ATOM 5193 C CA . PHE A 1 656 ? 19.387 9.300 -16.638 1.00 87.06 656 PHE A CA 1
ATOM 5194 C C . PHE A 1 656 ? 20.304 10.029 -17.640 1.00 87.06 656 PHE A C 1
ATOM 5196 O O . PHE A 1 656 ? 19.839 10.481 -18.686 1.00 87.06 656 PHE A O 1
ATOM 5203 N N . ASN A 1 657 ? 21.617 10.053 -17.381 1.00 83.38 657 ASN A N 1
ATOM 5204 C CA . ASN A 1 657 ? 22.595 10.740 -18.237 1.00 83.38 657 ASN A CA 1
ATOM 5205 C C . ASN A 1 657 ? 23.088 9.900 -19.430 1.00 83.38 657 ASN A C 1
ATOM 5207 O O . ASN A 1 657 ? 23.568 10.459 -20.411 1.00 83.38 657 ASN A O 1
ATOM 5211 N N . ARG A 1 658 ? 23.005 8.563 -19.361 1.00 83.88 658 ARG A N 1
ATOM 5212 C CA . ARG A 1 658 ? 23.550 7.671 -20.404 1.00 83.88 658 ARG A CA 1
ATOM 5213 C C . ARG A 1 658 ? 22.568 7.442 -21.549 1.00 83.88 658 ARG A C 1
ATOM 5215 O O . ARG A 1 658 ? 22.986 7.304 -22.692 1.00 83.88 658 ARG A O 1
ATOM 5222 N N . GLN A 1 659 ? 21.277 7.379 -21.230 1.00 83.69 659 GLN A N 1
ATOM 5223 C CA . GLN A 1 659 ? 20.179 7.190 -22.181 1.00 83.69 659 GLN A CA 1
ATOM 5224 C C . GLN A 1 659 ? 20.393 6.058 -23.223 1.00 83.69 659 GLN A C 1
ATOM 5226 O O . GLN A 1 659 ? 20.492 6.342 -24.426 1.00 83.69 659 GLN A O 1
ATOM 5231 N N . PRO A 1 660 ? 20.476 4.795 -22.768 1.00 90.00 660 PRO A N 1
ATOM 5232 C CA . PRO A 1 660 ? 20.603 3.597 -23.615 1.00 90.00 660 PRO A CA 1
ATOM 5233 C C . PRO A 1 660 ? 19.428 3.417 -24.598 1.00 90.00 660 PRO A C 1
ATOM 5235 O O . PRO A 1 660 ? 18.329 3.889 -24.349 1.00 90.00 660 PRO A O 1
ATOM 5238 N N . GLU A 1 661 ? 19.628 2.709 -25.716 1.00 90.62 661 GLU A N 1
ATOM 5239 C CA . GLU A 1 661 ? 18.573 2.556 -26.737 1.00 90.62 661 GLU A CA 1
ATOM 5240 C C . GLU A 1 661 ? 17.404 1.667 -26.278 1.00 90.62 661 GLU A C 1
ATOM 5242 O O . GLU A 1 661 ? 16.251 1.969 -26.577 1.00 90.62 661 GLU A O 1
ATOM 5247 N N . TRP A 1 662 ? 17.686 0.589 -25.544 1.00 93.25 662 TRP A N 1
ATOM 5248 C CA . TRP A 1 662 ? 16.689 -0.384 -25.097 1.00 93.25 662 TRP A CA 1
ATOM 5249 C C . TRP A 1 662 ? 16.774 -0.582 -23.592 1.00 93.25 662 TRP A C 1
ATOM 5251 O O . TRP A 1 662 ? 17.857 -0.815 -23.039 1.00 93.25 662 TRP A O 1
ATOM 5261 N N . VAL A 1 663 ? 15.622 -0.493 -22.934 1.00 94.69 663 VAL A N 1
ATOM 5262 C CA . VAL A 1 663 ? 15.526 -0.592 -21.482 1.00 94.69 663 VAL A CA 1
ATOM 5263 C C . VAL A 1 663 ? 14.321 -1.400 -21.037 1.00 94.69 663 VAL A C 1
ATOM 5265 O O . VAL A 1 663 ? 13.300 -1.461 -21.719 1.00 94.69 663 VAL A O 1
ATOM 5268 N N . VAL A 1 664 ? 14.449 -1.983 -19.853 1.00 94.69 664 VAL A N 1
ATOM 5269 C CA . VAL A 1 664 ? 13.346 -2.530 -19.066 1.00 94.69 664 VAL A CA 1
ATOM 5270 C C . VAL A 1 664 ? 13.217 -1.710 -17.790 1.00 94.69 664 VAL A C 1
ATOM 5272 O O . VAL A 1 664 ? 14.231 -1.294 -17.221 1.00 94.69 664 VAL A O 1
ATOM 5275 N N . TYR A 1 665 ? 11.984 -1.467 -17.360 1.00 93.19 665 TYR A N 1
ATOM 5276 C CA . TYR A 1 665 ? 11.661 -0.703 -16.157 1.00 93.19 665 TYR A CA 1
ATOM 5277 C C . TYR A 1 665 ? 10.839 -1.539 -15.170 1.00 93.19 665 TYR A C 1
ATOM 5279 O O . TYR A 1 665 ? 10.117 -2.457 -15.565 1.00 93.19 665 TYR A O 1
ATOM 5287 N N . HIS A 1 666 ? 10.962 -1.228 -13.880 1.00 90.19 666 HIS A N 1
ATOM 5288 C CA . HIS A 1 666 ? 10.208 -1.908 -12.827 1.00 90.19 666 HIS A CA 1
ATOM 5289 C C . HIS A 1 666 ? 8.784 -1.359 -12.732 1.00 90.19 666 HIS A C 1
ATOM 5291 O O . HIS A 1 666 ? 7.819 -2.091 -12.955 1.00 90.19 666 HIS A O 1
ATOM 5297 N N . GLU A 1 667 ? 8.673 -0.057 -12.467 1.00 85.88 667 GLU A N 1
ATOM 5298 C CA . GLU A 1 667 ? 7.411 0.662 -12.318 1.00 85.88 667 GLU A CA 1
ATOM 5299 C C . GLU A 1 667 ? 7.373 1.900 -13.220 1.00 85.88 667 GLU A C 1
ATOM 5301 O O . GLU A 1 667 ? 8.401 2.483 -13.584 1.00 85.88 667 GLU A O 1
ATOM 5306 N N . LEU A 1 668 ? 6.157 2.291 -13.585 1.00 86.06 668 LEU A N 1
ATOM 5307 C CA . LEU A 1 668 ? 5.874 3.487 -14.362 1.00 86.06 668 LEU A CA 1
ATOM 5308 C C . LEU A 1 668 ? 4.992 4.372 -13.488 1.00 86.06 668 LEU A C 1
ATOM 5310 O O . LEU A 1 668 ? 3.943 3.935 -13.022 1.00 86.06 668 LEU A O 1
ATOM 5314 N N . VAL A 1 669 ? 5.456 5.586 -13.210 1.00 82.31 669 VAL A N 1
ATOM 5315 C CA . VAL A 1 669 ? 4.788 6.515 -12.298 1.00 82.31 669 VAL A CA 1
ATOM 5316 C C . VAL A 1 669 ? 4.436 7.778 -13.064 1.00 82.31 669 VAL A C 1
ATOM 5318 O O . VAL A 1 669 ? 5.313 8.437 -13.627 1.00 82.31 669 VAL A O 1
ATOM 5321 N N . LEU A 1 670 ? 3.152 8.130 -13.061 1.00 80.50 670 LEU A N 1
ATOM 5322 C CA . LEU A 1 670 ? 2.689 9.412 -13.577 1.00 80.50 670 LEU A CA 1
ATOM 5323 C C . LEU A 1 670 ? 2.804 10.478 -12.481 1.00 80.50 670 LEU A C 1
ATOM 5325 O O . LEU A 1 670 ? 2.170 10.368 -11.431 1.00 80.50 670 LEU A O 1
ATOM 5329 N N . THR A 1 671 ? 3.609 11.511 -12.733 1.00 76.31 671 THR A N 1
ATOM 5330 C CA . THR A 1 671 ? 3.607 12.755 -11.948 1.00 76.31 671 THR A CA 1
ATOM 5331 C C . THR A 1 671 ? 3.209 13.923 -12.851 1.00 76.31 671 THR A C 1
ATOM 5333 O O . THR A 1 671 ? 2.050 14.026 -13.233 1.00 76.31 671 THR A O 1
ATOM 5336 N N . THR A 1 672 ? 4.154 14.775 -13.247 1.00 79.75 672 THR A N 1
ATOM 5337 C CA . THR A 1 672 ? 3.972 15.781 -14.308 1.00 79.75 672 THR A CA 1
ATOM 5338 C C . THR A 1 672 ? 4.158 15.177 -15.697 1.00 79.75 672 THR A C 1
ATOM 5340 O O . THR A 1 672 ? 3.562 15.633 -16.669 1.00 79.75 672 THR A O 1
ATOM 5343 N N . LYS A 1 673 ? 4.999 14.145 -15.785 1.00 84.19 673 LYS A N 1
ATOM 5344 C CA . LYS A 1 673 ? 5.226 13.305 -16.959 1.00 84.19 673 LYS A CA 1
ATOM 5345 C C . LYS A 1 673 ? 5.241 11.846 -16.520 1.00 84.19 673 LYS A C 1
ATOM 5347 O O . LYS A 1 673 ? 5.331 11.542 -15.329 1.00 84.19 673 LYS A O 1
ATOM 5352 N N . GLU A 1 674 ? 5.165 10.950 -17.490 1.00 87.56 674 GLU 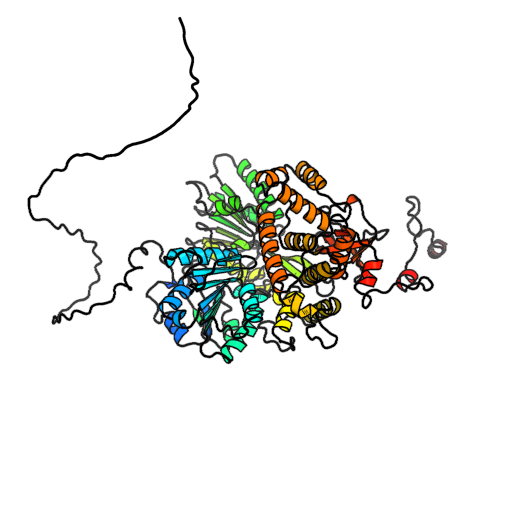A N 1
ATOM 5353 C CA . GLU A 1 674 ? 5.310 9.519 -17.260 1.00 87.56 674 GLU A CA 1
ATOM 5354 C C . GLU A 1 674 ? 6.787 9.169 -17.081 1.00 87.56 674 GLU A C 1
ATOM 5356 O O . GLU A 1 674 ? 7.592 9.289 -18.010 1.00 87.56 674 GLU A O 1
ATOM 5361 N N . TYR A 1 675 ? 7.152 8.762 -15.866 1.00 89.88 675 TYR A N 1
ATOM 5362 C CA . TYR A 1 675 ? 8.521 8.410 -15.517 1.00 89.88 675 TYR A CA 1
ATOM 5363 C C . TYR A 1 675 ? 8.666 6.911 -15.252 1.00 89.88 675 TYR A C 1
ATOM 5365 O O . TYR A 1 675 ? 7.977 6.340 -14.410 1.00 89.88 675 TYR A O 1
ATOM 5373 N N . MET A 1 676 ? 9.630 6.296 -15.930 1.00 91.56 676 MET A N 1
ATOM 5374 C CA . MET A 1 676 ? 10.125 4.953 -15.653 1.00 91.56 676 MET A CA 1
ATOM 5375 C C . MET A 1 676 ? 11.082 4.991 -14.463 1.00 91.56 676 MET A C 1
ATOM 5377 O O . MET A 1 676 ? 12.034 5.785 -14.455 1.00 91.56 676 MET A O 1
ATOM 5381 N N . ARG A 1 677 ? 10.867 4.103 -13.494 1.00 89.94 677 ARG A N 1
ATOM 5382 C CA . ARG A 1 677 ? 11.766 3.911 -12.353 1.00 89.94 677 ARG A CA 1
ATOM 5383 C C . ARG A 1 677 ? 12.404 2.524 -12.370 1.00 89.94 677 ARG A C 1
ATOM 5385 O O . ARG A 1 677 ? 11.926 1.605 -13.038 1.00 89.94 677 ARG A O 1
ATOM 5392 N N . GLU A 1 678 ? 13.553 2.448 -11.699 1.00 91.81 678 GLU A N 1
ATOM 5393 C CA . GLU A 1 678 ? 14.450 1.292 -11.642 1.00 91.81 678 GLU A CA 1
ATOM 5394 C C . GLU A 1 678 ? 14.703 0.697 -13.034 1.00 91.81 678 GLU A C 1
ATOM 5396 O O . GLU A 1 678 ? 14.215 -0.369 -13.408 1.00 91.81 678 GLU A O 1
ATOM 5401 N N . VAL A 1 679 ? 15.474 1.426 -13.837 1.00 94.69 679 VAL A N 1
ATOM 5402 C CA . VAL A 1 679 ? 15.680 1.112 -15.251 1.00 94.69 679 VAL A CA 1
ATOM 5403 C C . VAL A 1 679 ? 16.928 0.249 -15.430 1.00 94.69 679 VAL A C 1
ATOM 5405 O O . VAL A 1 679 ? 17.935 0.406 -14.736 1.00 94.69 679 VAL A O 1
ATOM 5408 N N . THR A 1 680 ? 16.901 -0.706 -16.356 1.00 94.81 680 THR A N 1
ATOM 5409 C CA . THR A 1 680 ? 18.061 -1.544 -16.695 1.00 94.81 680 THR A CA 1
ATOM 5410 C C . THR A 1 680 ? 18.190 -1.725 -18.194 1.00 94.81 680 THR A C 1
ATOM 5412 O O . THR A 1 680 ? 17.202 -1.865 -18.911 1.00 94.81 680 THR A O 1
ATOM 5415 N N . THR A 1 681 ? 19.433 -1.690 -18.667 1.00 94.69 681 THR A N 1
ATOM 5416 C CA . THR A 1 681 ? 19.761 -1.886 -20.081 1.00 94.69 681 THR A CA 1
ATOM 5417 C C . THR A 1 681 ? 19.544 -3.332 -20.495 1.00 94.69 681 THR A C 1
ATOM 5419 O O . THR A 1 681 ? 19.872 -4.252 -19.741 1.00 94.69 681 THR A O 1
ATOM 5422 N N . ILE A 1 682 ? 18.996 -3.530 -21.693 1.00 93.94 682 ILE A N 1
ATOM 5423 C CA . ILE A 1 682 ? 18.750 -4.863 -22.246 1.00 93.94 682 ILE A CA 1
ATOM 5424 C C . ILE A 1 682 ? 19.168 -4.959 -23.714 1.00 93.94 682 ILE A C 1
ATOM 5426 O O . ILE A 1 682 ? 19.156 -3.967 -24.440 1.00 93.94 682 ILE A O 1
ATOM 5430 N N . ASP A 1 683 ? 19.504 -6.171 -24.157 1.00 92.19 683 ASP A N 1
ATOM 5431 C CA . ASP A 1 683 ? 19.587 -6.501 -25.582 1.00 92.19 683 ASP A CA 1
ATOM 5432 C C . ASP A 1 683 ? 18.189 -6.931 -26.074 1.00 92.19 683 ASP A C 1
ATOM 5434 O O . ASP A 1 683 ? 17.588 -7.840 -25.483 1.00 92.19 683 ASP A O 1
ATOM 5438 N N . PRO A 1 684 ? 17.650 -6.330 -27.152 1.00 88.94 684 PRO A N 1
ATOM 5439 C CA . PRO A 1 684 ? 16.341 -6.695 -27.697 1.00 88.94 684 PRO A CA 1
ATOM 5440 C C . PRO A 1 684 ? 16.226 -8.172 -28.108 1.00 88.94 684 PRO A C 1
ATOM 5442 O O . PRO A 1 684 ? 15.117 -8.708 -28.139 1.00 88.94 684 PRO A O 1
ATOM 5445 N N . ARG A 1 685 ? 17.338 -8.867 -28.385 1.00 90.50 685 ARG A N 1
ATOM 5446 C CA . ARG A 1 685 ? 17.330 -10.311 -28.690 1.00 90.50 685 ARG A CA 1
ATOM 5447 C C . ARG A 1 685 ? 16.774 -11.141 -27.534 1.00 90.50 685 ARG A C 1
ATOM 5449 O O . ARG A 1 685 ? 16.110 -12.145 -27.774 1.00 90.50 685 ARG A O 1
ATOM 5456 N N . TRP A 1 686 ? 16.999 -10.709 -26.293 1.00 91.81 686 TRP A N 1
ATOM 5457 C CA . TRP A 1 686 ? 16.532 -11.428 -25.106 1.00 91.81 686 TRP A CA 1
ATOM 5458 C C . TRP A 1 686 ? 15.008 -11.376 -24.963 1.00 91.81 686 TRP A C 1
ATOM 5460 O O . TRP A 1 686 ? 14.413 -12.337 -24.489 1.00 91.81 686 TRP A O 1
ATOM 5470 N N . LEU A 1 687 ? 14.358 -10.296 -25.414 1.00 88.00 687 LEU A N 1
ATOM 5471 C CA . LEU A 1 687 ? 12.893 -10.193 -25.394 1.00 88.00 687 LEU A CA 1
ATOM 5472 C C . LEU A 1 687 ? 12.246 -11.281 -26.261 1.00 88.00 687 LEU A C 1
ATOM 5474 O O . LEU A 1 687 ? 11.256 -11.889 -25.862 1.00 88.00 687 LEU A O 1
ATOM 5478 N N . VAL A 1 688 ? 12.845 -11.560 -27.422 1.00 87.88 688 VAL A N 1
ATOM 5479 C CA . VAL A 1 688 ? 12.395 -12.617 -28.339 1.00 87.88 688 VAL A CA 1
ATOM 5480 C C . VAL A 1 688 ? 12.726 -14.007 -27.787 1.00 87.88 688 VAL A C 1
ATOM 5482 O O . VAL A 1 688 ? 11.919 -14.919 -27.923 1.00 87.88 688 VAL A O 1
ATOM 5485 N N . GLU A 1 689 ? 13.884 -14.168 -27.136 1.00 86.69 689 GLU A N 1
ATOM 5486 C CA . GLU A 1 689 ? 14.306 -15.425 -26.494 1.00 86.69 689 GLU A CA 1
ATOM 5487 C C . GLU A 1 689 ? 13.343 -15.842 -25.368 1.00 86.69 689 GLU A C 1
ATOM 5489 O O . GLU A 1 689 ? 12.910 -16.992 -25.317 1.00 86.69 689 GLU A O 1
ATOM 5494 N N . PHE A 1 690 ? 12.979 -14.910 -24.480 1.00 83.31 690 PHE A N 1
ATOM 5495 C CA . PHE A 1 690 ? 12.161 -15.210 -23.299 1.00 83.31 690 PHE A CA 1
ATOM 5496 C C . PHE A 1 690 ? 10.651 -15.137 -23.535 1.00 83.31 690 PHE A C 1
ATOM 5498 O O . PHE A 1 690 ? 9.893 -15.709 -22.749 1.00 83.31 690 PHE A O 1
ATOM 5505 N N . SER A 1 691 ? 10.201 -14.435 -24.576 1.00 82.19 691 SER A N 1
ATOM 5506 C CA . SER A 1 691 ? 8.778 -14.321 -24.909 1.00 82.19 691 SER A CA 1
ATOM 5507 C C . SER A 1 691 ? 8.544 -14.327 -26.428 1.00 82.19 691 SER A C 1
ATOM 5509 O O . SER A 1 691 ? 8.113 -13.322 -27.000 1.00 82.19 691 SER A O 1
ATOM 5511 N N . PRO A 1 692 ? 8.794 -15.463 -27.111 1.00 80.25 692 PRO A N 1
ATOM 5512 C CA . PRO A 1 692 ? 8.617 -15.577 -28.564 1.00 80.25 692 PRO A CA 1
ATOM 5513 C C . PRO A 1 692 ? 7.144 -15.509 -29.000 1.00 80.25 692 PRO A C 1
ATOM 5515 O O . PRO A 1 692 ? 6.841 -15.177 -30.147 1.00 80.25 692 PRO A O 1
ATOM 5518 N N . ALA A 1 693 ? 6.216 -15.821 -28.088 1.00 76.62 693 ALA A N 1
ATOM 5519 C CA . ALA A 1 693 ? 4.782 -15.673 -28.320 1.00 76.62 693 ALA A CA 1
ATOM 5520 C C . ALA A 1 693 ? 4.375 -14.195 -28.439 1.00 76.62 693 ALA A C 1
ATOM 5522 O O . ALA A 1 693 ? 3.480 -13.863 -29.214 1.00 76.62 693 ALA A O 1
ATOM 5523 N N . PHE A 1 694 ? 5.061 -13.313 -27.704 1.00 77.94 694 PHE A N 1
ATOM 5524 C CA . PHE A 1 694 ? 4.741 -11.891 -27.628 1.00 77.94 694 PHE A CA 1
ATOM 5525 C C . PHE A 1 694 ? 5.577 -11.051 -28.601 1.00 77.94 694 PHE A C 1
ATOM 5527 O O . PHE A 1 694 ? 5.043 -10.215 -29.329 1.00 77.94 694 PHE A O 1
ATOM 5534 N N . PHE A 1 695 ? 6.890 -11.290 -28.655 1.00 81.75 695 PHE A N 1
ATOM 5535 C CA . PHE A 1 695 ? 7.814 -10.548 -29.506 1.00 81.75 695 PHE A CA 1
ATOM 5536 C C . PHE A 1 695 ? 8.294 -11.396 -30.681 1.00 81.75 695 PHE A C 1
ATOM 5538 O O . PHE A 1 695 ? 8.795 -12.505 -30.516 1.00 81.75 695 PHE A O 1
ATOM 5545 N N . LYS A 1 696 ? 8.214 -10.825 -31.885 1.00 79.00 696 LYS A N 1
ATOM 5546 C CA . LYS A 1 696 ? 8.783 -11.405 -33.105 1.00 79.00 696 LYS A CA 1
ATOM 5547 C C . LYS A 1 696 ? 9.740 -10.412 -33.740 1.00 79.00 696 LYS A C 1
ATOM 5549 O O . LYS A 1 696 ? 9.452 -9.216 -33.804 1.00 79.00 696 LYS A O 1
ATOM 5554 N N . VAL A 1 697 ? 10.871 -10.913 -34.234 1.00 73.62 697 VAL A N 1
ATOM 5555 C CA . VAL A 1 697 ? 11.796 -10.094 -35.022 1.00 73.62 697 VAL A CA 1
ATOM 5556 C C . VAL A 1 697 ? 11.077 -9.675 -36.299 1.00 73.62 697 VAL A C 1
ATOM 5558 O O . VAL A 1 697 ? 10.550 -10.515 -37.029 1.00 73.62 697 VAL A O 1
ATOM 5561 N N . SER A 1 698 ? 11.026 -8.369 -36.560 1.00 68.12 698 SER A N 1
ATOM 5562 C CA . SER A 1 698 ? 10.470 -7.860 -37.810 1.00 68.12 698 SER A CA 1
ATOM 5563 C C . SER A 1 698 ? 11.312 -8.348 -38.984 1.00 68.12 698 SER A C 1
ATOM 5565 O O . SER A 1 698 ? 12.531 -8.176 -38.963 1.00 68.12 698 SER A O 1
ATOM 5567 N N . ASP A 1 699 ? 10.664 -8.893 -40.012 1.00 70.75 699 ASP A N 1
ATOM 5568 C CA . ASP A 1 699 ? 11.323 -9.279 -41.258 1.00 70.75 699 ASP A CA 1
ATOM 5569 C C . ASP A 1 699 ? 12.032 -8.054 -41.877 1.00 70.75 699 ASP A C 1
ATOM 5571 O O . ASP A 1 699 ? 11.364 -7.058 -42.181 1.00 70.75 699 ASP A O 1
ATOM 5575 N N . PRO A 1 700 ? 13.368 -8.083 -42.054 1.00 66.88 700 PRO A N 1
ATOM 5576 C CA . PRO A 1 700 ? 14.123 -6.948 -42.582 1.00 66.88 700 PRO A CA 1
ATOM 5577 C C . PRO A 1 700 ? 13.724 -6.580 -44.018 1.00 66.88 700 PRO A C 1
ATOM 5579 O O . PRO A 1 700 ? 13.969 -5.453 -44.444 1.00 66.88 700 PRO A O 1
ATOM 5582 N N . THR A 1 701 ? 13.077 -7.491 -44.750 1.00 68.25 701 THR A N 1
ATOM 5583 C CA . THR A 1 701 ? 12.630 -7.266 -46.132 1.00 68.25 701 THR A CA 1
ATOM 5584 C C . THR A 1 701 ? 11.260 -6.588 -46.228 1.00 68.25 701 THR A C 1
ATOM 5586 O O . THR A 1 701 ? 10.898 -6.066 -47.285 1.00 68.25 701 THR A O 1
ATOM 5589 N N . ARG A 1 702 ? 10.485 -6.541 -45.133 1.00 69.44 702 ARG A N 1
ATOM 5590 C CA . ARG A 1 702 ? 9.125 -5.982 -45.113 1.00 69.44 702 ARG A CA 1
ATOM 5591 C C . ARG A 1 702 ? 9.027 -4.773 -44.187 1.00 69.44 702 ARG A C 1
ATOM 5593 O O . ARG A 1 702 ? 9.192 -4.859 -42.975 1.00 69.44 702 ARG A O 1
ATOM 5600 N N . LEU A 1 703 ? 8.658 -3.626 -44.762 1.00 67.00 703 LEU A N 1
ATOM 5601 C CA . LEU A 1 703 ? 8.334 -2.418 -43.998 1.00 67.00 703 LEU A CA 1
ATOM 5602 C C . LEU A 1 703 ? 7.130 -2.672 -43.079 1.00 67.00 703 LEU A C 1
ATOM 5604 O O . LEU A 1 703 ? 6.035 -2.992 -43.553 1.00 67.00 703 LEU A O 1
ATOM 5608 N N . SER A 1 704 ? 7.325 -2.482 -41.771 1.00 70.19 704 SER A N 1
ATOM 5609 C CA . SER A 1 704 ? 6.243 -2.551 -40.787 1.00 70.19 704 SER A CA 1
ATOM 5610 C C . SER A 1 704 ? 5.181 -1.479 -41.060 1.00 70.19 704 SER A C 1
ATOM 5612 O O . SER A 1 704 ? 5.479 -0.423 -41.624 1.00 70.19 704 SER A O 1
ATOM 5614 N N . LYS A 1 705 ? 3.931 -1.719 -40.634 1.00 74.50 705 LYS A N 1
ATOM 5615 C CA . LYS A 1 705 ? 2.844 -0.726 -40.753 1.00 74.50 705 LYS A CA 1
ATOM 5616 C C . LYS A 1 705 ? 3.241 0.620 -40.131 1.00 74.50 705 LYS A C 1
ATOM 5618 O O . LYS A 1 705 ? 2.987 1.656 -40.730 1.00 74.50 705 LYS A O 1
ATOM 5623 N N . GLN A 1 706 ? 3.946 0.587 -38.999 1.00 71.31 706 GLN A N 1
ATOM 5624 C CA . GLN A 1 706 ? 4.464 1.777 -38.327 1.00 71.31 706 GLN A CA 1
ATOM 5625 C C . GLN A 1 706 ? 5.498 2.522 -39.182 1.00 71.31 706 GLN A C 1
ATOM 5627 O O . GLN A 1 706 ? 5.341 3.717 -39.407 1.00 71.31 706 GLN A O 1
ATOM 5632 N N . LYS A 1 707 ? 6.508 1.831 -39.736 1.00 74.31 707 LYS A N 1
ATOM 5633 C CA . LYS A 1 707 ? 7.494 2.464 -40.633 1.00 74.31 707 LYS A CA 1
ATOM 5634 C C . LYS A 1 707 ? 6.844 3.055 -41.887 1.00 74.31 707 LYS A C 1
ATOM 5636 O O . LYS A 1 707 ? 7.296 4.085 -42.362 1.00 74.31 707 LYS A O 1
ATOM 5641 N N . LYS A 1 708 ? 5.771 2.442 -42.403 1.00 79.19 708 LYS A N 1
ATOM 5642 C CA . LYS A 1 708 ? 4.993 3.001 -43.527 1.00 79.19 708 LYS A CA 1
ATOM 5643 C C . LYS A 1 708 ? 4.212 4.266 -43.155 1.00 79.19 708 LYS A C 1
ATOM 5645 O O . LYS A 1 708 ? 3.944 5.078 -44.031 1.00 79.19 708 LYS A O 1
ATOM 5650 N N . GLN A 1 709 ? 3.814 4.411 -41.892 1.00 78.19 709 GLN A N 1
ATOM 5651 C CA . GLN A 1 709 ? 3.050 5.559 -41.392 1.00 78.19 709 GLN A CA 1
ATOM 5652 C C . GLN A 1 709 ? 3.937 6.711 -40.898 1.00 78.19 709 GLN A C 1
ATOM 5654 O O . GLN A 1 709 ? 3.438 7.824 -40.734 1.00 78.19 709 GLN A O 1
ATOM 5659 N N . GLN A 1 710 ? 5.233 6.469 -40.675 1.00 76.94 710 GLN A N 1
ATOM 5660 C CA . GLN A 1 710 ? 6.177 7.513 -40.286 1.00 76.94 710 GLN A CA 1
ATOM 5661 C C . GLN A 1 710 ? 6.280 8.584 -41.375 1.00 76.94 710 GLN A C 1
ATOM 5663 O O . GLN A 1 710 ? 6.451 8.290 -42.558 1.00 76.94 710 GLN A O 1
ATOM 5668 N N . ARG A 1 711 ? 6.178 9.844 -40.955 1.00 77.44 711 ARG A N 1
ATOM 5669 C CA . ARG A 1 711 ? 6.374 11.015 -41.808 1.00 77.44 711 ARG A CA 1
ATOM 5670 C C . ARG A 1 711 ? 7.697 11.661 -41.436 1.00 77.44 711 ARG A C 1
ATOM 5672 O O . ARG A 1 711 ? 7.988 11.831 -40.258 1.00 77.44 711 ARG A O 1
ATOM 5679 N N . LEU A 1 712 ? 8.487 12.000 -42.446 1.00 79.19 712 LEU A N 1
ATOM 5680 C CA . LEU A 1 712 ? 9.714 12.762 -42.269 1.00 79.19 712 LEU A CA 1
ATOM 5681 C C . LEU A 1 712 ? 9.386 14.239 -42.462 1.00 79.19 712 LEU A C 1
ATOM 5683 O O . LEU A 1 712 ? 8.774 14.614 -43.463 1.00 79.19 712 LEU A O 1
ATOM 5687 N N . GLU A 1 713 ? 9.790 15.060 -41.503 1.00 77.88 713 GLU A N 1
ATOM 5688 C CA . GLU A 1 713 ? 9.764 16.513 -41.632 1.00 77.88 713 GLU A CA 1
ATOM 5689 C C . GLU A 1 713 ? 11.199 17.020 -41.823 1.00 77.88 713 GLU A C 1
ATOM 5691 O O . GLU A 1 713 ? 12.136 16.429 -41.275 1.00 77.88 713 GLU A O 1
ATOM 5696 N N . PRO A 1 714 ? 11.407 18.072 -42.632 1.00 81.81 714 PRO A N 1
ATOM 5697 C CA . PRO A 1 714 ? 12.720 18.679 -42.775 1.00 81.81 714 PRO A CA 1
ATOM 5698 C C . PRO A 1 714 ? 13.168 19.317 -41.457 1.00 81.81 714 PRO A C 1
ATOM 5700 O O . PRO A 1 714 ? 12.357 19.627 -40.584 1.00 81.81 714 PRO A O 1
ATOM 5703 N N . LEU A 1 715 ? 14.478 19.530 -41.329 1.00 81.50 715 LEU A N 1
ATOM 5704 C CA . LEU A 1 715 ? 15.062 20.191 -40.165 1.00 81.50 715 LEU A CA 1
ATOM 5705 C C . LEU A 1 715 ? 14.439 21.577 -39.954 1.00 81.50 715 LEU A C 1
ATOM 5707 O O . LEU A 1 715 ? 14.173 22.309 -40.908 1.00 81.50 715 LEU A O 1
ATOM 5711 N N . TYR A 1 716 ? 14.227 21.935 -38.688 1.00 83.12 716 TYR A N 1
ATOM 5712 C CA . TYR A 1 716 ? 13.661 23.227 -38.323 1.00 83.12 716 TYR A CA 1
ATOM 5713 C C . TYR A 1 716 ? 14.602 24.369 -38.726 1.00 83.12 716 TYR A C 1
ATOM 5715 O O . TYR A 1 716 ? 15.749 24.428 -38.280 1.00 83.12 716 TYR A O 1
ATOM 5723 N N . ASN A 1 717 ? 14.091 25.300 -39.531 1.00 84.94 717 ASN A N 1
ATOM 5724 C CA . ASN A 1 717 ? 14.776 26.532 -39.899 1.00 84.94 717 ASN A CA 1
ATOM 5725 C C . ASN A 1 717 ? 14.049 27.721 -39.258 1.00 84.94 717 ASN A C 1
ATOM 5727 O O . ASN A 1 717 ? 12.897 27.991 -39.583 1.00 84.94 717 ASN A O 1
ATOM 5731 N N . ARG A 1 718 ? 14.726 28.454 -38.363 1.00 84.81 718 ARG A N 1
ATOM 5732 C CA . ARG A 1 718 ? 14.147 29.603 -37.639 1.00 84.81 718 ARG A CA 1
ATOM 5733 C C . ARG A 1 718 ? 13.709 30.746 -38.567 1.00 84.81 718 ARG A C 1
ATOM 5735 O O . ARG A 1 718 ? 12.865 31.543 -38.169 1.00 84.81 718 ARG A O 1
ATOM 5742 N N . TYR A 1 719 ? 14.300 30.850 -39.757 1.00 83.75 719 TYR A N 1
ATOM 5743 C CA . TYR A 1 719 ? 14.057 31.946 -40.701 1.00 83.75 719 TYR A CA 1
ATOM 5744 C C . TYR A 1 719 ? 12.900 31.681 -41.670 1.00 83.75 719 TYR A C 1
ATOM 5746 O O . TYR A 1 719 ? 12.461 32.600 -42.357 1.00 83.75 719 TYR A O 1
ATOM 5754 N N . GLU A 1 720 ? 12.398 30.448 -41.732 1.00 81.19 720 GLU A N 1
ATOM 5755 C CA . GLU A 1 720 ? 11.300 30.072 -42.617 1.00 81.19 720 GLU A CA 1
ATOM 5756 C C . GLU A 1 720 ? 10.046 29.743 -41.814 1.00 81.19 720 GLU A C 1
ATOM 5758 O O . GLU A 1 720 ? 10.094 29.105 -40.762 1.00 81.19 720 GLU A O 1
ATOM 5763 N N . GLU A 1 721 ? 8.887 30.154 -42.329 1.00 77.38 721 GLU A N 1
ATOM 5764 C CA . GLU A 1 721 ? 7.621 29.771 -41.714 1.00 77.38 721 GLU A CA 1
ATOM 5765 C C . GLU A 1 721 ? 7.439 28.240 -41.756 1.00 77.38 721 GLU A C 1
ATOM 5767 O O . GLU A 1 721 ? 7.660 27.615 -42.804 1.00 77.38 721 GLU A O 1
ATOM 5772 N N . PRO A 1 722 ? 6.945 27.618 -40.667 1.00 78.00 722 PRO A N 1
ATOM 5773 C CA . PRO A 1 722 ? 6.677 26.186 -40.634 1.00 78.00 722 PRO A CA 1
ATOM 5774 C C . PRO A 1 722 ? 5.805 25.762 -41.817 1.00 78.00 722 PRO A C 1
ATOM 5776 O O . PRO A 1 722 ? 4.755 26.358 -42.056 1.00 78.00 722 PRO A O 1
ATOM 5779 N N . ASN A 1 723 ? 6.208 24.719 -42.548 1.00 80.50 723 ASN A N 1
ATOM 5780 C CA . ASN A 1 723 ? 5.520 24.190 -43.736 1.00 80.50 723 ASN A CA 1
ATOM 5781 C C . ASN A 1 723 ? 5.485 25.109 -44.977 1.00 80.50 723 ASN A C 1
ATOM 5783 O O . ASN A 1 723 ? 4.750 24.797 -45.917 1.00 80.50 723 ASN A O 1
ATOM 5787 N N . ALA A 1 724 ? 6.252 26.205 -45.027 1.00 78.69 724 ALA A N 1
ATOM 5788 C CA . ALA A 1 724 ? 6.356 27.046 -46.229 1.00 78.69 724 ALA A CA 1
ATOM 5789 C C . ALA A 1 724 ? 6.968 26.302 -47.429 1.00 78.69 724 ALA A C 1
ATOM 5791 O O . ALA A 1 724 ? 6.572 26.539 -48.567 1.00 78.69 724 ALA A O 1
ATOM 5792 N N . TRP A 1 725 ? 7.849 25.335 -47.163 1.00 80.00 725 TRP A N 1
ATOM 5793 C CA . TRP A 1 725 ? 8.451 24.443 -48.159 1.00 80.00 725 TRP A CA 1
ATOM 5794 C C . TRP A 1 725 ? 7.440 23.521 -48.867 1.00 80.00 725 TRP A C 1
ATOM 5796 O O . TRP A 1 725 ? 7.758 22.921 -49.894 1.00 80.00 725 TRP A O 1
ATOM 5806 N N . ARG A 1 726 ? 6.214 23.365 -48.340 1.00 83.50 726 ARG A N 1
ATOM 5807 C CA . ARG A 1 726 ? 5.208 22.489 -48.953 1.00 83.50 726 ARG A CA 1
ATOM 5808 C C . ARG A 1 726 ? 4.643 23.135 -50.218 1.00 83.50 726 ARG A C 1
ATOM 5810 O O . ARG A 1 726 ? 4.003 24.184 -50.157 1.00 83.50 726 ARG A O 1
ATOM 5817 N N . ILE A 1 727 ? 4.765 22.440 -51.350 1.00 82.94 727 ILE A N 1
ATOM 5818 C CA . ILE A 1 727 ? 4.237 22.872 -52.660 1.00 82.94 727 ILE A CA 1
ATOM 5819 C C . ILE A 1 727 ? 2.733 23.202 -52.590 1.00 82.94 727 ILE A C 1
ATOM 5821 O O . ILE A 1 727 ? 2.277 24.181 -53.178 1.00 82.94 727 ILE A O 1
ATOM 5825 N N . SER A 1 728 ? 1.964 22.446 -51.800 1.00 83.69 728 SER A N 1
ATOM 5826 C CA . SER A 1 728 ? 0.529 22.683 -51.584 1.00 83.69 728 SER A CA 1
ATOM 5827 C C . SER A 1 728 ? 0.207 24.036 -50.940 1.00 83.69 728 SER A C 1
ATOM 5829 O O . SER A 1 728 ? -0.878 24.575 -51.151 1.00 83.69 728 SER A O 1
ATOM 5831 N N . ARG A 1 729 ? 1.135 24.602 -50.161 1.00 74.50 729 ARG A N 1
ATOM 5832 C CA . ARG A 1 729 ? 0.998 25.931 -49.555 1.00 74.50 729 ARG A CA 1
ATOM 5833 C C . ARG A 1 729 ? 1.509 27.027 -50.487 1.00 74.50 729 ARG A C 1
ATOM 5835 O O . ARG A 1 729 ? 0.904 28.094 -50.527 1.00 74.50 729 ARG A O 1
ATOM 5842 N N . ALA A 1 730 ? 2.553 26.754 -51.271 1.00 68.75 730 ALA A N 1
ATOM 5843 C CA . ALA A 1 730 ? 3.049 27.675 -52.294 1.00 68.75 730 ALA A CA 1
ATOM 5844 C C . ALA A 1 730 ? 1.974 28.003 -53.350 1.00 68.75 730 ALA A C 1
ATOM 5846 O O . ALA A 1 730 ? 1.845 29.154 -53.755 1.00 68.75 730 ALA A O 1
ATOM 5847 N N . PHE A 1 731 ? 1.139 27.023 -53.716 1.00 62.78 731 PHE A N 1
ATOM 5848 C CA . PHE A 1 731 ? 0.014 27.220 -54.640 1.00 62.78 731 PHE A CA 1
ATOM 5849 C C . PHE A 1 731 ? -1.148 28.051 -54.076 1.00 62.78 731 PHE A C 1
ATOM 5851 O O . PHE A 1 731 ? -1.921 28.580 -54.857 1.00 62.78 731 PHE A O 1
ATOM 5858 N N . ARG A 1 732 ? -1.282 28.182 -52.747 1.00 59.00 732 ARG A N 1
ATOM 5859 C CA . ARG A 1 732 ? -2.326 29.012 -52.107 1.00 59.00 732 ARG A CA 1
ATOM 5860 C C . ARG A 1 732 ? -1.943 30.491 -51.967 1.00 59.00 732 ARG A C 1
ATOM 5862 O O . ARG A 1 732 ? -2.765 31.277 -51.515 1.00 59.00 732 ARG A O 1
ATOM 5869 N N . ARG A 1 733 ? -0.686 30.851 -52.257 1.00 54.50 733 ARG A N 1
ATOM 5870 C CA . ARG A 1 733 ? -0.172 32.234 -52.195 1.00 54.50 733 ARG A CA 1
ATOM 5871 C C . ARG A 1 733 ? -0.114 32.927 -53.564 1.00 54.50 733 ARG A C 1
ATOM 5873 O O . ARG A 1 733 ? 0.185 34.115 -53.600 1.00 54.50 733 ARG A O 1
ATOM 5880 N N . ARG A 1 734 ? -0.359 32.195 -54.653 1.00 48.91 734 ARG A N 1
ATOM 5881 C CA . ARG A 1 734 ? -0.688 32.752 -55.971 1.00 48.91 734 ARG A CA 1
ATOM 5882 C C . ARG A 1 734 ? -2.198 32.786 -56.105 1.00 48.91 734 ARG A C 1
ATOM 5884 O O . ARG A 1 734 ? -2.676 33.732 -56.758 1.00 48.91 734 ARG A O 1
#

InterPro domains:
  IPR001650 Helicase, C-terminal domain-like [PF00271] (278-409)
  IPR001650 Helicase, C-terminal domain-like [PS51194] (270-450)
  IPR001650 Helicase, C-terminal domain-like [SM00490] (305-409)
  IPR002464 DNA/RNA helicase, ATP-dependent, DEAH-box type, conserved site [PS00690] (194-203)
  IPR007502 Helicase-associated domain [SM00847] (470-560)
  IPR011545 DEAD/DEAH-box helicase domain [PF00270] (93-235)
  IPR011709 DEAD-box helicase, OB fold [PF07717] (617-693)
  IPR014001 Helicase superfamily 1/2, ATP-binding domain [PS51192] (89-252)
  IPR014001 Helicase superfamily 1/2, ATP-binding domain [SM00487] (82-261)
  IPR027417 P-loop containing nucleoside triphosphate hydrolase [G3DSA:3.40.50.300] (87-254)
  IPR027417 P-loop containing nucleoside triphosphate hydrolase [G3DSA:3.40.50.300] (255-429)
  IPR027417 P-loop containing nucleoside triphosphate hydrolase [SSF52540] (90-691)
  IPR048333 Helicase associated domain (HA2), winged-helix domain [PF04408] (471-499)

Mean predicted aligned error: 12.33 Å

Solvent-accessible surface area (backbone atoms only — not comparable to full-atom values): 42420 Å² total; per-residue (Å²): 134,91,78,92,86,87,89,87,84,84,86,87,88,88,86,88,89,83,88,82,87,81,90,86,84,90,89,89,82,89,86,86,83,91,82,89,80,83,82,84,84,86,81,91,78,90,83,92,86,87,88,82,84,91,81,90,76,92,75,90,73,76,90,79,84,67,83,67,84,84,74,62,90,83,66,90,45,63,74,72,53,91,82,56,99,63,55,72,62,54,58,51,68,80,33,55,48,39,35,37,37,33,43,87,84,36,38,66,82,62,48,51,59,51,50,41,45,75,72,49,46,47,82,71,21,23,37,38,36,34,22,88,43,64,66,55,21,52,53,49,26,47,52,41,9,63,74,74,71,46,58,72,23,35,48,26,10,28,38,40,91,77,48,76,41,60,43,96,64,35,33,39,36,22,20,22,32,64,44,54,54,51,47,39,58,79,36,71,77,45,79,64,42,27,33,42,32,42,37,61,53,72,71,32,43,51,49,51,45,53,45,48,36,49,47,59,54,35,44,74,75,35,81,82,36,34,42,36,42,29,26,63,55,89,66,50,61,60,55,17,57,74,54,78,62,27,55,77,47,75,49,77,68,80,63,35,65,54,51,79,46,56,33,92,57,77,58,92,54,50,67,60,53,49,53,52,50,51,53,49,44,69,75,72,49,77,94,54,19,36,39,36,53,42,58,46,66,69,60,40,55,51,50,50,51,53,51,51,53,53,55,64,70,67,49,86,90,52,69,55,73,48,80,44,73,46,55,94,86,58,58,63,77,62,57,56,58,68,70,55,78,63,58,92,77,42,38,38,37,39,37,24,27,74,60,57,48,76,82,45,87,59,84,56,26,23,33,25,41,37,54,53,58,36,59,43,73,39,43,39,67,88,80,70,39,55,31,72,44,81,40,75,42,22,43,50,55,54,52,41,45,41,52,54,8,5,64,76,40,71,18,36,22,43,30,51,37,25,66,61,47,54,69,75,71,32,44,69,57,75,82,48,41,52,66,27,47,83,41,44,53,56,53,46,45,41,43,67,61,66,46,78,63,69,85,78,48,63,46,92,72,72,52,55,66,66,43,54,50,51,22,50,52,51,36,34,77,70,49,26,24,47,98,86,69,46,72,29,78,58,22,53,59,36,56,74,45,100,55,53,62,44,58,33,46,20,46,60,46,12,40,82,60,37,20,21,49,58,40,45,48,32,55,18,51,68,75,34,70,84,46,70,47,71,54,86,94,45,39,72,61,28,51,57,45,49,58,75,40,52,34,95,61,15,30,56,55,18,53,38,44,47,52,51,53,39,55,76,55,73,67,42,60,69,60,22,60,80,46,31,34,43,53,67,43,52,52,49,19,50,45,38,32,54,50,52,46,56,50,31,58,76,69,71,50,66,77,31,70,45,84,84,49,59,67,47,49,45,51,21,49,44,62,28,33,55,83,41,28,34,36,53,38,98,84,74,48,21,26,34,72,79,81,62,45,70,34,36,70,29,85,88,41,64,50,50,87,71,66,69,61,34,34,34,34,74,49,54,42,55,73,97,55,43,26,34,37,58,41,29,55,52,63,75,67,54,45,36,71,67,34,57,91,80,36,73,86,77,57,91,91,53,82,48,74,65,67,70,67,61,79,88,76,80,83,89,51,95,90,53,65,90,68,58,88,37,67,80,52,54,64,73,77,109

Sequence (734 aa):
MYTLKHESIYFPVHHAFHSMSIKRKVSFKIKDKSNMRVIKYLFLTSCPRPTQYRFVTHFWVPTHQLRITALTSDVCVSVCNRCFNLSPSQAVHDNQILIVIGETGSGKTTQITQYLAEAGYTARGKIGCTQPRRVAAMSVAKRVSEEYGCCLGQEVGYTIRFEDCTSPETAIKYMTDGMLLRECLIDSELGQYAIIMLDEAHERTIHTDVLFGLLKKTVQKRTDMKLIVTSATLDAVKFSQYFYEAPIFTIPGRTYPVEVLYTKEPETDYLDASLITVMQIHLTEPPGDILVFLTGQEEIDTACEILYERMKSLGPDVPELIILPVYSALPSEMQTRIFDPAPPGSRKVVIATNIAETSLTIDGIYYVVDPGFVKQKVYNSKTGIDQLVVTPISQAQAKQRAGRAGRTGPGKCYRLYTERAYRDEMLTTNVPEIQRTNLASTVLSLKAMGINDLLSFDFMDAPPMETLITAMEQLYTLGALDDEGLLTRLGRRMAEFPLEPMLCKMLIMSVHLGCSEEMLTIVSMLSVQNVFYRPKDKQALADQKKAKFHQPEGDHLTLLAVYNSWKNNKFSNPWCYENFIQARSLRRAQDIRKQMLGIMDRHKLDVVSCGKATVRVQKAICSGFFRNAAKKDPQEGYRTLIDQQVVYIHPSSALFNRQPEWVVYHELVLTTKEYMREVTTIDPRWLVEFSPAFFKVSDPTRLSKQKKQQRLEPLYNRYEEPNAWRISRAFRRR

Secondary structure (DSSP, 8-state):
--------------------------------------------------------------TTS-SSTTS-SS---GGG-TT-SS-HHHHHHH-SEEEEE--TTSSHHHHHHHHHHHTTGGGTSEEEEEESSHHHHHHHHHHHHHHHT--TTSSEEEEETTEEE--TT--EEEEEHHHHHHHHHH-TT-TTEEEEEE-SGGG--HHHHHHHHHHHHHHHH-TT-EEEEEESSSTHHHHHHHTTT--EEE----PPPEEEEE-SS--S-HHHHHHHHHHHHHHHSPS-EEEEE-SSHHHHHHHHHHHHHHHHHT-TTSPPEEEEEE-TTS-HHHHHGGGSPPPTT-EEEEEE-THHHHT---TTEEEEEE-SEEEEEEEETTTTEEEEEEEEPPHHHHHHHHHTTTTTSSEEEEESS-HHIIIIIS-SSPPPGGGTS--HHHHHHHHHTT---SSSS--SSPPPHHHHHHHHHHHHHHTSB-TTSPBPHHHHHHHHSSS-HHHHHHHHHHHHHT-HHHHHHHHHHHTSS--B---GGGHHHHHHHHHTT--TTBHHHHHHHHHHHHHHTTT-HHHHHHTTB-HHHHHHHHHHHHHHHHHHHHTT------TT-HHHHHHHHHHHHTTSEEEEETTTEEEETTT--EEEE-TTSTTTTT--SEEEEEEEEESSSEEEEEEEE--HHHHHHH-TTT--PPPTTS--HHHHH----PPP-TTS-TTTT-HHHHTT--

Foldseek 3Di:
DDDDDDDDDDDDDYDDDDDDDDDDDDDDDDDDDDDDDDDDDDDDDDDDDDDDDDDDDDDDDDPPPPDQPPPPPPDDALLPDPPDPAHLCRLQVVFQEEEEEAAPRNCPLQVSLVVCVVVPLLVQAAEEEADQDPVLLVVSLCVNCVNVVHDEQACGYEDEVLDGSHDPRHRYYYYHLVVVLLVCLVPLLPSRHQEYEYEQCQLQAPSSLLCLLSVLVNCVVCVSHGYYYYHHFPVVCLVCVLNVNHYYHYRDYPFAAAAEAEDPDADPDLLVVLLVVVVCCQQPPDFFAEEEEDADDVSLVVSQVVSVVVVVVVDDPGFAEAEAEEDDPDDVVSVVVQQDDDDPRHYYYYYYYCCLLRPDQRPRHAEYEAQQKYFDWAADLVVRAIETDIDGAALRSVVSRSSSNRPHYHHYYYYSHHPCCRPPVHHNGDDRVLQGDQCLLVLLSCLSSVNQDLVPRSGSDHHDPSSVVSSLVLCVLLVQADPSSHGDPLSNQLNSDPAGSLLSQLLLVLLVLQANQLSLLLRLLVVFPDFAAQDPVCNVVLVVLLLVLQDQQWLSSSSSSVLVVCVVVVLDPVVCVNNRTDSVRSVSSVSSSVVVVVSCVVVVRDRGRPPPPVQSSQLSSCLSQVQQKWFQDPPQGIARPPPRDREHADPPISCNVVRDGIKGADHWYDDVGTHGPGIGDDDVVSSCVNRVVVDDDPDPVDDDPVNVPDDDDDDDDPVDDPCPPPPVVVVVVD

Radius of gyration: 32.29 Å; Cα contacts (8 Å, |Δi|>4): 1128; chains: 1; bounding box: 88×65×129 Å

Nearest PDB structures (foldseek):
  9fmd-assembly1_V  TM=9.850E-01  e=0.000E+00  Homo sapiens
  7w59-assembly1_Y  TM=9.359E-01  e=0.000E+00  Homo sapiens
  6hyt-assembly1_A  TM=9.359E-01  e=0.000E+00  Homo sapiens
  6i3p-assembly3_C  TM=9.776E-01  e=9.068E-95  Thermochaetoides thermophila DSM 1495
  9dtr-assembly1_V  TM=9.766E-01  e=7.101E-85  Saccharomyces cerevisiae

pLDDT: mean 81.03, std 20.96, range [20.56, 97.5]